Protein AF-0000000080701285 (afdb_homodimer)

Radius of gyration: 22.58 Å; Cα contacts (8 Å, |Δi|>4): 423; chains: 2; bounding box: 68×59×44 Å

Secondary structure (DSSP, 8-state):
--HHHHHHHHHHHHHHHHHHHHHH-STT--HHHHHHHHT--HHHHHHH-S-HHHHHHHHHHHHHHHHHHHHHHHHHSSS-HHHHHHHHHHHHHHSHHHHHHHHHHHHHHHHTTSTTHHHHHHHHHHHHHHHHHHHHHHHHTT-S-TTS-HHHHHHHHHGGG-HHHHIIIIITT--S-HHHHHHHHHHHHHHHTT-/--HHHHHHHHHHHHHHHHHHHHHH-STT--HHHHHHHHT--HHHHHHH-S-HHHHHHHHHHHHHHHHHHHHHHHHHSSS-HHHHHHHHHHHHHHSHHHHHHHHHHHHHHHHTTSTTHHHHHHHHHHHHHHHHHHHHHHHHTT-S-TTS-HHHHHHHHHHTT-HHHHIIIIITT--S-HHHHHHHHHHHHHHHTT-

Organism: Aerococcus viridans (strain ATCC 11563 / DSM 20340 / CCUG 4311 / JCM 20461 / NBRC 12219 / NCTC 8251 / M1) (NCBI:txid655812)

Solvent-accessible surface area (backbone atoms only — not comparable to full-atom values): 20915 Å² total; per-residue (Å²): 128,56,71,63,57,53,50,51,49,50,49,51,51,50,54,50,41,51,52,51,26,53,72,64,19,47,91,72,52,52,70,61,57,43,24,62,73,69,68,48,56,64,68,58,48,41,70,75,36,86,40,64,66,60,48,47,44,68,62,45,51,58,33,48,49,50,47,42,52,52,48,55,51,51,70,67,46,97,65,56,48,71,58,43,49,52,51,48,54,51,51,48,63,68,25,65,41,32,53,48,33,62,45,30,57,49,45,57,51,52,45,57,70,45,96,48,18,67,62,46,52,50,52,52,50,52,44,40,50,50,35,34,53,52,51,46,48,22,45,74,70,66,43,41,52,84,84,57,55,64,67,58,55,20,49,54,57,56,55,68,57,46,35,64,57,51,36,60,34,34,71,71,60,60,75,36,54,67,70,56,50,53,50,52,56,48,46,31,51,38,30,25,39,57,80,128,54,71,63,58,53,49,50,50,50,49,52,50,50,54,50,41,51,54,50,24,54,71,63,20,49,90,72,53,49,70,60,57,43,24,61,72,70,67,46,56,63,67,60,50,41,72,75,37,85,39,66,66,60,48,49,45,66,61,46,51,60,34,47,49,50,49,43,52,51,48,53,52,50,70,67,47,97,66,55,48,70,58,44,50,51,51,48,53,49,51,48,65,68,26,65,41,33,54,47,32,63,45,30,55,49,46,57,52,51,45,57,70,45,96,48,17,68,61,45,52,50,51,54,51,53,44,40,50,50,35,34,52,50,52,49,46,23,45,75,71,66,41,41,51,87,87,59,55,66,68,59,55,20,49,53,58,57,55,67,57,48,36,63,58,52,37,59,34,33,75,73,60,60,76,36,54,65,70,57,50,53,49,52,56,48,47,31,52,39,29,25,38,56,81

pLDDT: mean 92.34, std 8.3, range [52.59, 98.81]

Structure (mmCIF, N/CA/C/O backbone):
data_AF-0000000080701285-model_v1
#
loop_
_entity.id
_entity.type
_entity.pdbx_description
1 polymer 'Transcriptional regulator, TetR family'
#
loop_
_atom_site.group_PDB
_atom_site.id
_atom_site.type_symbol
_atom_site.label_atom_id
_atom_site.label_alt_id
_atom_site.label_comp_id
_atom_site.label_asym_id
_atom_site.label_entity_id
_atom_site.label_seq_id
_atom_site.pdbx_PDB_ins_code
_atom_site.Cartn_x
_atom_site.Cartn_y
_atom_site.Cartn_z
_atom_site.occupancy
_atom_site.B_iso_or_equiv
_atom_site.auth_seq_id
_atom_site.auth_comp_id
_atom_site.auth_asym_id
_atom_site.auth_atom_id
_atom_site.pdbx_PDB_model_num
ATOM 1 N N . MET A 1 1 ? -33.719 21.906 14.133 1 52.75 1 MET A N 1
ATOM 2 C CA . MET A 1 1 ? -33.531 21.578 12.727 1 52.75 1 MET A CA 1
ATOM 3 C C . MET A 1 1 ? -34.094 20.203 12.383 1 52.75 1 MET A C 1
ATOM 5 O O . MET A 1 1 ? -33.906 19.25 13.141 1 52.75 1 MET A O 1
ATOM 9 N N . ASN A 1 2 ? -34.875 19.984 11.5 1 70.12 2 ASN A N 1
ATOM 10 C CA . ASN A 1 2 ? -35.531 18.703 11.164 1 70.12 2 ASN A CA 1
ATOM 11 C C . ASN A 1 2 ? -34.469 17.641 10.82 1 70.12 2 ASN A C 1
ATOM 13 O O . ASN A 1 2 ? -33.438 17.953 10.266 1 70.12 2 ASN A O 1
ATOM 17 N N . SER A 1 3 ? -34.594 16.484 11.633 1 75.75 3 SER A N 1
ATOM 18 C CA . SER A 1 3 ? -33.719 15.328 11.477 1 75.75 3 SER A CA 1
ATOM 19 C C . SER A 1 3 ? -33.375 15.078 10.008 1 75.75 3 SER A C 1
ATOM 21 O O . SER A 1 3 ? -32.25 14.766 9.664 1 75.75 3 SER A O 1
ATOM 23 N N . GLU A 1 4 ? -34.344 15.328 9.25 1 83.31 4 GLU A N 1
ATOM 24 C CA . GLU A 1 4 ? -34.156 15.094 7.824 1 83.31 4 GLU A CA 1
ATOM 25 C C . GLU A 1 4 ? -33.25 16.141 7.203 1 83.31 4 GLU A C 1
ATOM 27 O O . GLU A 1 4 ? -32.406 15.82 6.379 1 83.31 4 GLU A O 1
ATOM 32 N N . LYS A 1 5 ? -33.469 17.359 7.551 1 83.69 5 LYS A N 1
ATOM 33 C CA . LYS A 1 5 ? -32.656 18.453 7.023 1 83.69 5 LYS A CA 1
ATOM 34 C C . LYS A 1 5 ? -31.188 18.297 7.445 1 83.69 5 LYS A C 1
ATOM 36 O O . LYS A 1 5 ? -30.281 18.578 6.66 1 83.69 5 LYS A O 1
ATOM 41 N N . PHE A 1 6 ? -31.109 17.906 8.656 1 87.75 6 PHE A N 1
ATOM 42 C CA . PHE A 1 6 ? -29.766 17.688 9.172 1 87.75 6 PHE A CA 1
ATOM 43 C C . PHE A 1 6 ? -29.047 16.594 8.383 1 87.75 6 PHE A C 1
ATOM 45 O O . PHE A 1 6 ? -27.891 16.75 7.996 1 87.75 6 PHE A O 1
ATOM 52 N N . GLN A 1 7 ? -29.766 15.547 8.086 1 88.75 7 GLN A N 1
ATOM 53 C CA . GLN A 1 7 ? -29.203 14.43 7.332 1 88.75 7 GLN A CA 1
ATOM 54 C C . GLN A 1 7 ? -28.875 14.844 5.898 1 88.75 7 GLN A C 1
ATOM 56 O O . GLN A 1 7 ? -27.859 14.422 5.34 1 88.75 7 GLN A O 1
ATOM 61 N N . ASP A 1 8 ? -29.703 15.617 5.344 1 91.31 8 ASP A N 1
ATOM 62 C CA . ASP A 1 8 ? -29.469 16.109 3.988 1 91.31 8 ASP A CA 1
ATOM 63 C C . ASP A 1 8 ? -28.219 16.953 3.914 1 91.31 8 ASP A C 1
ATOM 65 O O . ASP A 1 8 ? -27.438 16.844 2.969 1 91.31 8 ASP A O 1
ATOM 69 N N . ARG A 1 9 ? -28.078 17.797 4.875 1 92 9 ARG A N 1
ATOM 70 C CA . ARG A 1 9 ? -26.891 18.641 4.926 1 92 9 ARG A CA 1
ATOM 71 C C . ARG A 1 9 ? -25.641 17.797 5.121 1 92 9 ARG A C 1
ATOM 73 O O . ARG A 1 9 ? -24.609 18.062 4.5 1 92 9 ARG A O 1
ATOM 80 N N . ASN A 1 10 ? -25.781 16.875 5.957 1 93.69 10 ASN A N 1
ATOM 81 C CA . ASN A 1 10 ? -24.656 15.953 6.168 1 93.69 10 ASN A CA 1
ATOM 82 C C . ASN A 1 10 ? -24.234 15.281 4.863 1 93.69 10 ASN A C 1
ATOM 84 O O . ASN A 1 10 ? -23.031 15.195 4.57 1 93.69 10 ASN A O 1
ATOM 88 N N . ASN A 1 11 ? -25.172 14.859 4.176 1 94.69 11 ASN A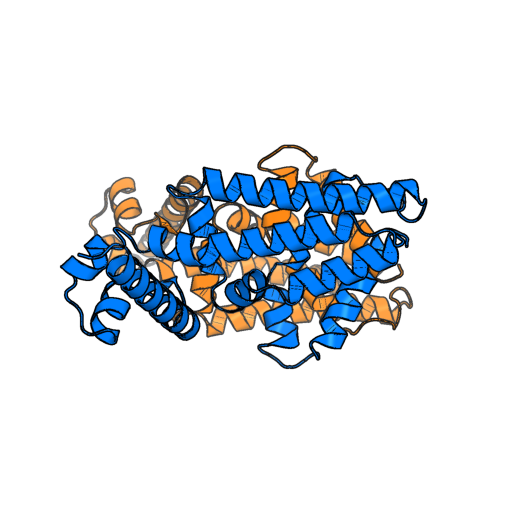 N 1
ATOM 89 C CA . ASN A 1 11 ? -24.891 14.195 2.908 1 94.69 11 ASN A CA 1
ATOM 90 C C . ASN A 1 11 ? -24.219 15.141 1.915 1 94.69 11 ASN A C 1
ATOM 92 O O . ASN A 1 11 ? -23.297 14.758 1.206 1 94.69 11 ASN A O 1
ATOM 96 N N . ASN A 1 12 ? -24.703 16.328 1.875 1 96 12 ASN A N 1
ATOM 97 C CA . ASN A 1 12 ? -24.094 17.328 0.989 1 96 12 ASN A CA 1
ATOM 98 C C . ASN A 1 12 ? -22.656 17.609 1.364 1 96 12 ASN A C 1
ATOM 100 O O . ASN A 1 12 ? -21.797 17.766 0.489 1 96 12 ASN A O 1
ATOM 104 N N . ILE A 1 13 ? -22.469 17.688 2.611 1 97.12 13 ILE A N 1
ATOM 105 C CA . ILE A 1 13 ? -21.125 17.922 3.121 1 97.12 13 ILE A CA 1
ATOM 106 C C . ILE A 1 13 ? -20.219 16.766 2.711 1 97.12 13 ILE A C 1
ATOM 108 O O . ILE A 1 13 ? -19.109 16.984 2.191 1 97.12 13 ILE A O 1
ATOM 112 N N . LEU A 1 14 ? -20.688 15.586 2.891 1 95.88 14 LEU A N 1
ATOM 113 C CA . LEU A 1 14 ? -19.891 14.398 2.578 1 95.88 14 LEU A CA 1
ATOM 114 C C . LEU A 1 14 ? -19.578 14.328 1.086 1 95.88 14 LEU A C 1
ATOM 116 O O . LEU A 1 14 ? -18.438 14.07 0.695 1 95.88 14 LEU A O 1
ATOM 120 N N . LEU A 1 15 ? -20.578 14.562 0.285 1 95.81 15 LEU A N 1
ATOM 121 C CA . LEU A 1 15 ? -20.406 14.508 -1.163 1 95.81 15 LEU A CA 1
ATOM 122 C C . LEU A 1 15 ? -19.422 15.57 -1.633 1 95.81 15 LEU A C 1
ATOM 124 O O . LEU A 1 15 ? -18.578 15.305 -2.488 1 95.81 15 LEU A O 1
ATOM 128 N N . THR A 1 16 ? -19.562 16.703 -1.109 1 97.38 16 THR A N 1
ATOM 129 C CA . THR A 1 16 ? -18.656 17.797 -1.446 1 97.38 16 THR A CA 1
ATOM 130 C C . THR A 1 16 ? -17.219 17.469 -1.014 1 97.38 16 THR A C 1
ATOM 132 O O . THR A 1 16 ? -16.281 17.672 -1.776 1 97.38 16 THR A O 1
ATOM 135 N N . ALA A 1 17 ? -17.109 16.984 0.2 1 95.69 17 ALA A N 1
ATOM 136 C CA . ALA A 1 17 ? -15.805 16.594 0.716 1 95.69 17 ALA A CA 1
ATOM 137 C C . ALA A 1 17 ? -15.148 15.547 -0.177 1 95.69 17 ALA A C 1
ATOM 139 O O . ALA A 1 17 ? -13.961 15.648 -0.495 1 95.69 17 ALA A O 1
ATOM 140 N N . GLU A 1 18 ? -15.898 14.57 -0.52 1 93.62 18 GLU A N 1
ATOM 141 C CA . GLU A 1 18 ? -15.359 13.516 -1.37 1 93.62 18 GLU A CA 1
ATOM 142 C C . GLU A 1 18 ? -14.828 14.078 -2.686 1 93.62 18 GLU A C 1
ATOM 144 O O . GLU A 1 18 ? -13.75 13.695 -3.141 1 93.62 18 GLU A O 1
ATOM 149 N N . LYS A 1 19 ? -15.57 14.945 -3.262 1 94.5 19 LYS A N 1
ATOM 150 C CA . LYS A 1 19 ? -15.148 15.57 -4.508 1 94.5 19 LYS A CA 1
ATOM 151 C C . LYS A 1 19 ? -13.836 16.328 -4.324 1 94.5 19 LYS A C 1
ATOM 153 O O . LYS A 1 19 ? -12.922 16.203 -5.137 1 94.5 19 LYS A O 1
ATOM 158 N N . ILE A 1 20 ? -13.781 17.047 -3.307 1 94.38 20 ILE A N 1
ATOM 159 C CA . ILE A 1 20 ? -12.602 17.875 -3.043 1 94.38 20 ILE A CA 1
ATOM 160 C C . ILE A 1 20 ? -11.398 16.969 -2.768 1 94.38 20 ILE A C 1
ATOM 162 O O . ILE A 1 20 ? -10.312 17.203 -3.295 1 94.38 20 ILE A O 1
ATOM 166 N N . ILE A 1 21 ? -11.602 15.961 -1.96 1 89.88 21 ILE A N 1
ATOM 167 C CA . ILE A 1 21 ? -10.531 15.031 -1.609 1 89.88 21 ILE A CA 1
ATOM 168 C C . ILE A 1 21 ? -10.047 14.305 -2.861 1 89.88 21 ILE A C 1
ATOM 170 O O . ILE A 1 21 ? -8.852 14.094 -3.043 1 89.88 21 ILE A O 1
ATOM 174 N N . ASN A 1 22 ? -10.961 13.977 -3.676 1 86.56 22 ASN A N 1
ATOM 175 C CA . ASN A 1 22 ? -10.602 13.305 -4.922 1 86.56 22 ASN A CA 1
ATOM 176 C C . ASN A 1 22 ? -9.781 14.219 -5.832 1 86.56 22 ASN A C 1
ATOM 178 O O . ASN A 1 22 ? -8.922 13.75 -6.574 1 86.56 22 ASN A O 1
ATOM 182 N N . GLU A 1 23 ? -9.977 15.453 -5.742 1 86.19 23 GLU A N 1
ATOM 183 C CA . GLU A 1 23 ? -9.32 16.422 -6.629 1 86.19 23 GLU A CA 1
ATOM 184 C C . GLU A 1 23 ? -7.938 16.797 -6.102 1 86.19 23 GLU A C 1
ATOM 186 O O . GLU A 1 23 ? -6.973 16.859 -6.867 1 86.19 23 GLU A O 1
ATOM 191 N N . LYS A 1 24 ? -7.812 16.969 -4.816 1 83.19 24 LYS A N 1
ATOM 192 C CA . LYS A 1 24 ? -6.555 17.547 -4.348 1 83.19 24 LYS A CA 1
ATOM 193 C C . LYS A 1 24 ? -5.863 16.625 -3.354 1 83.19 24 LYS A C 1
ATOM 195 O O . LYS A 1 24 ? -4.719 16.859 -2.963 1 83.19 24 LYS A O 1
ATOM 200 N N . GLY A 1 25 ? -6.566 15.586 -3.014 1 78.94 25 GLY A N 1
ATOM 201 C CA . GLY A 1 25 ? -6.004 14.68 -2.027 1 78.94 25 GLY A CA 1
ATOM 202 C C . GLY A 1 25 ? -6.363 15.055 -0.601 1 78.94 25 GLY A C 1
ATOM 203 O O . GLY A 1 25 ? -6.633 16.219 -0.309 1 78.94 25 GLY A O 1
ATOM 204 N N . TYR A 1 26 ? -6.219 14.117 0.272 1 80.25 26 TYR A N 1
ATOM 205 C CA . TYR A 1 26 ? -6.625 14.32 1.659 1 80.25 26 TYR A CA 1
ATOM 206 C C . TYR A 1 26 ? -5.641 15.227 2.391 1 80.25 26 TYR A C 1
ATOM 208 O O . TYR A 1 26 ? -6.039 16.047 3.217 1 80.25 26 TYR A O 1
ATOM 216 N N . PHE A 1 27 ? -4.371 15.016 2.115 1 74.88 27 PHE A N 1
ATOM 217 C CA . PHE A 1 27 ? -3.35 15.766 2.834 1 74.88 27 PHE A CA 1
ATOM 218 C C . PHE A 1 27 ? -3.531 17.266 2.623 1 74.88 27 PHE A C 1
ATOM 220 O O . PHE A 1 27 ? -3.273 18.062 3.529 1 74.88 27 PHE A O 1
ATOM 227 N N . LYS A 1 28 ? -4.055 17.656 1.55 1 80 28 LYS A N 1
ATOM 228 C CA . LYS A 1 28 ? -4.242 19.062 1.23 1 80 28 LYS A CA 1
ATOM 229 C C . LYS A 1 28 ? -5.668 19.516 1.539 1 80 28 LYS A C 1
ATOM 231 O O . LYS A 1 28 ? -5.992 20.703 1.405 1 80 28 LYS A O 1
ATOM 236 N N . PHE A 1 29 ? -6.492 18.594 1.911 1 87.94 29 PHE A N 1
ATOM 237 C CA . PHE A 1 29 ? -7.895 18.844 2.205 1 87.94 29 PHE A CA 1
ATOM 238 C C . PHE A 1 29 ? -8.047 19.578 3.527 1 87.94 29 PHE A C 1
ATOM 240 O O . PHE A 1 29 ? -7.355 19.281 4.5 1 87.94 29 PHE A O 1
ATOM 247 N N . ARG A 1 30 ? -8.953 20.656 3.533 1 92.56 30 ARG A N 1
ATOM 248 C CA . ARG A 1 30 ? -9.32 21.375 4.746 1 92.56 30 ARG A CA 1
ATOM 249 C C . ARG A 1 30 ? -10.836 21.453 4.902 1 92.56 30 ARG A C 1
ATOM 251 O O . ARG A 1 30 ? -11.562 21.531 3.908 1 92.56 30 ARG A O 1
ATOM 258 N 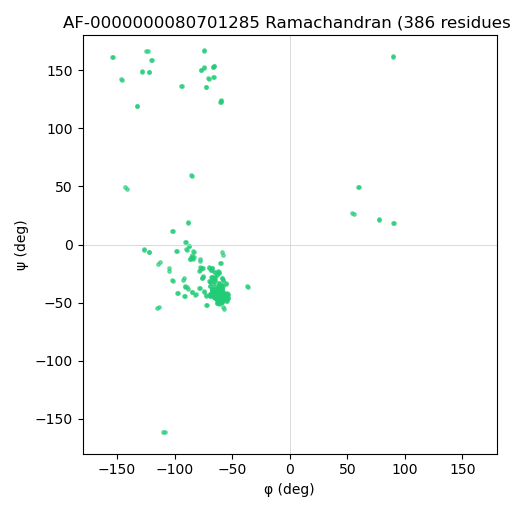N . MET A 1 31 ? -11.203 21.469 6.184 1 95.94 31 MET A N 1
ATOM 259 C CA . MET A 1 31 ? -12.625 21.641 6.469 1 95.94 31 MET A CA 1
ATOM 260 C C . MET A 1 31 ? -13.156 22.906 5.816 1 95.94 31 MET A C 1
ATOM 262 O O . MET A 1 31 ? -14.258 22.922 5.277 1 95.94 31 MET A O 1
ATOM 266 N N . GLU A 1 32 ? -12.336 23.859 5.75 1 96.94 32 GLU A N 1
ATOM 267 C CA . GLU A 1 32 ? -12.734 25.156 5.199 1 96.94 32 GLU A CA 1
ATOM 268 C C . GLU A 1 32 ? -13.023 25.062 3.705 1 96.94 32 GLU A C 1
ATOM 270 O O . GLU A 1 32 ? -13.812 25.828 3.166 1 96.94 32 GLU A O 1
ATOM 275 N N . ASP A 1 33 ? -12.398 24.141 3.045 1 97.25 33 ASP A N 1
ATOM 276 C CA . ASP A 1 33 ? -12.688 23.922 1.63 1 97.25 33 ASP A CA 1
ATOM 277 C C . ASP A 1 33 ? -14.164 23.578 1.416 1 97.25 33 ASP A C 1
ATOM 279 O O . ASP A 1 33 ? -14.766 24.016 0.435 1 97.25 33 ASP A O 1
ATOM 283 N N . VAL A 1 34 ? -14.672 22.844 2.305 1 97.62 34 VAL A N 1
ATOM 284 C CA . VAL A 1 34 ? -16.062 22.391 2.209 1 97.62 34 VAL A CA 1
ATOM 285 C C . VAL A 1 34 ? -17 23.547 2.488 1 97.62 34 VAL A C 1
ATOM 287 O O . VAL A 1 34 ? -17.938 23.797 1.719 1 97.62 34 VAL A O 1
ATOM 290 N N . SER A 1 35 ? -16.75 24.203 3.627 1 97.62 35 SER A N 1
ATOM 291 C CA . SER A 1 35 ? -17.609 25.312 3.979 1 97.62 35 SER A CA 1
ATOM 292 C C . SER A 1 35 ? -17.625 26.375 2.885 1 97.62 35 SER A C 1
ATOM 294 O O . SER A 1 35 ? -18.672 26.922 2.543 1 97.62 35 SER A O 1
ATOM 296 N N . ASP A 1 36 ? -16.469 26.672 2.314 1 97.88 36 ASP A N 1
ATOM 297 C CA . ASP A 1 36 ? -16.359 27.656 1.24 1 97.88 36 ASP A CA 1
ATOM 298 C C . ASP A 1 36 ? -17.156 27.219 0.012 1 97.88 36 ASP A C 1
ATOM 300 O O . ASP A 1 36 ? -17.859 28.016 -0.596 1 97.88 36 ASP A O 1
ATOM 304 N N . THR A 1 37 ? -17.047 26.016 -0.353 1 97.31 37 THR A N 1
ATOM 305 C CA . THR A 1 37 ? -17.688 25.484 -1.55 1 97.31 37 THR A CA 1
ATOM 306 C C . THR A 1 37 ? -19.219 25.484 -1.39 1 97.31 37 THR A C 1
ATOM 308 O O . THR A 1 37 ? -19.938 25.844 -2.316 1 97.31 37 THR A O 1
ATOM 311 N N . LEU A 1 38 ? -19.656 25.094 -0.215 1 97.06 38 LEU A N 1
ATOM 312 C CA . LEU A 1 38 ? -21.078 25 0.046 1 97.06 38 LEU A CA 1
ATOM 313 C C . LEU A 1 38 ? -21.656 26.344 0.478 1 97.06 38 LEU A C 1
ATOM 315 O O . LEU A 1 38 ? -22.859 26.5 0.613 1 97.06 38 LEU A O 1
ATOM 319 N N . GLN A 1 39 ? -20.734 27.266 0.752 1 97.19 39 GLN A N 1
ATOM 320 C CA . GLN A 1 39 ? -21.125 28.594 1.215 1 97.19 39 GLN A CA 1
ATOM 321 C C . GLN A 1 39 ? -21.922 28.516 2.51 1 97.19 39 GLN A C 1
ATOM 323 O O . GLN A 1 39 ? -23 29.094 2.617 1 97.19 39 GLN A O 1
ATOM 328 N N . ILE A 1 40 ? -21.422 27.812 3.412 1 96.19 40 ILE A N 1
ATOM 329 C CA . ILE A 1 40 ? -22.016 27.734 4.746 1 96.19 40 ILE A CA 1
ATOM 330 C C . ILE A 1 40 ? -21 28.219 5.781 1 96.19 40 ILE A C 1
ATOM 332 O O . ILE A 1 40 ? -19.797 28.234 5.523 1 96.19 40 ILE A O 1
ATOM 336 N N . ALA A 1 41 ? -21.531 28.625 6.949 1 95.94 41 ALA A N 1
ATOM 337 C CA . ALA A 1 41 ? -20.656 29.078 8.031 1 95.94 41 ALA A CA 1
ATOM 338 C C . ALA A 1 41 ? -19.812 27.938 8.57 1 95.94 41 ALA A C 1
ATOM 340 O O . ALA A 1 41 ? -20.266 26.797 8.633 1 95.94 41 ALA A O 1
ATOM 341 N N . LYS A 1 42 ? -18.562 28.266 8.945 1 95.38 42 LYS A N 1
ATOM 342 C CA . LYS A 1 42 ? -17.656 27.281 9.531 1 95.38 42 LYS A CA 1
ATOM 343 C C . LYS A 1 42 ? -18.297 26.594 10.734 1 95.38 42 LYS A C 1
ATOM 345 O O . LYS A 1 42 ? -18.188 25.375 10.883 1 95.38 42 LYS A O 1
ATOM 350 N N . GLY A 1 43 ? -18.922 27.375 11.539 1 95.75 43 GLY A N 1
ATOM 351 C CA . GLY A 1 43 ? -19.594 26.828 12.703 1 95.75 43 GLY A CA 1
ATOM 352 C C . GLY A 1 43 ? -20.641 25.781 12.359 1 95.75 43 GLY A C 1
ATOM 353 O O . GLY A 1 43 ? -20.75 24.75 13.039 1 95.75 43 GLY A O 1
ATOM 354 N N . THR A 1 44 ? -21.375 26.078 11.352 1 95.31 44 THR A N 1
ATOM 355 C CA . THR A 1 44 ? -22.375 25.125 10.875 1 95.31 44 THR A CA 1
ATOM 356 C C . THR A 1 44 ? -21.719 23.828 10.445 1 95.31 44 THR A C 1
ATOM 358 O O . THR A 1 44 ? -22.188 22.734 10.797 1 95.31 44 THR A O 1
ATOM 361 N N . LEU A 1 45 ? -20.641 23.906 9.648 1 96.94 45 LEU A N 1
ATOM 362 C CA . LEU A 1 45 ? -19.906 22.719 9.219 1 96.94 45 LEU A CA 1
ATOM 363 C C . LEU A 1 45 ? -19.438 21.891 10.414 1 96.94 45 LEU A C 1
ATOM 365 O O . LEU A 1 45 ? -19.641 20.688 10.461 1 96.94 45 LEU A O 1
ATOM 369 N N . TYR A 1 46 ? -18.953 22.562 11.406 1 96.31 46 TYR A N 1
ATOM 370 C CA . TYR A 1 46 ? -18.359 21.891 12.555 1 96.31 46 TYR A CA 1
ATOM 371 C C . TYR A 1 46 ? -19.438 21.312 13.469 1 96.31 46 TYR A C 1
ATOM 373 O O . TYR A 1 46 ? -19.156 20.453 14.312 1 96.31 46 TYR A O 1
ATOM 381 N N . ASN A 1 47 ? -20.672 21.844 13.336 1 95.81 47 ASN A N 1
ATOM 382 C CA . ASN A 1 47 ? -21.797 21.203 14.008 1 95.81 47 ASN A CA 1
ATOM 383 C C . ASN A 1 47 ? -22.078 19.812 13.453 1 95.81 47 ASN A C 1
ATOM 385 O O . ASN A 1 47 ? -22.547 18.938 14.172 1 95.81 47 ASN A O 1
ATOM 389 N N . HIS A 1 48 ? -21.719 19.703 12.234 1 95.69 48 HIS A N 1
ATOM 390 C CA . HIS A 1 48 ? -21.953 18.422 11.578 1 95.69 48 HIS A CA 1
ATOM 391 C C . HIS A 1 48 ? -20.734 17.5 11.719 1 95.69 48 HIS A C 1
ATOM 393 O O . HIS A 1 48 ? -20.875 16.312 11.984 1 95.69 48 HIS A O 1
ATOM 399 N N . TYR A 1 49 ? -19.578 18.062 11.508 1 95.5 49 TYR A N 1
ATOM 400 C CA . TYR A 1 49 ? -18.328 17.312 11.633 1 95.5 49 TYR A CA 1
ATOM 401 C C . TYR A 1 49 ? -17.312 18.094 12.445 1 95.5 49 TYR A C 1
ATOM 403 O O . TYR A 1 49 ? -16.766 19.109 11.977 1 95.5 49 TYR A O 1
ATOM 411 N N . LYS A 1 50 ? -16.953 17.438 13.531 1 94.12 50 LYS A N 1
ATOM 412 C CA . LYS A 1 50 ? -16.062 18.125 14.469 1 94.12 50 LYS A CA 1
ATOM 413 C C . LYS A 1 50 ? -14.617 18.125 13.969 1 94.12 50 LYS A C 1
ATOM 415 O O . LYS A 1 50 ? -13.797 18.906 14.438 1 94.12 50 LYS A O 1
ATOM 420 N N . SER A 1 51 ? -14.344 17.172 13.047 1 90.44 51 SER A N 1
ATOM 421 C CA . SER A 1 51 ? -12.992 17.078 12.508 1 90.44 51 SER A CA 1
ATOM 422 C C . SER A 1 51 ? -12.992 16.469 11.109 1 90.44 51 SER A C 1
ATOM 424 O O . SER A 1 51 ? -13.961 15.82 10.711 1 90.44 51 SER A O 1
ATOM 426 N N . LYS A 1 52 ? -11.883 16.703 10.391 1 89.06 52 LYS A N 1
ATOM 427 C CA . LYS A 1 52 ? -11.781 16.109 9.062 1 89.06 52 LYS A CA 1
ATOM 428 C C . LYS A 1 52 ? -11.656 14.586 9.156 1 89.06 52 LYS A C 1
ATOM 430 O O . LYS A 1 52 ? -12.117 13.867 8.266 1 89.06 52 LYS A O 1
ATOM 435 N N . GLU A 1 53 ? -11.086 14.102 10.273 1 88.06 53 GLU A N 1
ATOM 436 C CA . GLU A 1 53 ? -10.953 12.656 10.469 1 88.06 53 GLU A CA 1
ATOM 437 C C . GLU A 1 53 ? -12.32 11.992 10.586 1 88.06 53 GLU A C 1
ATOM 439 O O . GLU A 1 53 ? -12.539 10.914 10.023 1 88.06 53 GLU A O 1
ATOM 444 N N . LEU A 1 54 ? -13.164 12.594 11.305 1 91.88 54 LEU A N 1
ATOM 445 C CA . LEU A 1 54 ? -14.508 12.047 11.461 1 91.88 54 LEU A CA 1
ATOM 446 C C . LEU A 1 54 ? -15.266 12.102 10.141 1 91.88 54 LEU A C 1
ATOM 448 O O . LEU A 1 54 ? -16 11.164 9.805 1 91.88 54 LEU A O 1
ATOM 452 N N . LEU A 1 55 ? -15.117 13.227 9.445 1 93.38 55 LEU A N 1
ATOM 453 C CA . LEU A 1 55 ? -15.719 13.359 8.125 1 93.38 55 LEU A CA 1
ATOM 454 C C . LEU A 1 55 ? -15.211 12.266 7.184 1 93.38 55 LEU A C 1
ATOM 456 O O . LEU A 1 55 ? -16 11.602 6.52 1 93.38 55 LEU A O 1
ATOM 460 N N . LEU A 1 56 ? -13.922 12.039 7.16 1 91.38 56 LEU A N 1
ATOM 461 C CA . LEU A 1 56 ? -13.305 11.016 6.316 1 91.38 56 LEU A CA 1
ATOM 462 C C . LEU A 1 56 ? -13.828 9.625 6.688 1 91.38 56 LEU A C 1
ATOM 464 O O . LEU A 1 56 ? -14.094 8.805 5.809 1 91.38 56 LEU A O 1
ATOM 468 N N . PHE A 1 57 ? -13.867 9.391 7.949 1 92.38 57 PHE A N 1
ATOM 469 C CA . PHE A 1 57 ? -14.375 8.109 8.422 1 92.38 57 PHE A CA 1
ATOM 470 C C . PHE A 1 57 ? -15.758 7.832 7.852 1 92.38 57 PHE A C 1
ATOM 472 O O . PHE A 1 57 ? -16.016 6.738 7.344 1 92.38 57 PHE A O 1
ATOM 479 N N . ASP A 1 58 ? -16.594 8.828 7.902 1 94 58 ASP A N 1
ATOM 480 C CA . ASP A 1 58 ? -17.969 8.664 7.434 1 94 58 ASP A CA 1
ATOM 481 C C . ASP A 1 58 ? -18.016 8.469 5.918 1 94 58 ASP A C 1
ATOM 483 O O . ASP A 1 58 ? -18.984 7.934 5.383 1 94 58 ASP A O 1
ATOM 487 N N . LEU A 1 59 ? -17 8.898 5.25 1 92.81 59 LEU A N 1
ATOM 488 C CA . LEU A 1 59 ? -16.891 8.688 3.811 1 92.81 59 LEU A CA 1
ATOM 489 C C . LEU A 1 59 ? -16.438 7.266 3.5 1 92.81 59 LEU A C 1
ATOM 491 O O . LEU A 1 59 ? -16.953 6.629 2.584 1 92.81 59 LEU A O 1
ATOM 495 N N . VAL A 1 60 ? -15.57 6.719 4.266 1 92.94 60 VAL A N 1
ATOM 496 C CA . VAL A 1 60 ? -14.82 5.523 3.898 1 92.94 60 VAL A CA 1
ATOM 497 C C . VAL A 1 60 ? -15.484 4.289 4.508 1 92.94 60 VAL A C 1
ATOM 499 O O . VAL A 1 60 ? -15.578 3.244 3.857 1 92.94 60 VAL A O 1
ATOM 502 N N . TYR A 1 61 ? -15.914 4.402 5.746 1 94.5 61 TYR A N 1
ATOM 503 C CA . TYR A 1 61 ? -16.391 3.254 6.508 1 94.5 61 TYR A CA 1
ATOM 504 C C . TYR A 1 61 ? -17.547 2.564 5.789 1 94.5 61 TYR A C 1
ATOM 506 O O . TYR A 1 61 ? -17.547 1.34 5.641 1 94.5 61 TYR A O 1
ATOM 514 N N . PRO A 1 62 ? -18.516 3.342 5.289 1 96.12 62 PRO A N 1
ATOM 515 C CA . PRO A 1 62 ? -19.594 2.668 4.57 1 96.12 62 PRO A CA 1
ATOM 516 C C . PRO A 1 62 ? -19.109 1.923 3.328 1 96.12 62 PRO A C 1
ATOM 518 O O . PRO A 1 62 ? -19.672 0.888 2.963 1 96.12 62 PRO A O 1
ATOM 521 N N . LYS A 1 63 ? -18.156 2.432 2.639 1 95.94 63 LYS A N 1
ATOM 522 C CA . LYS A 1 63 ? -17.594 1.774 1.459 1 95.94 63 LYS A CA 1
ATOM 523 C C . LYS A 1 63 ? -16.969 0.434 1.822 1 95.94 63 LYS A C 1
ATOM 525 O O . LYS A 1 63 ? -17.141 -0.556 1.11 1 95.94 63 LYS A O 1
ATOM 530 N N . LEU A 1 64 ? -16.25 0.415 2.91 1 95.94 64 LEU A N 1
ATOM 531 C CA . LEU A 1 64 ? -15.648 -0.82 3.396 1 95.94 64 LEU A CA 1
ATOM 532 C C . LEU A 1 64 ? -16.719 -1.822 3.814 1 95.94 64 LEU A C 1
ATOM 534 O O . LEU A 1 64 ? -16.594 -3.018 3.537 1 95.94 64 LEU A O 1
ATOM 538 N N . ASN A 1 65 ? -17.688 -1.297 4.484 1 97.62 65 ASN A N 1
ATOM 539 C CA . ASN A 1 65 ? -18.766 -2.17 4.914 1 97.62 65 ASN A CA 1
ATOM 540 C C . ASN A 1 65 ? -19.5 -2.793 3.725 1 97.62 65 ASN A C 1
ATOM 542 O O . ASN A 1 65 ? -19.875 -3.963 3.77 1 97.62 65 ASN A O 1
ATOM 546 N N . ASN A 1 66 ? -19.703 -1.996 2.762 1 98.44 66 ASN A N 1
ATOM 547 C CA . ASN A 1 66 ? -20.328 -2.521 1.552 1 98.44 66 ASN A CA 1
ATOM 548 C C . ASN A 1 66 ? -19.484 -3.619 0.916 1 98.44 66 ASN A C 1
ATOM 550 O O . ASN A 1 66 ? -20.016 -4.629 0.453 1 98.44 66 ASN A O 1
ATOM 554 N N . LEU A 1 67 ? -18.203 -3.438 0.849 1 98.69 67 LEU A N 1
ATOM 555 C CA . LEU A 1 67 ? -17.312 -4.461 0.326 1 98.69 67 LEU A CA 1
ATOM 556 C C . LEU A 1 67 ? -17.406 -5.738 1.149 1 98.69 67 LEU A C 1
ATOM 558 O O . LEU A 1 67 ? -17.484 -6.836 0.592 1 98.69 67 LEU A O 1
ATOM 562 N N . LEU A 1 68 ? -17.375 -5.547 2.453 1 98.75 68 LEU A N 1
ATOM 563 C CA . LEU A 1 68 ? -17.5 -6.695 3.346 1 98.75 68 LEU A CA 1
ATOM 564 C C . LEU A 1 68 ? -18.781 -7.484 3.041 1 98.75 68 LEU A C 1
ATOM 566 O O . LEU A 1 68 ? -18.734 -8.711 2.912 1 98.75 68 LEU A O 1
ATOM 570 N N . ASP A 1 69 ? -19.875 -6.742 2.898 1 98.81 69 ASP A N 1
ATOM 571 C CA . ASP A 1 69 ? -21.141 -7.383 2.605 1 98.81 69 ASP A CA 1
ATOM 572 C C . ASP A 1 69 ? -21.078 -8.164 1.297 1 98.81 69 ASP A C 1
ATOM 574 O O . ASP A 1 69 ? -21.625 -9.273 1.201 1 98.81 69 ASP A O 1
ATOM 578 N N . GLU A 1 70 ? -20.469 -7.582 0.3 1 98.75 70 GLU A N 1
ATOM 579 C CA . GLU A 1 70 ? -20.328 -8.258 -0.987 1 98.75 70 GLU A CA 1
ATOM 580 C C . GLU A 1 70 ? -19.5 -9.539 -0.853 1 98.75 70 GLU A C 1
ATOM 582 O O . GLU A 1 70 ? -19.844 -10.562 -1.444 1 98.75 70 GLU A O 1
ATOM 587 N N . LEU A 1 71 ? -18.453 -9.5 -0.088 1 98.81 71 LEU A N 1
ATOM 588 C CA . LEU A 1 71 ? -17.594 -10.664 0.101 1 98.81 71 LEU A CA 1
ATOM 589 C C . LEU A 1 71 ? -18.328 -11.766 0.846 1 98.81 71 LEU A C 1
ATOM 591 O O . LEU A 1 71 ? -18.188 -12.945 0.522 1 98.81 71 LEU A O 1
ATOM 595 N N . ILE A 1 72 ? -19.094 -11.367 1.854 1 98.81 72 ILE A N 1
ATOM 596 C CA . ILE A 1 72 ? -19.906 -12.32 2.586 1 98.81 72 ILE A CA 1
ATOM 597 C C . ILE A 1 72 ? -20.859 -13.023 1.623 1 98.81 72 ILE A C 1
ATOM 599 O O . ILE A 1 72 ? -21.016 -14.25 1.667 1 98.81 72 ILE A O 1
ATOM 603 N N . ASN A 1 73 ? -21.469 -12.258 0.774 1 98.75 73 ASN A N 1
ATOM 604 C CA . ASN A 1 73 ? -22.391 -12.812 -0.212 1 98.75 73 ASN A CA 1
ATOM 605 C C . ASN A 1 73 ? -21.688 -13.773 -1.162 1 98.75 73 ASN A C 1
ATOM 607 O O . ASN A 1 73 ? -22.219 -14.844 -1.473 1 98.75 73 ASN A O 1
ATOM 611 N N . ILE A 1 74 ? -20.547 -13.445 -1.677 1 98.75 74 ILE A N 1
ATOM 612 C CA . ILE A 1 74 ? -19.797 -14.289 -2.594 1 98.75 74 ILE A CA 1
ATOM 613 C C . ILE A 1 74 ? -19.484 -15.625 -1.93 1 98.75 74 ILE A C 1
ATOM 615 O O . ILE A 1 74 ? -19.672 -16.688 -2.541 1 98.75 74 ILE A O 1
ATOM 619 N N . ASN A 1 75 ? -19.016 -15.555 -0.671 1 98.44 75 ASN A N 1
ATOM 620 C CA . ASN A 1 75 ? -18.672 -16.766 0.053 1 98.44 75 ASN A CA 1
ATOM 621 C C . ASN A 1 75 ? -19.875 -17.672 0.258 1 98.44 75 ASN A C 1
ATOM 623 O O . ASN A 1 75 ? -19.734 -18.875 0.445 1 98.44 75 ASN A O 1
ATOM 627 N N . SER A 1 76 ? -21.062 -17.125 0.224 1 98.06 76 SER A N 1
ATOM 628 C CA . SER A 1 76 ? -22.281 -17.891 0.471 1 98.06 76 SER A CA 1
ATOM 629 C C . SER A 1 76 ? -22.781 -18.547 -0.807 1 98.06 76 SER A C 1
ATOM 631 O O . SER A 1 76 ? -23.641 -19.422 -0.758 1 98.06 76 SER A O 1
ATOM 633 N N . LEU A 1 77 ? -22.281 -18.188 -1.98 1 97.56 77 LEU A N 1
ATOM 634 C CA . LEU A 1 77 ? -22.719 -18.734 -3.258 1 97.56 77 LEU A CA 1
ATOM 635 C C . LEU A 1 77 ? -22.281 -20.188 -3.408 1 97.56 77 LEU A C 1
ATOM 637 O O . LEU A 1 77 ? -21.188 -20.547 -2.986 1 97.56 77 LEU A O 1
ATOM 641 N N . PRO A 1 78 ? -23.172 -20.969 -4.016 1 97 78 PRO A N 1
ATOM 642 C CA . PRO A 1 78 ? -22.828 -22.359 -4.246 1 97 78 PRO A CA 1
ATOM 643 C C . PRO A 1 78 ? -22.031 -22.578 -5.531 1 97 78 PRO A C 1
ATOM 645 O O . PRO A 1 78 ? -22.484 -23.266 -6.445 1 97 78 PRO A O 1
ATOM 648 N N . ILE A 1 79 ? -20.891 -21.984 -5.699 1 97.56 79 ILE A N 1
ATOM 649 C CA . ILE A 1 79 ? -19.984 -22.109 -6.84 1 97.56 79 ILE A CA 1
ATOM 650 C C . ILE A 1 79 ? -18.609 -22.562 -6.359 1 97.56 79 ILE A C 1
ATOM 652 O O . ILE A 1 79 ? -18.344 -22.594 -5.156 1 97.56 79 ILE A O 1
ATOM 656 N N . CYS A 1 80 ? -17.781 -22.984 -7.277 1 97.38 80 CYS A N 1
ATOM 657 C CA . CYS A 1 80 ? -16.484 -23.531 -6.91 1 97.38 80 CYS A CA 1
ATOM 658 C C . CYS A 1 80 ? -15.516 -22.438 -6.48 1 97.38 80 CYS A C 1
ATOM 660 O O . CYS A 1 80 ? -15.773 -21.25 -6.707 1 97.38 80 CYS A O 1
ATOM 662 N N . PHE A 1 81 ? -14.406 -22.734 -5.875 1 98.12 81 PHE A N 1
ATOM 663 C CA . PHE A 1 81 ? -13.398 -21.828 -5.336 1 98.12 81 PHE A CA 1
ATOM 664 C C . PHE A 1 81 ? -12.914 -20.859 -6.41 1 98.12 81 PHE A C 1
ATOM 666 O O . PHE A 1 81 ? -12.844 -19.656 -6.184 1 98.12 81 PHE A O 1
ATOM 673 N N . GLU A 1 82 ? -12.57 -21.438 -7.582 1 97.94 82 GLU A N 1
ATOM 674 C CA . GLU A 1 82 ? -11.992 -20.609 -8.641 1 97.94 82 GLU A CA 1
ATOM 675 C C . GLU A 1 82 ? -12.938 -19.5 -9.062 1 97.9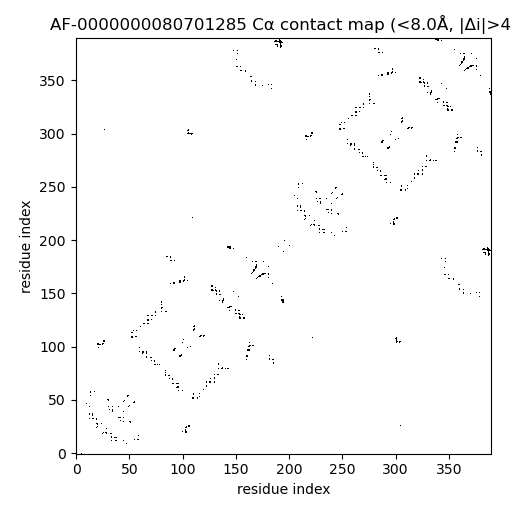4 82 GLU A C 1
ATOM 677 O O . GLU A 1 82 ? -12.508 -18.359 -9.297 1 97.94 82 GLU A O 1
ATOM 682 N N . GLN A 1 83 ? -14.203 -19.859 -9.141 1 98 83 GLN A N 1
ATOM 683 C CA . GLN A 1 83 ? -15.203 -18.859 -9.5 1 98 83 GLN A CA 1
ATOM 684 C C . GLN A 1 83 ? -15.367 -17.812 -8.398 1 98 83 GLN A C 1
ATOM 686 O O . GLN A 1 83 ? -15.461 -16.625 -8.672 1 98 83 GLN A O 1
ATOM 691 N N . LYS A 1 84 ? -15.406 -18.25 -7.152 1 98.5 84 LYS A N 1
ATOM 692 C CA . LYS A 1 84 ? -15.477 -17.312 -6.027 1 98.5 84 LYS A CA 1
ATOM 693 C C . LYS A 1 84 ? -14.273 -16.375 -6.02 1 98.5 84 LYS A C 1
ATOM 695 O O . LYS A 1 84 ? -14.422 -15.18 -5.789 1 98.5 84 LYS A O 1
ATOM 700 N N . PHE A 1 85 ? -13.117 -17 -6.258 1 98.69 85 PHE A N 1
ATOM 701 C CA . PHE A 1 85 ? -11.875 -16.234 -6.238 1 98.69 85 PHE A CA 1
ATOM 702 C C . PHE A 1 85 ? -11.906 -15.133 -7.285 1 98.69 85 PHE A C 1
ATOM 704 O O . PHE A 1 85 ? -11.625 -13.969 -6.98 1 98.69 85 PHE A O 1
ATOM 711 N N . GLN A 1 86 ? -12.289 -15.469 -8.469 1 98.06 86 GLN A N 1
ATOM 712 C CA . GLN A 1 86 ? -12.359 -14.5 -9.555 1 98.06 86 GLN A CA 1
ATOM 713 C C . GLN A 1 86 ? -13.359 -13.391 -9.234 1 98.06 86 GLN A C 1
ATOM 715 O O . GLN A 1 86 ? -13.07 -12.211 -9.445 1 98.06 86 GLN A O 1
ATOM 720 N N . THR A 1 87 ? -14.523 -13.805 -8.758 1 98.5 87 THR A N 1
ATOM 721 C CA . THR A 1 87 ? -15.547 -12.828 -8.398 1 98.5 87 THR A CA 1
ATOM 722 C C . THR A 1 87 ? -15.07 -11.922 -7.273 1 98.5 87 THR A C 1
ATOM 724 O O . THR A 1 87 ? -15.352 -10.719 -7.273 1 98.5 87 THR A O 1
ATOM 727 N N . THR A 1 88 ? -14.359 -12.477 -6.305 1 98.81 88 THR A N 1
ATOM 728 C CA . THR A 1 88 ? -13.805 -11.711 -5.195 1 98.81 88 THR A CA 1
ATOM 729 C C . THR A 1 88 ? -12.828 -10.656 -5.707 1 98.81 88 THR A C 1
ATOM 731 O O . THR A 1 88 ? -12.938 -9.477 -5.348 1 98.81 88 THR A O 1
ATOM 734 N N . ILE A 1 89 ? -11.883 -11.023 -6.594 1 98.69 89 ILE A N 1
ATOM 735 C CA . ILE A 1 89 ? -10.898 -10.102 -7.141 1 98.69 89 ILE A CA 1
ATOM 736 C C . ILE A 1 89 ? -11.602 -8.977 -7.887 1 98.69 89 ILE A C 1
ATOM 738 O O . ILE A 1 89 ? -11.297 -7.797 -7.68 1 98.69 89 ILE A O 1
ATOM 742 N N . GLU A 1 90 ? -12.547 -9.336 -8.688 1 98.44 90 GLU A N 1
ATOM 743 C CA . GLU A 1 90 ? -13.297 -8.344 -9.453 1 98.44 90 GLU A CA 1
ATOM 744 C C . GLU A 1 90 ? -14.047 -7.387 -8.531 1 98.44 90 GLU A C 1
ATOM 746 O O . GLU A 1 90 ? -13.977 -6.168 -8.703 1 98.44 90 GLU A O 1
ATOM 751 N N . THR A 1 91 ? -14.758 -7.977 -7.574 1 98.75 91 THR A N 1
ATOM 752 C CA . THR A 1 91 ? -15.539 -7.184 -6.633 1 98.75 91 THR A CA 1
ATOM 753 C C . THR A 1 91 ? -14.641 -6.215 -5.867 1 98.75 91 THR A C 1
ATOM 755 O O . THR A 1 91 ? -15 -5.059 -5.656 1 98.75 91 THR A O 1
ATOM 758 N N . MET A 1 92 ? -13.492 -6.645 -5.445 1 98.56 92 MET A N 1
ATOM 759 C CA . MET A 1 92 ? -12.539 -5.812 -4.715 1 98.56 92 MET A CA 1
ATOM 760 C C . MET A 1 92 ? -12.055 -4.656 -5.578 1 98.56 92 MET A C 1
ATOM 762 O O . MET A 1 92 ? -12.086 -3.5 -5.152 1 98.56 92 MET A O 1
ATOM 766 N N . ILE A 1 93 ? -11.656 -4.906 -6.801 1 97.75 93 ILE A N 1
ATOM 767 C CA . ILE A 1 93 ? -11.062 -3.906 -7.68 1 97.75 93 ILE A CA 1
ATOM 768 C C . ILE A 1 93 ? -12.125 -2.895 -8.102 1 97.75 93 ILE A C 1
ATOM 770 O O . ILE A 1 93 ? -11.844 -1.702 -8.234 1 97.75 93 ILE A O 1
ATOM 774 N N . TYR A 1 94 ? -13.406 -3.344 -8.219 1 97.38 94 TYR A N 1
ATOM 775 C CA . TYR A 1 94 ? -14.484 -2.457 -8.656 1 97.38 94 TYR A CA 1
ATOM 776 C C . TYR A 1 94 ? -15.125 -1.754 -7.465 1 97.38 94 TYR A C 1
ATOM 778 O O . TYR A 1 94 ? -15.992 -0.893 -7.641 1 97.38 94 TYR A O 1
ATOM 786 N N . SER A 1 95 ? -14.742 -2.068 -6.27 1 97.44 95 SER A N 1
ATOM 787 C CA . SER A 1 95 ? -15.406 -1.538 -5.086 1 97.44 95 SER A CA 1
ATOM 788 C C . SER A 1 95 ? -15.219 -0.029 -4.977 1 97.44 95 SER A C 1
ATOM 790 O O . SER A 1 95 ? -14.211 0.513 -5.434 1 97.44 95 SER A O 1
ATOM 792 N N . GLN A 1 96 ? -16.156 0.556 -4.324 1 94.81 96 GLN A N 1
ATOM 793 C CA . GLN A 1 96 ? -16.047 1.986 -4.059 1 94.81 96 GLN A CA 1
ATOM 794 C C . GLN A 1 96 ? -14.875 2.289 -3.129 1 94.81 96 GLN A C 1
ATOM 796 O O . GLN A 1 96 ? -14.258 3.35 -3.232 1 94.81 96 GLN A O 1
ATOM 801 N N . TYR A 1 97 ? -14.617 1.366 -2.289 1 94.56 97 TYR A N 1
ATOM 802 C CA . TYR A 1 97 ? -13.484 1.54 -1.388 1 94.56 97 TYR A CA 1
ATOM 803 C C . TYR A 1 97 ? -12.172 1.612 -2.164 1 94.56 97 TYR A C 1
ATOM 805 O O . TYR A 1 97 ? -11.375 2.531 -1.964 1 94.56 97 TYR A O 1
ATOM 813 N N . HIS A 1 98 ? -12.016 0.672 -3.004 1 94.94 98 HIS A N 1
ATOM 814 C CA . HIS A 1 98 ? -10.805 0.68 -3.822 1 94.94 98 HIS A CA 1
ATOM 815 C C . HIS A 1 98 ? -10.734 1.936 -4.684 1 94.94 98 HIS A C 1
ATOM 817 O O . HIS A 1 98 ? -9.656 2.518 -4.852 1 94.94 98 HIS A O 1
ATOM 823 N N . GLN A 1 99 ? -11.82 2.334 -5.238 1 91.06 99 GLN A N 1
ATOM 824 C CA . GLN A 1 99 ? -11.859 3.555 -6.035 1 91.06 99 GLN A CA 1
ATOM 825 C C . GLN A 1 99 ? -11.43 4.766 -5.207 1 91.06 99 GLN A C 1
ATOM 827 O O . GLN A 1 99 ? -10.719 5.641 -5.699 1 91.06 99 GLN A O 1
ATOM 832 N N . PHE A 1 100 ? -11.906 4.738 -4.051 1 89.44 100 PHE A N 1
ATOM 833 C CA . PHE A 1 100 ? -11.516 5.828 -3.164 1 89.44 100 PHE A CA 1
ATOM 834 C C . PHE A 1 100 ? -10.016 5.812 -2.91 1 89.44 100 PHE A C 1
ATOM 836 O O . PHE A 1 100 ? -9.367 6.859 -2.926 1 89.44 100 PHE A O 1
ATOM 843 N N . LEU A 1 101 ? -9.453 4.633 -2.68 1 88.5 101 LEU A N 1
ATOM 844 C CA . LEU A 1 101 ? -8.031 4.488 -2.398 1 88.5 101 LEU A CA 1
ATOM 845 C C . LEU A 1 101 ? -7.191 4.973 -3.574 1 88.5 101 LEU A C 1
ATOM 847 O O . LEU A 1 101 ? -6.098 5.508 -3.385 1 88.5 101 LEU A O 1
ATOM 851 N N . LEU A 1 102 ? -7.645 4.812 -4.738 1 85.94 102 LEU A N 1
ATOM 852 C CA . LEU A 1 102 ? -6.922 5.223 -5.938 1 85.94 102 LEU A CA 1
ATOM 853 C C . LEU A 1 102 ? -6.723 6.734 -5.961 1 85.94 102 LEU A C 1
ATOM 855 O O . LEU A 1 102 ? -5.723 7.227 -6.492 1 85.94 102 LEU A O 1
ATOM 859 N N . PHE A 1 103 ? -7.59 7.379 -5.305 1 77 103 PHE A N 1
ATOM 860 C CA . PHE A 1 103 ? -7.531 8.836 -5.383 1 77 103 PHE A CA 1
ATOM 861 C C . PHE A 1 103 ? -6.953 9.422 -4.102 1 77 103 PHE A C 1
ATOM 863 O O . PHE A 1 103 ? -6.465 10.547 -4.094 1 77 103 PHE A O 1
ATOM 870 N N . SER A 1 104 ? -6.98 8.688 -3.016 1 72.81 104 SER A N 1
ATOM 871 C CA . SER A 1 104 ? -6.633 9.258 -1.719 1 72.81 104 SER A CA 1
ATOM 872 C C . SER A 1 104 ? -5.879 8.258 -0.854 1 72.81 104 SER A C 1
ATOM 874 O O . SER A 1 104 ? -6.188 8.094 0.328 1 72.81 104 SER A O 1
ATOM 876 N N . TYR A 1 105 ? -4.859 7.621 -1.329 1 63.03 105 TYR A N 1
ATOM 877 C CA . TYR A 1 105 ? -4.18 6.5 -0.694 1 63.03 105 TYR A CA 1
ATOM 878 C C . TYR A 1 105 ? -3.658 6.887 0.685 1 63.03 105 TYR A C 1
ATOM 880 O O . TYR A 1 105 ? -3.887 6.172 1.664 1 63.03 105 TYR A O 1
ATOM 888 N N . SER A 1 106 ? -2.879 7.938 0.837 1 59.41 106 SER A N 1
ATOM 889 C CA . SER A 1 106 ? -2.225 8.359 2.07 1 59.41 106 SER A CA 1
ATOM 890 C C . SER A 1 106 ? -3.244 8.617 3.178 1 59.41 106 SER A C 1
ATOM 892 O O . SER A 1 106 ? -2.938 8.445 4.359 1 59.41 106 SER A O 1
ATOM 894 N N . ASP A 1 107 ? -4.488 8.562 2.871 1 60.56 107 ASP A N 1
ATOM 895 C CA . ASP A 1 107 ? -5.52 9.109 3.746 1 60.56 107 ASP A CA 1
ATOM 896 C C . ASP A 1 107 ? -6.062 8.031 4.688 1 60.56 107 ASP A C 1
ATOM 898 O O . ASP A 1 107 ? -6.297 8.305 5.871 1 60.56 107 ASP A O 1
ATOM 902 N N . VAL A 1 108 ? -6 6.945 4.156 1 65.5 108 VAL A N 1
ATOM 903 C CA . VAL A 1 108 ? -6.688 5.875 4.871 1 65.5 108 VAL A CA 1
ATOM 904 C C . VAL A 1 108 ? -5.824 5.398 6.039 1 65.5 108 VAL A C 1
ATOM 906 O O . VAL A 1 108 ? -6.348 4.965 7.066 1 65.5 108 VAL A O 1
ATOM 909 N N . ALA A 1 109 ? -4.582 5.652 5.898 1 70.81 109 ALA A N 1
ATOM 910 C CA . ALA A 1 109 ? -3.695 5.223 6.977 1 70.81 109 ALA A CA 1
ATOM 911 C C . ALA A 1 109 ? -3.992 5.984 8.266 1 70.81 109 ALA A C 1
ATOM 913 O O . ALA A 1 109 ? -3.879 5.43 9.359 1 70.81 109 ALA A O 1
ATOM 914 N N . THR A 1 110 ? -4.477 7.18 8.125 1 72.56 110 THR A N 1
ATOM 915 C CA . THR A 1 110 ? -4.773 8.008 9.289 1 72.56 110 THR A CA 1
ATOM 916 C C . THR A 1 110 ? -5.957 7.441 10.07 1 72.56 110 THR A C 1
ATOM 918 O O . THR A 1 110 ? -6.008 7.551 11.297 1 72.56 110 THR A O 1
ATOM 921 N N . LEU A 1 111 ? -6.836 6.844 9.367 1 77.19 111 LEU A N 1
ATOM 922 C CA . LEU A 1 111 ? -8.031 6.305 10 1 77.19 111 LEU A CA 1
ATOM 923 C C . LEU A 1 111 ? -7.691 5.094 10.859 1 77.19 111 LEU A C 1
ATOM 925 O O . LEU A 1 111 ? -8.43 4.762 11.789 1 77.19 111 LEU A O 1
ATOM 929 N N . PHE A 1 112 ? -6.617 4.574 10.57 1 75.5 112 PHE A N 1
ATOM 930 C CA . PHE A 1 112 ? -6.188 3.406 11.328 1 75.5 112 PHE A CA 1
ATOM 931 C C . PHE A 1 112 ? -5.359 3.824 12.539 1 75.5 112 PHE A C 1
ATOM 933 O O . PHE A 1 112 ? -4.926 2.977 13.32 1 75.5 112 PHE A O 1
ATOM 940 N N . GLN A 1 113 ? -5.172 5.078 12.766 1 71.25 113 GLN A N 1
ATOM 941 C CA . GLN A 1 113 ? -4.32 5.566 13.844 1 71.25 113 GLN A CA 1
ATOM 942 C C . GLN A 1 113 ? -5.074 6.547 14.734 1 71.25 113 GLN A C 1
ATOM 944 O O . GLN A 1 113 ? -4.555 6.984 15.766 1 71.25 113 GLN A O 1
ATOM 949 N N . ASP A 1 114 ? -6.293 6.891 14.422 1 75.12 114 ASP A N 1
ATOM 950 C CA . ASP A 1 114 ? -7.031 7.922 15.148 1 75.12 114 ASP A CA 1
ATOM 951 C C . ASP A 1 114 ? -8.164 7.309 15.969 1 75.12 114 ASP A C 1
ATOM 953 O O . ASP A 1 114 ? -8.062 6.164 16.422 1 75.12 114 ASP A O 1
ATOM 957 N N . GLU A 1 115 ? -9.078 8.195 16.312 1 78.81 115 GLU A N 1
ATOM 958 C CA . GLU A 1 115 ? -10.172 7.809 17.203 1 78.81 115 GLU A CA 1
ATOM 959 C C . GLU A 1 115 ? -11.008 6.684 16.609 1 78.81 115 GLU A C 1
ATOM 961 O O . GLU A 1 115 ? -11.695 5.965 17.328 1 78.81 115 GLU A O 1
ATOM 966 N N . ASN A 1 116 ? -10.82 6.52 15.352 1 85.75 116 ASN A N 1
ATOM 967 C CA . ASN A 1 116 ? -11.625 5.496 14.688 1 85.75 116 ASN A CA 1
ATOM 968 C C . ASN A 1 116 ? -10.82 4.223 14.453 1 85.75 116 ASN A C 1
ATOM 970 O O . ASN A 1 116 ? -11.273 3.316 13.75 1 85.75 116 ASN A O 1
ATOM 974 N N . GLN A 1 117 ? -9.719 4.125 15.031 1 85.94 117 GLN A N 1
ATOM 975 C CA . GLN A 1 117 ? -8.773 3.035 14.812 1 85.94 117 GLN A CA 1
ATOM 976 C C . GLN A 1 117 ? -9.422 1.685 15.109 1 85.94 117 GLN A C 1
ATOM 978 O O . GLN A 1 117 ? -9.312 0.75 14.312 1 85.94 117 GLN A O 1
ATOM 983 N N . ILE A 1 118 ? -10.188 1.585 16.203 1 91.56 118 ILE A N 1
ATOM 984 C CA . ILE A 1 118 ? -10.758 0.316 16.641 1 91.56 118 ILE A CA 1
ATOM 985 C C . ILE A 1 118 ? -11.766 -0.182 15.617 1 91.56 118 ILE A C 1
ATOM 987 O O . ILE A 1 118 ? -11.75 -1.354 15.234 1 91.56 118 ILE A O 1
ATOM 991 N N . LEU A 1 119 ? -12.602 0.721 15.102 1 93.12 119 LEU A N 1
ATOM 992 C CA . LEU A 1 119 ? -13.617 0.347 14.125 1 93.12 119 LEU A CA 1
ATOM 993 C C . LEU A 1 119 ? -12.969 -0.068 12.805 1 93.12 119 LEU A C 1
ATOM 995 O O . LEU A 1 119 ? -13.383 -1.054 12.188 1 93.12 119 LEU A O 1
ATOM 999 N N . MET A 1 120 ? -11.961 0.623 12.445 1 92.19 120 MET A N 1
ATOM 1000 C CA . MET A 1 120 ? -11.273 0.331 11.188 1 92.19 120 MET A CA 1
ATOM 1001 C C . MET A 1 120 ? -10.539 -1.003 11.273 1 92.19 120 MET A C 1
ATOM 1003 O O . MET A 1 120 ? -10.586 -1.801 10.336 1 92.19 120 MET A O 1
ATOM 1007 N N . VAL A 1 121 ? -9.891 -1.242 12.367 1 91 121 VAL A N 1
ATOM 1008 C CA . VAL A 1 121 ? -9.188 -2.504 12.57 1 91 121 VAL A CA 1
ATOM 1009 C C . VAL A 1 121 ? -10.188 -3.656 12.586 1 91 121 VAL A C 1
ATOM 1011 O O . VAL A 1 121 ? -9.945 -4.711 12 1 91 121 VAL A O 1
ATOM 1014 N N . ASN A 1 122 ? -11.297 -3.439 13.203 1 95.19 122 ASN A N 1
ATOM 1015 C CA . ASN A 1 122 ? -12.328 -4.473 13.273 1 95.19 122 ASN A CA 1
ATOM 1016 C C . ASN A 1 122 ? -12.859 -4.828 11.891 1 95.19 122 ASN A C 1
ATOM 1018 O O . ASN A 1 122 ? -13.008 -6.008 11.562 1 95.19 122 ASN A O 1
ATOM 1022 N N . ILE A 1 123 ? -13.125 -3.834 11.141 1 96.06 123 ILE A N 1
ATOM 1023 C CA . ILE A 1 123 ? -13.672 -4.105 9.812 1 96.06 123 ILE A CA 1
ATOM 1024 C C . ILE A 1 123 ? -12.602 -4.766 8.945 1 96.06 123 ILE A C 1
ATOM 1026 O O . ILE A 1 123 ? -12.906 -5.641 8.133 1 96.06 123 ILE A O 1
ATOM 1030 N N . GLN A 1 124 ? -11.383 -4.312 8.977 1 94 124 GLN A N 1
ATOM 1031 C CA . GLN A 1 124 ? -10.289 -4.969 8.266 1 94 124 GLN A CA 1
ATOM 1032 C C . GLN A 1 124 ? -10.195 -6.445 8.648 1 94 124 GLN A C 1
ATOM 1034 O O . GLN A 1 124 ? -10.039 -7.305 7.781 1 94 124 GLN A O 1
ATOM 1039 N N . ASN A 1 125 ? -10.344 -6.754 9.938 1 95.5 125 ASN A N 1
ATOM 1040 C CA . ASN A 1 125 ? -10.312 -8.133 10.406 1 95.5 125 ASN A CA 1
ATOM 1041 C C . ASN A 1 125 ? -11.469 -8.945 9.844 1 95.5 125 ASN A C 1
ATOM 1043 O O . ASN A 1 125 ? -11.312 -10.125 9.523 1 95.5 125 ASN A O 1
ATOM 1047 N N . GLN A 1 126 ? -12.555 -8.328 9.766 1 98.12 126 GLN A N 1
ATOM 1048 C CA . GLN A 1 126 ? -13.703 -9.016 9.18 1 98.12 126 GLN A CA 1
ATOM 1049 C C . GLN A 1 126 ? -13.469 -9.312 7.703 1 98.12 126 GLN A C 1
ATOM 1051 O O . GLN A 1 126 ? -13.859 -10.367 7.211 1 98.12 126 GLN A O 1
ATOM 1056 N N . LEU A 1 127 ? -12.883 -8.375 7.008 1 98.25 127 LEU A N 1
ATOM 1057 C CA . LEU A 1 127 ? -12.516 -8.625 5.617 1 98.25 127 LEU A CA 1
ATOM 1058 C C . LEU A 1 127 ? -11.578 -9.82 5.512 1 98.25 127 LEU A C 1
ATOM 1060 O O . LEU A 1 127 ? -11.805 -10.727 4.711 1 98.25 127 LEU A O 1
ATOM 1064 N N . ILE A 1 128 ? -10.586 -9.828 6.336 1 97.31 128 ILE A N 1
ATOM 1065 C CA . ILE A 1 128 ? -9.586 -10.891 6.324 1 97.31 128 ILE A CA 1
ATOM 1066 C C . ILE A 1 128 ? -10.25 -12.227 6.652 1 97.31 128 ILE A C 1
ATOM 1068 O O . ILE A 1 128 ? -9.898 -13.258 6.082 1 97.31 128 ILE A O 1
ATOM 1072 N N . ASN A 1 129 ? -11.156 -12.172 7.547 1 98.25 129 ASN A N 1
ATOM 1073 C CA . ASN A 1 129 ? -11.898 -13.391 7.875 1 98.25 129 ASN A CA 1
ATOM 1074 C C . ASN A 1 129 ? -12.648 -13.93 6.664 1 98.25 129 ASN A C 1
ATOM 1076 O O . ASN A 1 129 ? -12.695 -15.148 6.453 1 98.25 129 ASN A O 1
ATOM 1080 N N . GLU A 1 130 ? -13.234 -13.062 5.898 1 98.75 130 GLU A N 1
ATOM 1081 C CA . GLU A 1 130 ? -13.906 -13.516 4.688 1 98.75 130 GLU A CA 1
ATOM 1082 C C . GLU A 1 130 ? -12.906 -14.062 3.672 1 98.75 130 GLU A C 1
ATOM 1084 O O . GLU A 1 130 ? -13.195 -15.039 2.975 1 98.75 130 GLU A O 1
ATOM 1089 N N . PHE A 1 131 ? -11.781 -13.438 3.586 1 98.75 131 PHE A N 1
ATOM 1090 C CA . PHE A 1 131 ? -10.711 -13.969 2.744 1 98.75 131 PHE A CA 1
ATOM 1091 C C . PHE A 1 131 ? -10.297 -15.367 3.205 1 98.75 131 PHE A C 1
ATOM 1093 O O . PHE A 1 131 ? -10.062 -16.25 2.383 1 98.75 131 PHE A O 1
ATOM 1100 N N . ASN A 1 132 ? -10.18 -15.469 4.484 1 98.31 132 ASN A N 1
ATOM 1101 C CA . ASN A 1 132 ? -9.82 -16.766 5.051 1 98.31 132 ASN A CA 1
ATOM 1102 C C . ASN A 1 132 ? -10.836 -17.844 4.668 1 98.31 132 ASN A C 1
ATOM 1104 O O . ASN A 1 132 ? -10.461 -18.969 4.328 1 98.31 132 ASN A O 1
ATOM 1108 N N . LYS A 1 133 ? -12.094 -17.531 4.77 1 98.56 133 LYS A N 1
ATOM 1109 C CA . LYS A 1 133 ? -13.141 -18.469 4.375 1 98.56 133 LYS A CA 1
ATOM 1110 C C . LYS A 1 133 ? -12.969 -18.891 2.914 1 98.56 133 LYS A C 1
ATOM 1112 O O . LYS A 1 133 ? -13.117 -20.062 2.58 1 98.56 133 LYS A O 1
ATOM 1117 N N . LEU A 1 134 ? -12.727 -17.922 2.088 1 98.69 134 LEU A N 1
ATOM 1118 C CA . LEU A 1 134 ? -12.492 -18.219 0.677 1 98.69 134 LEU A CA 1
ATOM 1119 C C . LEU A 1 134 ? -11.305 -19.156 0.504 1 98.69 134 LEU A C 1
ATOM 1121 O O . LEU A 1 134 ? -11.414 -20.172 -0.19 1 98.69 134 LEU A O 1
ATOM 1125 N N . ILE A 1 135 ? -10.18 -18.875 1.182 1 98.31 135 ILE A N 1
ATOM 1126 C CA . ILE A 1 135 ? -8.969 -19.688 1.086 1 98.31 135 ILE A CA 1
ATOM 1127 C C . ILE A 1 135 ? -9.242 -21.094 1.617 1 98.31 135 ILE A C 1
ATOM 1129 O O . ILE A 1 135 ? -8.805 -22.078 1.024 1 98.31 135 ILE A O 1
ATOM 1133 N N . GLN A 1 136 ? -9.945 -21.125 2.662 1 97.19 136 GLN A N 1
ATOM 1134 C CA . GLN A 1 136 ? -10.297 -22.422 3.242 1 97.19 136 GLN A CA 1
ATOM 1135 C C . GLN A 1 136 ? -11.086 -23.281 2.248 1 97.19 136 GLN A C 1
ATOM 1137 O O . GLN A 1 136 ? -10.859 -24.484 2.146 1 97.19 136 GLN A O 1
ATOM 1142 N N . SER A 1 137 ? -12.008 -22.703 1.587 1 97.31 137 SER A N 1
ATOM 1143 C CA . SER A 1 137 ? -12.766 -23.453 0.581 1 97.31 137 SER A CA 1
ATOM 1144 C C . SER A 1 137 ? -11.844 -24 -0.502 1 97.31 137 SER A C 1
ATOM 1146 O O . SER A 1 137 ? -12.078 -25.094 -1.021 1 97.31 137 SER A O 1
ATOM 1148 N N . GLY A 1 138 ? -10.797 -23.25 -0.889 1 97.5 138 GLY A N 1
ATOM 1149 C CA . GLY A 1 138 ? -9.812 -23.734 -1.844 1 97.5 138 GLY A CA 1
ATOM 1150 C C . GLY A 1 138 ? -9.047 -24.938 -1.351 1 97.5 138 GLY A C 1
ATOM 1151 O O . GLY A 1 138 ? -8.781 -25.875 -2.117 1 97.5 138 GLY A O 1
ATOM 1152 N N . PHE A 1 139 ? -8.711 -24.922 -0.083 1 96.88 139 PHE A N 1
ATOM 1153 C CA . PHE A 1 139 ? -8.062 -26.078 0.521 1 96.88 139 PHE A CA 1
ATOM 1154 C C . PHE A 1 139 ? -9 -27.281 0.536 1 96.88 139 PHE A C 1
ATOM 1156 O O . PHE A 1 139 ? -8.594 -28.391 0.187 1 96.88 139 PHE A O 1
ATOM 1163 N N . GLU A 1 140 ? -10.188 -27.062 0.927 1 95.75 140 GLU A N 1
ATOM 1164 C CA . GLU A 1 140 ? -11.18 -28.125 1.035 1 95.75 140 GLU A CA 1
ATOM 1165 C C . GLU A 1 140 ? -11.438 -28.781 -0.321 1 95.75 140 GLU A C 1
ATOM 1167 O O . GLU A 1 140 ? -11.656 -29.984 -0.402 1 95.75 140 GLU A O 1
ATOM 1172 N N . GLU A 1 141 ? -11.406 -28.047 -1.351 1 96.81 141 GLU A N 1
AT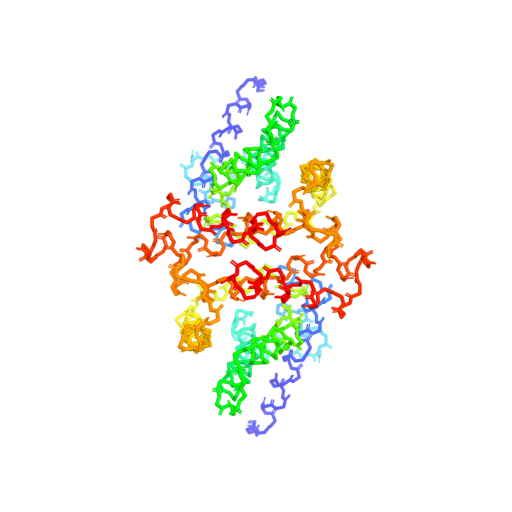OM 1173 C CA . GLU A 1 141 ? -11.648 -28.547 -2.701 1 96.81 141 GLU A CA 1
ATOM 1174 C C . GLU A 1 141 ? -10.375 -29.141 -3.299 1 96.81 141 GLU A C 1
ATOM 1176 O O . GLU A 1 141 ? -10.391 -29.641 -4.422 1 96.81 141 GLU A O 1
ATOM 1181 N N . GLY A 1 142 ? -9.242 -29.031 -2.602 1 95.81 142 GLY A N 1
ATOM 1182 C CA . GLY A 1 142 ? -7.977 -29.594 -3.045 1 95.81 142 GLY A CA 1
ATOM 1183 C C . GLY A 1 142 ? -7.309 -28.766 -4.137 1 95.81 142 GLY A C 1
ATOM 1184 O O . GLY A 1 142 ? -6.496 -29.297 -4.898 1 95.81 142 GLY A O 1
ATOM 1185 N N . LYS A 1 143 ? -7.68 -27.484 -4.223 1 96 143 LYS A N 1
ATOM 1186 C CA . LYS A 1 143 ? -7.184 -26.625 -5.293 1 96 143 LYS A CA 1
ATOM 1187 C C . LYS A 1 143 ? -5.902 -25.906 -4.875 1 96 143 LYS A C 1
ATOM 1189 O O . LYS A 1 143 ? -5.051 -25.609 -5.715 1 96 143 LYS A O 1
ATOM 1194 N N . ILE A 1 144 ? -5.82 -25.547 -3.623 1 96.31 144 ILE A N 1
ATOM 1195 C CA . ILE A 1 144 ? -4.684 -24.781 -3.131 1 96.31 144 ILE A CA 1
ATOM 1196 C C . ILE A 1 144 ? -3.633 -25.734 -2.553 1 96.31 144 ILE A C 1
ATOM 1198 O O . ILE A 1 144 ? -3.969 -26.672 -1.829 1 96.31 144 ILE A O 1
ATOM 1202 N N . SER A 1 145 ? -2.412 -25.422 -2.912 1 90.44 145 SER A N 1
ATOM 1203 C CA . SER A 1 145 ? -1.293 -26.188 -2.385 1 90.44 145 SER A CA 1
ATOM 1204 C C . SER A 1 145 ? -1.137 -25.984 -0.882 1 90.44 145 SER A C 1
ATOM 1206 O O . SER A 1 145 ? -1.455 -24.906 -0.361 1 90.44 145 SER A O 1
ATOM 1208 N N . ASP A 1 146 ? -0.565 -26.984 -0.16 1 90.19 146 ASP A N 1
ATOM 1209 C CA . ASP A 1 146 ? -0.376 -26.906 1.286 1 90.19 146 ASP A CA 1
ATOM 1210 C C . ASP A 1 146 ? 0.956 -26.25 1.634 1 90.19 146 ASP A C 1
ATOM 1212 O O . ASP A 1 146 ? 1.409 -26.312 2.777 1 90.19 146 ASP A O 1
ATOM 1216 N N . GLU A 1 147 ? 1.478 -25.562 0.718 1 92.12 147 GLU A N 1
ATOM 1217 C CA . GLU A 1 147 ? 2.795 -24.969 0.911 1 92.12 147 GLU A CA 1
ATOM 1218 C C . GLU A 1 147 ? 2.689 -23.625 1.632 1 92.12 147 GLU A C 1
ATOM 1220 O O . GLU A 1 147 ? 3.691 -23.094 2.117 1 92.12 147 GLU A O 1
ATOM 1225 N N . PHE A 1 148 ? 1.529 -23.109 1.747 1 94.38 148 PHE A N 1
ATOM 1226 C CA . PHE A 1 148 ? 1.323 -21.766 2.303 1 94.38 148 PHE A CA 1
ATOM 1227 C C . PHE A 1 148 ? 0.402 -21.828 3.516 1 94.38 148 PHE A C 1
ATOM 1229 O O . PHE A 1 148 ? -0.463 -22.703 3.605 1 94.38 148 PHE A O 1
ATOM 1236 N N . SER A 1 149 ? 0.681 -20.938 4.359 1 93.12 149 SER A N 1
ATOM 1237 C CA . SER A 1 149 ? -0.248 -20.812 5.477 1 93.12 149 SER A CA 1
ATOM 1238 C C . SER A 1 149 ? -1.519 -20.078 5.059 1 93.12 149 SER A C 1
ATOM 1240 O O . SER A 1 149 ? -1.484 -19.219 4.172 1 93.12 149 SER A O 1
ATOM 1242 N N . GLU A 1 150 ? -2.609 -20.422 5.723 1 94.44 150 GLU A N 1
ATOM 1243 C CA . GLU A 1 150 ? -3.883 -19.766 5.469 1 94.44 150 GLU A CA 1
ATOM 1244 C C . GLU A 1 150 ? -3.789 -18.266 5.746 1 94.44 150 GLU A C 1
ATOM 1246 O O . GLU A 1 150 ? -4.336 -17.453 4.996 1 94.44 150 GLU A O 1
ATOM 1251 N N . ASP A 1 151 ? -3.074 -17.953 6.805 1 94.69 151 ASP A N 1
ATOM 1252 C CA . ASP A 1 151 ? -2.898 -16.547 7.16 1 94.69 151 ASP A CA 1
ATOM 1253 C C . ASP A 1 151 ? -2.184 -15.781 6.047 1 94.69 151 ASP A C 1
ATOM 1255 O O . ASP A 1 151 ? -2.619 -14.703 5.648 1 94.69 151 ASP A O 1
ATOM 1259 N N . PHE A 1 152 ? -1.16 -16.344 5.59 1 97.06 152 PHE A N 1
ATOM 1260 C CA . PHE A 1 152 ? -0.408 -15.695 4.523 1 97.06 152 PHE A CA 1
ATOM 1261 C C . PHE A 1 152 ? -1.292 -15.453 3.303 1 97.06 152 PHE A C 1
ATOM 1263 O O . PHE A 1 152 ? -1.369 -14.336 2.797 1 97.06 152 PHE A O 1
ATOM 1270 N N . LEU A 1 153 ? -1.978 -16.484 2.9 1 97.56 153 LEU A N 1
ATOM 1271 C CA . LEU A 1 153 ? -2.766 -16.406 1.677 1 97.56 153 LEU A CA 1
ATOM 1272 C C . LEU A 1 153 ? -3.914 -15.414 1.84 1 97.56 153 LEU A C 1
ATOM 1274 O O . LEU A 1 153 ? -4.203 -14.633 0.929 1 97.56 153 LEU A O 1
ATOM 1278 N N . SER A 1 154 ? -4.602 -15.43 2.941 1 97.5 154 SER A N 1
ATOM 1279 C CA . SER A 1 154 ? -5.707 -14.508 3.178 1 97.5 154 SER A CA 1
ATOM 1280 C C . SER A 1 154 ? -5.234 -13.055 3.143 1 97.5 154 SER A C 1
ATOM 1282 O O . SER A 1 154 ? -5.91 -12.188 2.59 1 97.5 154 SER A O 1
ATOM 1284 N N . HIS A 1 155 ? -4.062 -12.805 3.668 1 96.56 155 HIS A N 1
ATOM 1285 C CA . HIS A 1 155 ? -3.541 -11.438 3.703 1 96.56 155 HIS A CA 1
ATOM 1286 C C . HIS A 1 155 ? -3.055 -11 2.326 1 96.56 155 HIS A C 1
ATOM 1288 O O . HIS A 1 155 ? -3.045 -9.805 2.02 1 96.56 155 HIS A O 1
ATOM 1294 N N . GLN A 1 156 ? -2.633 -11.945 1.494 1 96.5 156 GLN A N 1
ATOM 1295 C CA . GLN A 1 156 ? -2.281 -11.609 0.119 1 96.5 156 GLN A CA 1
ATOM 1296 C C . GLN A 1 156 ? -3.469 -10.992 -0.618 1 96.5 156 GLN A C 1
ATOM 1298 O O . GLN A 1 156 ? -3.293 -10.125 -1.477 1 96.5 156 GLN A O 1
ATOM 1303 N N . LEU A 1 157 ? -4.656 -11.492 -0.279 1 97.75 157 LEU A N 1
ATOM 1304 C CA . LEU A 1 157 ? -5.855 -10.945 -0.91 1 97.75 157 LEU A CA 1
ATOM 1305 C C . LEU A 1 157 ? -6.07 -9.492 -0.501 1 97.75 157 LEU A C 1
ATOM 1307 O O . LEU A 1 157 ? -6.539 -8.68 -1.302 1 97.75 157 LEU A O 1
ATOM 1311 N N . LEU A 1 158 ? -5.727 -9.164 0.69 1 96 158 LEU A N 1
ATOM 1312 C CA . LEU A 1 158 ? -5.805 -7.781 1.14 1 96 158 LEU A CA 1
ATOM 1313 C C . LEU A 1 158 ? -4.941 -6.875 0.267 1 96 158 LEU A C 1
ATOM 1315 O O . LEU A 1 158 ? -5.32 -5.738 -0.023 1 96 158 LEU A O 1
ATOM 1319 N N . SER A 1 159 ? -3.82 -7.359 -0.2 1 94 159 SER A N 1
ATOM 1320 C CA . SER A 1 159 ? -2.877 -6.578 -0.992 1 94 159 SER A CA 1
ATOM 1321 C C . SER A 1 159 ? -3.467 -6.211 -2.352 1 94 159 SER A C 1
ATOM 1323 O O . SER A 1 159 ? -2.992 -5.285 -3.012 1 94 159 SER A O 1
ATOM 1325 N N . VAL A 1 160 ? -4.473 -6.953 -2.773 1 96.12 160 VAL A N 1
ATOM 1326 C CA . VAL A 1 160 ? -5.145 -6.664 -4.035 1 96.12 160 VAL A CA 1
ATOM 1327 C C . VAL A 1 160 ? -5.781 -5.277 -3.977 1 96.12 160 VAL A C 1
ATOM 1329 O O . VAL A 1 160 ? -5.949 -4.617 -5.008 1 96.12 160 VAL A O 1
ATOM 1332 N N . LEU A 1 161 ? -6.051 -4.832 -2.777 1 94.19 161 LEU A N 1
ATOM 1333 C CA . LEU A 1 161 ? -6.699 -3.535 -2.59 1 94.19 161 LEU A CA 1
ATOM 1334 C C . LEU A 1 161 ? -5.668 -2.41 -2.584 1 94.19 161 LEU A C 1
ATOM 1336 O O . LEU A 1 161 ? -6.031 -1.232 -2.557 1 94.19 161 LEU A O 1
ATOM 1340 N N . ASN A 1 162 ? -4.457 -2.748 -2.564 1 89.19 162 ASN A N 1
ATOM 1341 C CA . ASN A 1 162 ? -3.432 -1.714 -2.66 1 89.19 162 ASN A CA 1
ATOM 1342 C C . ASN A 1 162 ? -3.545 -0.931 -3.965 1 89.19 162 ASN A C 1
ATOM 1344 O O . ASN A 1 162 ? -3.408 -1.5 -5.047 1 89.19 162 ASN A O 1
ATOM 1348 N N . PRO A 1 163 ? -3.697 0.301 -3.848 1 89.88 163 PRO A N 1
ATOM 1349 C CA . PRO A 1 163 ? -4.004 1.06 -5.062 1 89.88 163 PRO A CA 1
ATOM 1350 C C . PRO A 1 163 ? -2.773 1.299 -5.934 1 89.88 163 PRO A C 1
ATOM 1352 O O . PRO A 1 163 ? -2.9 1.722 -7.086 1 89.88 163 PRO A O 1
ATOM 1355 N N . LEU A 1 164 ? -1.618 1.095 -5.441 1 88.5 164 LEU A N 1
ATOM 1356 C CA . LEU A 1 164 ? -0.391 1.517 -6.109 1 88.5 164 LEU A CA 1
ATOM 1357 C C . LEU A 1 164 ? -0.263 0.859 -7.48 1 88.5 164 LEU A C 1
ATOM 1359 O O . LEU A 1 164 ? -0.08 1.545 -8.484 1 88.5 164 LEU A O 1
ATOM 1363 N N . LEU A 1 165 ? -0.448 -0.457 -7.504 1 92.75 165 LEU A N 1
ATOM 1364 C CA . LEU A 1 165 ? -0.268 -1.172 -8.766 1 92.75 165 LEU A CA 1
ATOM 1365 C C . LEU A 1 165 ? -1.316 -0.745 -9.781 1 92.75 165 LEU A C 1
ATOM 1367 O O . LEU A 1 165 ? -0.994 -0.521 -10.953 1 92.75 165 LEU A O 1
ATOM 1371 N N . HIS A 1 166 ? -2.527 -0.658 -9.328 1 93.94 166 HIS A N 1
ATOM 1372 C CA . HIS A 1 166 ? -3.598 -0.21 -10.211 1 93.94 166 HIS A CA 1
ATOM 1373 C C . HIS A 1 166 ? -3.307 1.179 -10.773 1 93.94 166 HIS A C 1
ATOM 1375 O O . HIS A 1 166 ? -3.467 1.416 -11.969 1 93.94 166 HIS A O 1
ATOM 1381 N N . SER A 1 167 ? -2.859 2.037 -9.945 1 91.38 167 SER A N 1
ATOM 1382 C CA . SER A 1 167 ? -2.559 3.402 -10.367 1 91.38 167 SER A CA 1
ATOM 1383 C C . SER A 1 167 ? -1.429 3.428 -11.391 1 91.38 167 SER A C 1
ATOM 1385 O O . SER A 1 167 ? -1.543 4.078 -12.43 1 91.38 167 SER A O 1
ATOM 1387 N N . LEU A 1 168 ? -0.411 2.713 -11.18 1 91.75 168 LEU A N 1
ATOM 1388 C CA . LEU A 1 168 ? 0.789 2.775 -12.008 1 91.75 168 LEU A CA 1
ATOM 1389 C C . LEU A 1 168 ? 0.568 2.064 -13.336 1 91.75 168 LEU A C 1
ATOM 1391 O O . LEU A 1 168 ? 1.132 2.461 -14.359 1 91.75 168 LEU A O 1
ATOM 1395 N N . LEU A 1 169 ? -0.305 1.074 -13.305 1 95.69 169 LEU A N 1
ATOM 1396 C CA . LEU A 1 169 ? -0.421 0.235 -14.492 1 95.69 169 LEU A CA 1
ATOM 1397 C C . LEU A 1 169 ? -1.651 0.615 -15.305 1 95.69 169 LEU A C 1
ATOM 1399 O O . LEU A 1 169 ? -1.649 0.493 -16.531 1 95.69 169 LEU A O 1
ATOM 1403 N N . VAL A 1 170 ? -2.666 1.058 -14.633 1 94.94 170 VAL A N 1
ATOM 1404 C CA . VAL A 1 170 ? -3.945 1.247 -15.312 1 94.94 170 VAL A CA 1
ATOM 1405 C C . VAL A 1 170 ? -4.285 2.734 -15.367 1 94.94 170 VAL A C 1
ATOM 1407 O O . VAL A 1 170 ? -4.379 3.316 -16.453 1 94.94 170 VAL A O 1
ATOM 1410 N N . SER A 1 171 ? -4.293 3.416 -14.281 1 87.88 171 SER A N 1
ATOM 1411 C CA . SER A 1 171 ? -4.855 4.758 -14.188 1 87.88 171 SER A CA 1
ATOM 1412 C C . SER A 1 171 ? -3.863 5.809 -14.68 1 87.88 171 SER A C 1
ATOM 1414 O O . SER A 1 171 ? -4.227 6.699 -15.453 1 87.88 171 SER A O 1
ATOM 1416 N N . ASP A 1 172 ? -2.574 5.676 -14.273 1 82.38 172 ASP A N 1
ATOM 1417 C CA . ASP A 1 172 ? -1.61 6.746 -14.523 1 82.38 172 ASP A CA 1
ATOM 1418 C C . ASP A 1 172 ? -0.945 6.574 -15.883 1 82.38 172 ASP A C 1
ATOM 1420 O O . ASP A 1 172 ? -0.616 7.559 -16.547 1 82.38 172 ASP A O 1
ATOM 1424 N N . SER A 1 173 ? -0.647 5.395 -16.297 1 81.38 173 SER A N 1
ATOM 1425 C CA . SER A 1 173 ? 0.217 5.172 -17.453 1 81.38 173 SER A CA 1
ATOM 1426 C C . SER A 1 173 ? -0.558 4.551 -18.609 1 81.38 173 SER A C 1
ATOM 1428 O O . SER A 1 173 ? -0.083 4.543 -19.75 1 81.38 173 SER A O 1
ATOM 1430 N N . ASN A 1 174 ? -1.767 4.008 -18.375 1 85.19 174 ASN A N 1
ATOM 1431 C CA . ASN A 1 174 ? -2.52 3.25 -19.375 1 85.19 174 ASN A CA 1
ATOM 1432 C C . ASN A 1 174 ? -1.691 2.107 -19.953 1 85.19 174 ASN A C 1
ATOM 1434 O O . ASN A 1 174 ? -1.785 1.809 -21.141 1 85.19 174 ASN A O 1
ATOM 1438 N N . LYS A 1 175 ? -0.776 1.592 -19.25 1 90.69 175 LYS A N 1
ATOM 1439 C CA . LYS A 1 175 ? 0.055 0.467 -19.672 1 90.69 175 LYS A CA 1
ATOM 1440 C C . LYS A 1 175 ? -0.776 -0.803 -19.828 1 90.69 175 LYS A C 1
ATOM 1442 O O . LYS A 1 175 ? -0.36 -1.745 -20.5 1 90.69 175 LYS A O 1
ATOM 1447 N N . MET A 1 176 ? -1.85 -0.773 -19.125 1 93.75 176 MET A N 1
ATOM 1448 C CA . MET A 1 176 ? -2.703 -1.958 -19.125 1 93.75 176 MET A CA 1
ATOM 1449 C C . MET A 1 176 ? -4.172 -1.568 -19.016 1 93.75 176 MET A C 1
ATOM 1451 O O . MET A 1 176 ? -4.523 -0.641 -18.281 1 93.75 176 MET A O 1
ATOM 1455 N N . GLN A 1 177 ? -4.973 -2.291 -19.734 1 95.62 177 GLN A N 1
ATOM 1456 C CA . GLN A 1 177 ? -6.414 -2.125 -19.547 1 95.62 177 GLN A CA 1
ATOM 1457 C C . GLN A 1 177 ? -6.879 -2.758 -18.25 1 95.62 177 GLN A C 1
ATOM 1459 O O . GLN A 1 177 ? -6.277 -3.719 -17.766 1 95.62 177 GLN A O 1
ATOM 1464 N N . LEU A 1 178 ? -7.977 -2.178 -17.719 1 96.19 178 LEU A N 1
ATOM 1465 C CA . LEU A 1 178 ? -8.477 -2.623 -16.422 1 96.19 178 LEU A CA 1
ATOM 1466 C C . LEU A 1 178 ? -8.773 -4.117 -16.438 1 96.19 178 LEU A C 1
ATOM 1468 O O . LEU A 1 178 ? -8.406 -4.84 -15.516 1 96.19 178 LEU A O 1
ATOM 1472 N N . ASP A 1 179 ? -9.438 -4.629 -17.5 1 96.19 179 ASP A N 1
ATOM 1473 C CA . ASP A 1 179 ? -9.797 -6.043 -17.594 1 96.19 179 ASP A CA 1
ATOM 1474 C C . ASP A 1 179 ? -8.547 -6.922 -17.578 1 96.19 179 ASP A C 1
ATOM 1476 O O . ASP A 1 179 ? -8.539 -7.992 -16.969 1 96.19 179 ASP A O 1
ATOM 1480 N N . GLU A 1 180 ? -7.57 -6.512 -18.297 1 96.25 180 GLU A N 1
ATOM 1481 C CA . GLU A 1 180 ? -6.312 -7.246 -18.328 1 96.25 180 GLU A CA 1
ATOM 1482 C C . GLU A 1 180 ? -5.629 -7.242 -16.969 1 96.25 180 GLU A C 1
ATOM 1484 O O . GLU A 1 180 ? -5.059 -8.25 -16.547 1 96.25 180 GLU A O 1
ATOM 1489 N N . PHE A 1 181 ? -5.652 -6.125 -16.281 1 97.19 181 PHE A N 1
ATOM 1490 C CA . PHE A 1 181 ? -5.102 -6.004 -14.93 1 97.19 181 PHE A CA 1
ATOM 1491 C C . PHE A 1 181 ? -5.777 -6.984 -13.984 1 97.19 181 PHE A C 1
ATOM 1493 O O . PHE A 1 181 ? -5.102 -7.703 -13.242 1 97.19 181 PHE A O 1
ATOM 1500 N N . ILE A 1 182 ? -7.078 -7.004 -14.047 1 97.5 182 ILE A N 1
ATOM 1501 C CA . ILE A 1 182 ? -7.852 -7.906 -13.195 1 97.5 182 ILE A CA 1
ATOM 1502 C C . ILE A 1 182 ? -7.5 -9.359 -13.531 1 97.5 182 ILE A C 1
ATOM 1504 O O . ILE A 1 182 ? -7.273 -10.164 -12.625 1 97.5 182 ILE A O 1
ATOM 1508 N N . HIS A 1 183 ? -7.422 -9.633 -14.789 1 97.19 183 HIS A N 1
ATOM 1509 C CA . HIS A 1 183 ? -7.121 -10.984 -15.242 1 97.19 183 HIS A CA 1
ATOM 1510 C C . HIS A 1 183 ? -5.75 -11.438 -14.75 1 97.19 183 HIS A C 1
ATOM 1512 O O . HIS A 1 183 ? -5.621 -12.5 -14.141 1 97.19 183 HIS A O 1
ATOM 1518 N N . GLN A 1 184 ? -4.723 -10.648 -14.969 1 96.81 184 GLN A N 1
ATOM 1519 C CA . GLN A 1 184 ? -3.367 -11.047 -14.602 1 96.81 184 GLN A CA 1
ATOM 1520 C C . GLN A 1 184 ? -3.201 -11.094 -13.078 1 96.81 184 GLN A C 1
ATOM 1522 O O . GLN A 1 184 ? -2.459 -11.93 -12.555 1 96.81 184 GLN A O 1
ATOM 1527 N N . THR A 1 185 ? -3.871 -10.164 -12.359 1 97.69 185 THR A N 1
ATOM 1528 C CA . THR A 1 185 ? -3.859 -10.195 -10.898 1 97.69 185 THR A CA 1
ATOM 1529 C C . THR A 1 185 ? -4.453 -11.5 -10.383 1 97.69 185 THR A C 1
ATOM 1531 O O . THR A 1 185 ? -3.863 -12.156 -9.523 1 97.69 185 THR A O 1
ATOM 1534 N N . SER A 1 186 ? -5.594 -11.867 -10.953 1 97.69 186 SER A N 1
ATOM 1535 C CA . SER A 1 186 ? -6.227 -13.125 -10.562 1 97.69 186 SER A CA 1
ATOM 1536 C C . SER A 1 186 ? -5.348 -14.32 -10.906 1 97.69 186 SER A C 1
ATOM 1538 O O . SER A 1 186 ? -5.164 -15.219 -10.078 1 97.69 186 SER A O 1
ATOM 1540 N N . LEU A 1 187 ? -4.805 -14.312 -12.078 1 96.88 187 LEU A N 1
ATOM 1541 C CA . LEU A 1 1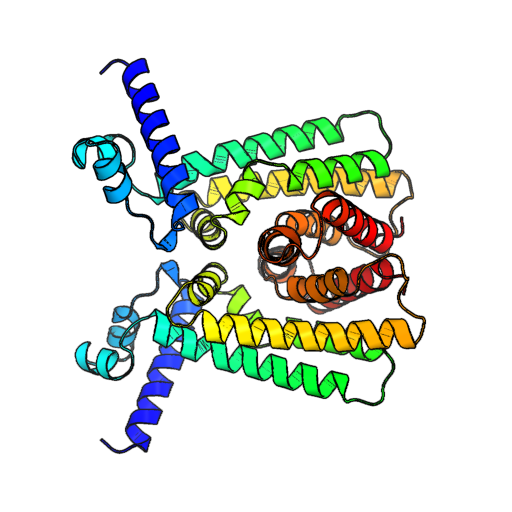87 ? -4.051 -15.453 -12.594 1 96.88 187 LEU A CA 1
ATOM 1542 C C . LEU A 1 187 ? -2.779 -15.68 -11.789 1 96.88 187 LEU A C 1
ATOM 1544 O O . LEU A 1 187 ? -2.469 -16.812 -11.414 1 96.88 187 LEU A O 1
ATOM 1548 N N . ILE A 1 188 ? -2.039 -14.641 -11.492 1 96.69 188 ILE A N 1
ATOM 1549 C CA . ILE A 1 188 ? -0.759 -14.812 -10.812 1 96.69 188 ILE A CA 1
ATOM 1550 C C . ILE A 1 188 ? -0.992 -15.352 -9.398 1 96.69 188 ILE A C 1
ATOM 1552 O O . ILE A 1 188 ? -0.209 -16.156 -8.906 1 96.69 188 ILE A O 1
ATOM 1556 N N . LEU A 1 189 ? -2.045 -14.875 -8.727 1 97.44 189 LEU A N 1
ATOM 1557 C CA . LEU A 1 189 ? -2.348 -15.352 -7.379 1 97.44 189 LEU A CA 1
ATOM 1558 C C . LEU A 1 189 ? -2.826 -16.797 -7.41 1 97.44 189 LEU A C 1
ATOM 1560 O O . LEU A 1 189 ? -2.379 -17.625 -6.605 1 97.44 189 LEU A O 1
ATOM 1564 N N . LEU A 1 190 ? -3.701 -17.094 -8.344 1 97.38 190 LEU A N 1
ATOM 1565 C CA . LEU A 1 190 ? -4.203 -18.469 -8.461 1 97.38 190 LEU A CA 1
ATOM 1566 C C . LEU A 1 190 ? -3.066 -19.438 -8.758 1 97.38 190 LEU A C 1
ATOM 1568 O O . LEU A 1 190 ? -2.928 -20.453 -8.086 1 97.38 190 LEU A O 1
ATOM 1572 N N . LYS A 1 191 ? -2.268 -19.109 -9.703 1 95.88 191 LYS A N 1
ATOM 1573 C CA . LYS A 1 191 ? -1.128 -19.953 -10.039 1 95.88 191 LYS A CA 1
ATOM 1574 C C . LYS A 1 191 ? -0.151 -20.047 -8.867 1 95.88 191 LYS A C 1
ATOM 1576 O O . LYS A 1 191 ? 0.411 -21.125 -8.609 1 95.88 191 LYS A O 1
ATOM 1581 N N . GLY A 1 192 ? 0.066 -18.906 -8.227 1 96.44 192 GLY A N 1
ATOM 1582 C CA . GLY A 1 192 ? 0.93 -18.906 -7.055 1 96.44 192 GLY A CA 1
ATOM 1583 C C . GLY A 1 192 ? 0.458 -19.844 -5.965 1 96.44 192 GLY A C 1
ATOM 1584 O O . GLY A 1 192 ? 1.271 -20.406 -5.227 1 96.44 192 GLY A O 1
ATOM 1585 N N . MET A 1 193 ? -0.822 -20.016 -5.895 1 96.25 193 MET A N 1
ATOM 1586 C CA . MET A 1 193 ? -1.405 -20.875 -4.871 1 96.25 193 MET A CA 1
ATOM 1587 C C . MET A 1 193 ? -1.469 -22.312 -5.348 1 96.25 193 MET A C 1
ATOM 1589 O O . MET A 1 193 ? -1.884 -23.203 -4.598 1 96.25 193 MET A O 1
ATOM 1593 N N . GLY A 1 194 ? -1.049 -22.562 -6.535 1 92.38 194 GLY A N 1
ATOM 1594 C CA . GLY A 1 194 ? -1.019 -23.922 -7.062 1 92.38 194 GLY A CA 1
ATOM 1595 C C . GLY A 1 194 ? -2.303 -24.312 -7.766 1 92.38 194 GLY A C 1
ATOM 1596 O O . GLY A 1 194 ? -2.617 -25.5 -7.875 1 92.38 194 GLY A O 1
ATOM 1597 N N . VAL A 1 195 ? -3.035 -23.359 -8.109 1 91.12 195 VAL A N 1
ATOM 1598 C CA . VAL A 1 195 ? -4.301 -23.609 -8.789 1 91.12 195 VAL A CA 1
ATOM 1599 C C . VAL A 1 195 ? -4.098 -23.594 -10.297 1 91.12 195 VAL A C 1
ATOM 1601 O O . VAL A 1 195 ? -3.385 -22.719 -10.82 1 91.12 195 VAL A O 1
ATOM 1604 N N . MET B 1 1 ? 29.578 29.594 9.891 1 52.59 1 MET B N 1
ATOM 1605 C CA . MET B 1 1 ? 29.484 28.297 10.539 1 52.59 1 MET B CA 1
ATOM 1606 C C . MET B 1 1 ? 30.234 27.234 9.758 1 52.59 1 MET B C 1
ATOM 1608 O O . MET B 1 1 ? 30.141 27.156 8.531 1 52.59 1 MET B O 1
ATOM 1612 N N . ASN B 1 2 ? 31.109 26.516 10.203 1 69.69 2 ASN B N 1
ATOM 1613 C CA . ASN B 1 2 ? 31.938 25.547 9.5 1 69.69 2 ASN B CA 1
ATOM 1614 C C . ASN B 1 2 ? 31.094 24.453 8.844 1 69.69 2 ASN B C 1
ATOM 1616 O O . ASN B 1 2 ? 30.062 24.062 9.383 1 69.69 2 ASN B O 1
ATOM 1620 N N . SER B 1 3 ? 31.312 24.375 7.441 1 75.56 3 SER B N 1
ATOM 1621 C CA . SER B 1 3 ? 30.625 23.406 6.598 1 75.56 3 SER B CA 1
ATOM 1622 C C . SER B 1 3 ? 30.453 22.078 7.324 1 75.56 3 SER B C 1
ATOM 1624 O O . SER B 1 3 ? 29.391 21.453 7.238 1 75.56 3 SER B O 1
ATOM 1626 N N . GLU B 1 4 ? 31.422 21.797 8.07 1 83.25 4 GLU B N 1
ATOM 1627 C CA . GLU B 1 4 ? 31.375 20.531 8.789 1 83.25 4 GLU B CA 1
ATOM 1628 C C . GLU B 1 4 ? 30.359 20.578 9.938 1 83.25 4 GLU B C 1
ATOM 1630 O O . GLU B 1 4 ? 29.625 19.625 10.164 1 83.25 4 GLU B O 1
ATOM 1635 N N . LYS B 1 5 ? 30.375 21.656 10.648 1 83.56 5 LYS B N 1
ATOM 1636 C CA . LYS B 1 5 ? 29.453 21.812 11.773 1 83.56 5 LYS B CA 1
ATOM 1637 C C . LYS B 1 5 ? 28 21.828 11.297 1 83.56 5 LYS B C 1
ATOM 1639 O O . LYS B 1 5 ? 27.125 21.266 11.961 1 83.56 5 LYS B O 1
ATOM 1644 N N . PHE B 1 6 ? 27.891 22.484 10.211 1 87.56 6 PHE B N 1
ATOM 1645 C CA . PHE B 1 6 ? 26.562 22.547 9.617 1 87.56 6 PHE B CA 1
ATOM 1646 C C . PHE B 1 6 ? 26.078 21.156 9.25 1 87.56 6 PHE B C 1
ATOM 1648 O O . PHE B 1 6 ? 24.938 20.781 9.547 1 87.56 6 PHE B O 1
ATOM 1655 N N . GLN B 1 7 ? 26.953 20.375 8.688 1 88.56 7 GLN B N 1
ATOM 1656 C CA . GLN B 1 7 ? 26.609 19.016 8.281 1 88.56 7 GLN B CA 1
ATOM 1657 C C . GLN B 1 7 ? 26.328 18.141 9.492 1 88.56 7 GLN B C 1
ATOM 1659 O O . GLN B 1 7 ? 25.438 17.297 9.461 1 88.56 7 GLN B O 1
ATOM 1664 N N . ASP B 1 8 ? 27.078 18.312 10.492 1 91.25 8 ASP B N 1
ATOM 1665 C CA . ASP B 1 8 ? 26.891 17.547 11.719 1 91.25 8 ASP B CA 1
ATOM 1666 C C . ASP B 1 8 ? 25.516 17.844 12.336 1 91.25 8 ASP B C 1
ATOM 1668 O O . ASP B 1 8 ? 24.844 16.938 12.805 1 91.25 8 ASP B O 1
ATOM 1672 N N . ARG B 1 9 ? 25.203 19.094 12.352 1 91.81 9 ARG B N 1
ATOM 1673 C CA . ARG B 1 9 ? 23.891 19.484 12.891 1 91.81 9 ARG B CA 1
ATOM 1674 C C . ARG B 1 9 ? 22.766 18.906 12.039 1 91.81 9 ARG B C 1
ATOM 1676 O O . ARG B 1 9 ? 21.75 18.453 12.57 1 91.81 9 ARG B O 1
ATOM 1683 N N . ASN B 1 10 ? 22.969 18.984 10.797 1 93.69 10 ASN B N 1
ATOM 1684 C CA . ASN B 1 10 ? 22 18.406 9.891 1 93.69 10 ASN B CA 1
ATOM 1685 C C . ASN B 1 10 ? 21.766 16.922 10.188 1 93.69 10 ASN B C 1
ATOM 1687 O O . ASN B 1 10 ? 20.625 16.469 10.234 1 93.69 10 ASN B O 1
ATOM 1691 N N . ASN B 1 11 ? 22.797 16.266 10.367 1 94.62 11 ASN B N 1
ATOM 1692 C CA . ASN B 1 11 ? 22.703 14.844 10.656 1 94.62 11 ASN B CA 1
ATOM 1693 C C . ASN B 1 11 ? 21.984 14.578 11.977 1 94.62 11 ASN B C 1
ATOM 1695 O O . ASN B 1 11 ? 21.188 13.656 12.078 1 94.62 11 ASN B O 1
ATOM 1699 N N . ASN B 1 12 ? 22.281 15.367 12.938 1 96 12 ASN B N 1
ATOM 1700 C CA . ASN B 1 12 ? 21.625 15.234 14.234 1 96 12 ASN B CA 1
ATOM 1701 C C . ASN B 1 12 ? 20.125 15.477 14.117 1 96 12 ASN B C 1
ATOM 1703 O O . ASN B 1 12 ? 19.328 14.773 14.734 1 96 12 ASN B O 1
ATOM 1707 N N . ILE B 1 13 ? 19.844 16.453 13.359 1 97.06 13 ILE B N 1
ATOM 1708 C CA . ILE B 1 13 ? 18.438 16.781 13.117 1 97.06 13 ILE B CA 1
ATOM 1709 C C . ILE B 1 13 ? 17.734 15.609 12.445 1 97.06 13 ILE B C 1
ATOM 1711 O O . ILE B 1 13 ? 16.672 15.188 12.875 1 97.06 13 ILE B O 1
ATOM 1715 N N . LEU B 1 14 ? 18.359 15.086 11.461 1 95.88 14 LEU B N 1
ATOM 1716 C CA . LEU B 1 14 ? 17.781 13.977 10.703 1 95.88 14 LEU B CA 1
ATOM 1717 C C . LEU B 1 14 ? 17.594 12.75 11.586 1 95.88 14 LEU B C 1
ATOM 1719 O O . LEU B 1 14 ? 16.547 12.117 11.562 1 95.88 14 LEU B O 1
ATOM 1723 N N . LEU B 1 15 ? 18.609 12.438 12.344 1 95.69 15 LEU B N 1
ATOM 1724 C CA . LEU B 1 15 ? 18.547 11.266 13.219 1 95.69 15 LEU B CA 1
ATOM 1725 C C . LEU B 1 15 ? 17.469 11.43 14.266 1 95.69 15 LEU B C 1
ATOM 1727 O O . LEU B 1 15 ? 16.734 10.484 14.555 1 95.69 15 LEU B O 1
ATOM 1731 N N . THR B 1 16 ? 17.375 12.562 14.812 1 97.38 16 THR B N 1
ATOM 1732 C CA . THR B 1 16 ? 16.344 12.852 15.805 1 97.38 16 THR B CA 1
ATOM 1733 C C . THR B 1 16 ? 14.961 12.766 15.188 1 97.38 16 THR B C 1
ATOM 1735 O O . THR B 1 16 ? 14.055 12.164 15.766 1 97.38 16 THR B O 1
ATOM 1738 N N . ALA B 1 17 ? 14.836 13.367 14.023 1 95.56 17 ALA B N 1
ATOM 1739 C CA . ALA B 1 17 ? 13.562 13.32 13.312 1 95.56 17 ALA B CA 1
ATOM 1740 C C . ALA B 1 17 ? 13.133 11.883 13.039 1 95.56 17 ALA B C 1
ATOM 1742 O O . ALA B 1 17 ? 11.969 11.523 13.242 1 95.56 17 ALA B O 1
ATOM 1743 N N . GLU B 1 18 ? 14.047 11.125 12.562 1 93.62 18 GLU B N 1
ATOM 1744 C CA . GLU B 1 18 ? 13.734 9.734 12.258 1 93.62 18 GLU B CA 1
ATOM 1745 C C . GLU B 1 18 ? 13.227 9 13.5 1 93.62 18 GLU B C 1
ATOM 1747 O O . GLU B 1 18 ? 12.25 8.258 13.422 1 93.62 18 GLU B O 1
ATOM 1752 N N . LYS B 1 19 ? 13.867 9.211 14.578 1 94.44 19 LYS B N 1
ATOM 1753 C CA . LYS B 1 19 ? 13.453 8.594 15.836 1 94.44 19 LYS B CA 1
ATOM 1754 C C . LYS B 1 19 ? 12.031 9.008 16.203 1 94.44 19 LYS B C 1
ATOM 1756 O O . LYS B 1 19 ? 11.203 8.164 16.562 1 94.44 19 LYS B O 1
ATOM 1761 N N . ILE B 1 20 ? 11.797 10.234 16.094 1 94.31 20 ILE B N 1
ATOM 1762 C CA . ILE B 1 20 ? 10.492 10.773 16.469 1 94.31 20 ILE B CA 1
ATOM 1763 C C . ILE B 1 20 ? 9.422 10.234 15.523 1 94.31 20 ILE B C 1
ATOM 1765 O O . ILE B 1 20 ? 8.352 9.805 15.969 1 94.31 20 ILE B O 1
ATOM 1769 N N . ILE B 1 21 ? 9.703 10.242 14.25 1 89.75 21 ILE B N 1
ATOM 1770 C CA . ILE B 1 21 ? 8.766 9.766 13.25 1 89.75 21 ILE B CA 1
ATOM 1771 C C . ILE B 1 21 ? 8.484 8.281 13.461 1 89.75 21 ILE B C 1
ATOM 1773 O O . ILE B 1 21 ? 7.344 7.828 13.336 1 89.75 21 ILE B O 1
ATOM 1777 N N . ASN B 1 22 ? 9.492 7.598 13.789 1 86.44 22 ASN B N 1
ATOM 1778 C CA . ASN B 1 22 ? 9.328 6.172 14.047 1 86.44 22 ASN B CA 1
ATOM 1779 C C . ASN B 1 22 ? 8.453 5.926 15.273 1 86.44 22 ASN B C 1
ATOM 1781 O O . ASN B 1 22 ? 7.727 4.93 15.328 1 86.44 22 ASN B O 1
ATOM 1785 N N . GLU B 1 23 ? 8.461 6.793 16.172 1 86.12 23 GLU B N 1
ATOM 1786 C CA . GLU B 1 23 ? 7.734 6.621 17.438 1 86.12 23 GLU B CA 1
ATOM 1787 C C . GLU B 1 23 ? 6.277 7.051 17.281 1 86.12 23 GLU B C 1
ATOM 1789 O O . GLU B 1 23 ? 5.371 6.355 17.75 1 86.12 23 GLU B O 1
ATOM 1794 N N . LYS B 1 24 ? 6.031 8.117 16.594 1 83.06 24 LYS B N 1
ATOM 1795 C CA . LYS B 1 24 ? 4.668 8.641 16.641 1 83.06 24 LYS B CA 1
ATOM 1796 C C . LYS B 1 24 ? 4.055 8.719 15.25 1 83.06 24 LYS B C 1
ATOM 1798 O O . LYS B 1 24 ? 2.863 9 15.109 1 83.06 24 LYS B O 1
ATOM 1803 N N . GLY B 1 25 ? 4.867 8.438 14.297 1 78.88 25 GLY B N 1
ATOM 1804 C CA . GLY B 1 25 ? 4.379 8.539 12.93 1 78.88 25 GLY B CA 1
ATOM 1805 C C . GLY B 1 25 ? 4.578 9.922 12.328 1 78.88 25 GLY B C 1
ATOM 1806 O O . GLY B 1 25 ? 4.652 10.914 13.047 1 78.88 25 GLY B O 1
ATOM 1807 N N . TYR B 1 26 ? 4.508 9.977 11.039 1 80 26 TYR B N 1
ATOM 1808 C CA . TYR B 1 26 ? 4.777 11.227 10.336 1 80 26 TYR B CA 1
ATOM 1809 C C . TYR B 1 26 ? 3.619 12.203 10.5 1 80 26 TYR B C 1
ATOM 1811 O O . TYR B 1 26 ? 3.834 13.414 10.617 1 80 26 TYR B O 1
ATOM 1819 N N . PHE B 1 27 ? 2.418 11.672 10.43 1 74.88 27 PHE B N 1
ATOM 1820 C CA . PHE B 1 27 ? 1.248 12.539 10.477 1 74.88 27 PHE B CA 1
ATOM 1821 C C . PHE B 1 27 ? 1.223 13.344 11.773 1 74.88 27 PHE B C 1
ATOM 1823 O O . PHE B 1 27 ? 0.78 14.492 11.781 1 74.88 27 PHE B O 1
ATOM 1830 N N . LYS B 1 28 ? 1.76 12.852 12.789 1 80 28 LYS B N 1
ATOM 1831 C CA . LYS B 1 28 ? 1.759 13.516 14.086 1 80 28 LYS B CA 1
ATOM 1832 C C . LYS B 1 28 ? 3.074 14.25 14.328 1 80 28 LYS B C 1
ATOM 1834 O O . LYS B 1 28 ? 3.232 14.938 15.336 1 80 28 LYS B O 1
ATOM 1839 N N . PHE B 1 29 ? 3.986 14.078 13.43 1 87.81 29 PHE B N 1
ATOM 1840 C CA . PHE B 1 29 ? 5.312 14.672 13.523 1 87.81 29 PHE B CA 1
ATOM 1841 C C . PHE B 1 29 ? 5.254 16.172 13.258 1 87.81 29 PHE B C 1
ATOM 1843 O O . PHE B 1 29 ? 4.539 16.625 12.359 1 87.81 29 PHE B O 1
ATOM 1850 N N . ARG B 1 30 ? 6 17 14.141 1 92.31 30 ARG B N 1
ATOM 1851 C CA . ARG B 1 30 ? 6.172 18.422 13.938 1 92.31 30 ARG B CA 1
ATOM 1852 C C . ARG B 1 30 ? 7.645 18.812 14 1 92.31 30 ARG B C 1
ATOM 1854 O O . ARG B 1 30 ? 8.422 18.219 14.742 1 92.31 30 ARG B O 1
ATOM 1861 N N . MET B 1 31 ? 7.898 19.859 13.203 1 95.88 31 MET B N 1
ATOM 1862 C CA . MET B 1 31 ? 9.25 20.391 13.25 1 95.88 31 MET B CA 1
ATOM 1863 C C . MET B 1 31 ? 9.641 20.766 14.68 1 95.88 31 MET B C 1
ATOM 1865 O O . MET B 1 31 ? 10.766 20.531 15.102 1 95.88 31 MET B O 1
ATOM 1869 N N . GLU B 1 32 ? 8.711 21.203 15.383 1 96.88 32 GLU B N 1
ATOM 1870 C CA . GLU B 1 32 ? 8.953 21.656 16.75 1 96.88 32 GLU B CA 1
ATOM 1871 C C . GLU B 1 32 ? 9.359 20.484 17.656 1 96.88 32 GLU B C 1
ATOM 1873 O O . GLU B 1 32 ? 10.062 20.688 18.656 1 96.88 32 GLU B O 1
ATOM 1878 N N . ASP B 1 33 ? 8.922 19.312 17.344 1 97.19 33 ASP B N 1
ATOM 1879 C CA . ASP B 1 33 ? 9.344 18.141 18.109 1 97.19 33 ASP B CA 1
ATOM 1880 C C . ASP B 1 33 ? 10.859 17.984 18.078 1 97.19 33 ASP B C 1
ATOM 1882 O O . ASP B 1 33 ? 11.469 17.594 19.078 1 97.19 33 ASP B O 1
ATOM 1886 N N . VAL B 1 34 ? 11.414 18.266 16.969 1 97.69 34 VAL B N 1
ATOM 1887 C CA . VAL B 1 34 ? 12.852 18.125 16.781 1 97.69 34 VAL B CA 1
ATOM 1888 C C . VAL B 1 34 ? 13.594 19.219 17.562 1 97.69 34 VAL B C 1
ATOM 1890 O O . VAL B 1 34 ? 14.523 18.922 18.312 1 97.69 34 VAL B O 1
ATOM 1893 N N . SER B 1 35 ? 13.156 20.453 17.312 1 97.56 35 SER B N 1
ATOM 1894 C CA . SER B 1 35 ? 13.82 21.547 18 1 97.56 35 SER B CA 1
ATOM 1895 C C . SER B 1 35 ? 13.75 21.375 19.516 1 97.56 35 SER B C 1
ATOM 1897 O O . SER B 1 35 ? 14.734 21.609 20.219 1 97.56 35 SER B O 1
ATOM 1899 N N . ASP B 1 36 ? 12.609 20.938 20.031 1 97.88 36 ASP B N 1
ATOM 1900 C CA . ASP B 1 36 ? 12.43 20.719 21.453 1 97.88 36 ASP B CA 1
ATOM 1901 C C . ASP B 1 36 ? 13.367 19.625 21.969 1 97.88 36 ASP B C 1
ATOM 1903 O O . ASP B 1 36 ? 13.984 19.766 23.016 1 97.88 36 ASP B O 1
ATOM 1907 N N . THR B 1 37 ? 13.461 18.578 21.266 1 97.31 37 THR B N 1
ATOM 1908 C CA . THR B 1 37 ? 14.266 17.438 21.672 1 97.31 37 THR B CA 1
ATOM 1909 C C . THR B 1 37 ? 15.75 17.797 21.672 1 97.31 37 THR B C 1
ATOM 1911 O O . THR B 1 37 ? 16.484 17.422 22.594 1 97.31 37 THR B O 1
ATOM 1914 N N . LEU B 1 38 ? 16.156 18.5 20.656 1 97.06 38 LEU B N 1
ATOM 1915 C CA . LEU B 1 38 ? 17.562 18.859 20.516 1 97.06 38 LEU B CA 1
ATOM 1916 C C . LEU B 1 38 ? 17.891 20.109 21.312 1 97.06 38 LEU B C 1
ATOM 1918 O O . LEU B 1 38 ? 19.062 20.5 21.422 1 97.06 38 LEU B O 1
ATOM 1922 N N . GLN B 1 39 ? 16.828 20.781 21.766 1 97.19 39 GLN B N 1
ATOM 1923 C CA . GLN B 1 39 ? 16.984 22.016 22.516 1 97.19 39 GLN B CA 1
ATOM 1924 C C . GLN B 1 39 ? 17.703 23.078 21.672 1 97.19 39 GLN B C 1
ATOM 1926 O O . GLN B 1 39 ? 18.672 23.688 22.141 1 97.19 39 GLN B O 1
ATOM 1931 N N . ILE B 1 40 ? 17.25 23.25 20.531 1 96.19 40 ILE B N 1
ATOM 1932 C CA . ILE B 1 4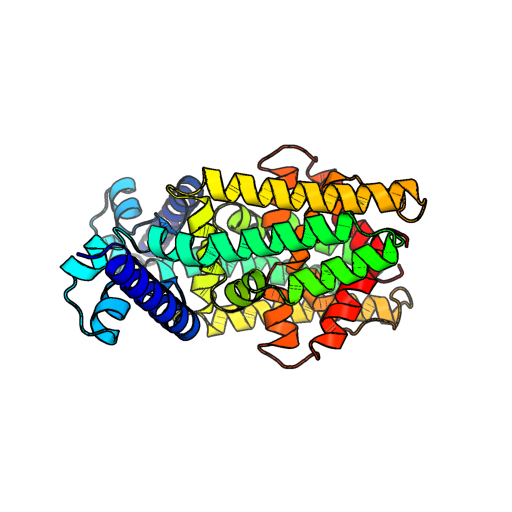0 ? 17.75 24.312 19.672 1 96.19 40 ILE B CA 1
ATOM 1933 C C . ILE B 1 40 ? 16.594 25.25 19.297 1 96.19 40 ILE B C 1
ATOM 1935 O O . ILE B 1 40 ? 15.43 24.891 19.391 1 96.19 40 ILE B O 1
ATOM 1939 N N . ALA B 1 41 ? 16.969 26.484 18.906 1 95.94 41 ALA B N 1
ATOM 1940 C CA . ALA B 1 41 ? 15.969 27.469 18.5 1 95.94 41 ALA B CA 1
ATOM 1941 C C . ALA B 1 41 ? 15.266 27.031 17.219 1 95.94 41 ALA B C 1
ATOM 1943 O O . ALA B 1 41 ? 15.883 26.438 16.328 1 95.94 41 ALA B O 1
ATOM 1944 N N . LYS B 1 42 ? 13.961 27.344 17.141 1 95.38 42 LYS B N 1
ATOM 1945 C CA . LYS B 1 42 ? 13.172 27.031 15.953 1 95.38 42 LYS B CA 1
ATOM 1946 C C . LYS B 1 42 ? 13.812 27.625 14.703 1 95.38 42 LYS B C 1
ATOM 1948 O O . LYS B 1 42 ? 13.883 26.953 13.664 1 95.38 42 LYS B O 1
ATOM 1953 N N . GLY B 1 43 ? 14.266 28.828 14.812 1 95.62 43 GLY B N 1
ATOM 1954 C CA . GLY B 1 43 ? 14.922 29.469 13.688 1 95.62 43 GLY B CA 1
ATOM 1955 C C . GLY B 1 43 ? 16.125 28.703 13.18 1 95.62 43 GLY B C 1
ATOM 1956 O O . GLY B 1 43 ? 16.344 28.609 11.969 1 95.62 43 GLY B O 1
ATOM 1957 N N . THR B 1 44 ? 16.891 28.234 14.117 1 95.31 44 THR B N 1
ATOM 1958 C CA . THR B 1 44 ? 18.062 27.422 13.766 1 95.31 44 THR B CA 1
ATOM 1959 C C . THR B 1 44 ? 17.641 26.172 13 1 95.31 44 THR B C 1
ATOM 1961 O O . THR B 1 44 ? 18.234 25.828 11.977 1 95.31 44 THR B O 1
ATOM 1964 N N . LEU B 1 45 ? 16.609 25.453 13.492 1 96.94 45 LEU B N 1
ATOM 1965 C CA . LEU B 1 45 ? 16.094 24.266 12.812 1 96.94 45 LEU B CA 1
ATOM 1966 C C . LEU B 1 45 ? 15.664 24.609 11.391 1 96.94 45 LEU B C 1
ATOM 1968 O O . LEU B 1 45 ? 16.047 23.906 10.438 1 96.94 45 LEU B O 1
ATOM 1972 N N . TYR B 1 46 ? 15 25.703 11.219 1 96.31 46 TYR B N 1
ATOM 1973 C CA . TYR B 1 46 ? 14.438 26.078 9.93 1 96.31 46 TYR B CA 1
ATOM 1974 C C . TYR B 1 46 ? 15.523 26.578 8.984 1 96.31 46 TYR B C 1
ATOM 1976 O O . TYR B 1 46 ? 15.312 26.641 7.766 1 96.31 46 TYR B O 1
ATOM 1984 N N . ASN B 1 47 ? 16.656 26.984 9.547 1 95.75 47 ASN B N 1
ATOM 1985 C CA . ASN B 1 47 ? 17.828 27.266 8.719 1 95.75 47 ASN B CA 1
ATOM 1986 C C . ASN B 1 47 ? 18.344 26.016 8.023 1 95.75 47 ASN B C 1
ATOM 1988 O O . ASN B 1 47 ? 18.891 26.094 6.918 1 95.75 47 ASN B O 1
ATOM 1992 N N . HIS B 1 48 ? 18.109 24.969 8.688 1 95.69 48 HIS B N 1
ATOM 1993 C CA . HIS B 1 48 ? 18.578 23.703 8.141 1 95.69 48 HIS B CA 1
ATOM 1994 C C . HIS B 1 48 ? 17.5 23.047 7.27 1 95.69 48 HIS B C 1
ATOM 1996 O O . HIS B 1 48 ? 17.797 22.531 6.191 1 95.69 48 HIS B O 1
ATOM 2002 N N . TYR B 1 49 ? 16.281 23.047 7.766 1 95.38 49 TYR B N 1
ATOM 2003 C CA . TYR B 1 49 ? 15.156 22.484 7.027 1 95.38 49 TYR B CA 1
ATOM 2004 C C . TYR B 1 49 ? 13.969 23.438 7.031 1 95.38 49 TYR B C 1
ATOM 2006 O O . TYR B 1 49 ? 13.32 23.641 8.062 1 95.38 49 TYR B O 1
ATOM 2014 N N . LYS B 1 50 ? 13.633 23.812 5.801 1 93.94 50 LYS B N 1
ATOM 2015 C CA . LYS B 1 50 ? 12.602 24.828 5.664 1 93.94 50 LYS B CA 1
ATOM 2016 C C . LYS B 1 50 ? 11.211 24.234 5.879 1 93.94 50 LYS B C 1
ATOM 2018 O O . LYS B 1 50 ? 10.242 24.953 6.113 1 93.94 50 LYS B O 1
ATOM 2023 N N . SER B 1 51 ? 11.148 22.891 5.738 1 90.06 51 SER B N 1
ATOM 2024 C CA . SER B 1 51 ? 9.867 22.219 5.918 1 90.06 51 SER B CA 1
ATOM 2025 C C . SER B 1 51 ? 10.062 20.766 6.355 1 90.06 51 SER B C 1
ATOM 2027 O O . SER B 1 51 ? 11.141 20.203 6.184 1 90.06 51 SER B O 1
ATOM 2029 N N . LYS B 1 52 ? 8.969 20.219 6.91 1 88.88 52 LYS B N 1
ATOM 2030 C CA . LYS B 1 52 ? 9.039 18.812 7.297 1 88.88 52 LYS B CA 1
ATOM 2031 C C . LYS B 1 52 ? 9.141 17.906 6.07 1 88.88 52 LYS B C 1
ATOM 2033 O O . LYS B 1 52 ? 9.766 16.844 6.121 1 88.88 52 LYS B O 1
ATOM 2038 N N . GLU B 1 53 ? 8.586 18.359 4.945 1 87.88 53 GLU B N 1
ATOM 2039 C CA . GLU B 1 53 ? 8.656 17.594 3.707 1 87.88 53 GLU B CA 1
ATOM 2040 C C . GLU B 1 53 ? 10.094 17.469 3.213 1 87.88 53 GLU B C 1
ATOM 2042 O O . GLU B 1 53 ? 10.508 16.391 2.77 1 87.88 53 GLU B O 1
ATOM 2047 N N . LEU B 1 54 ? 10.789 18.516 3.279 1 91.69 54 LEU B N 1
ATOM 2048 C CA . LEU B 1 54 ? 12.18 18.484 2.855 1 91.69 54 LEU B CA 1
ATOM 2049 C C . LEU B 1 54 ? 13.016 17.625 3.791 1 91.69 54 LEU B C 1
ATOM 2051 O O . LEU B 1 54 ? 13.906 16.891 3.34 1 91.69 54 LEU B O 1
ATOM 2055 N N . LEU B 1 55 ? 12.75 17.766 5.074 1 93.25 55 LEU B N 1
ATOM 2056 C CA . LEU B 1 55 ? 13.422 16.938 6.062 1 93.25 55 LEU B CA 1
ATOM 2057 C C . LEU B 1 55 ? 13.148 15.453 5.793 1 93.25 55 LEU B C 1
ATOM 2059 O O . LEU B 1 55 ? 14.07 14.641 5.762 1 93.25 55 LEU B O 1
ATOM 2063 N N . LEU B 1 56 ? 11.906 15.102 5.547 1 91.19 56 LEU B N 1
ATOM 2064 C CA . LEU B 1 56 ? 11.508 13.727 5.262 1 91.19 56 LEU B CA 1
ATOM 2065 C C . LEU B 1 56 ? 12.195 13.219 3.996 1 91.19 56 LEU B C 1
ATOM 2067 O O . LEU B 1 56 ? 12.641 12.07 3.947 1 91.19 56 LEU B O 1
ATOM 2071 N N . PHE B 1 57 ? 12.18 14.039 3.018 1 92.25 57 PHE B N 1
ATOM 2072 C CA . PHE B 1 57 ? 12.836 13.672 1.768 1 92.25 57 PHE B CA 1
ATOM 2073 C C . PHE B 1 57 ? 14.281 13.266 2.016 1 92.25 57 PHE B C 1
ATOM 2075 O O . PHE B 1 57 ? 14.734 12.234 1.519 1 92.25 57 PHE B O 1
ATOM 2082 N N . ASP B 1 58 ? 14.969 14.055 2.805 1 93.94 58 ASP B N 1
ATOM 2083 C CA . ASP B 1 58 ? 16.375 13.789 3.07 1 93.94 58 ASP B CA 1
ATOM 2084 C C . ASP B 1 58 ? 16.547 12.516 3.893 1 93.94 58 ASP B C 1
ATOM 2086 O O . ASP B 1 58 ? 17.625 11.914 3.889 1 93.94 58 ASP B O 1
ATOM 2090 N N . LEU B 1 59 ? 15.531 12.133 4.586 1 92.69 59 LEU B N 1
ATOM 2091 C CA . LEU B 1 59 ? 15.562 10.883 5.34 1 92.69 59 LEU B CA 1
ATOM 2092 C C . LEU B 1 59 ? 15.344 9.688 4.418 1 92.69 59 LEU B C 1
ATOM 2094 O O . LEU B 1 59 ? 16.016 8.664 4.551 1 92.69 59 LEU B O 1
ATOM 2098 N N . VAL B 1 60 ? 14.516 9.805 3.451 1 92.88 60 VAL B N 1
ATOM 2099 C CA . VAL B 1 60 ? 13.977 8.664 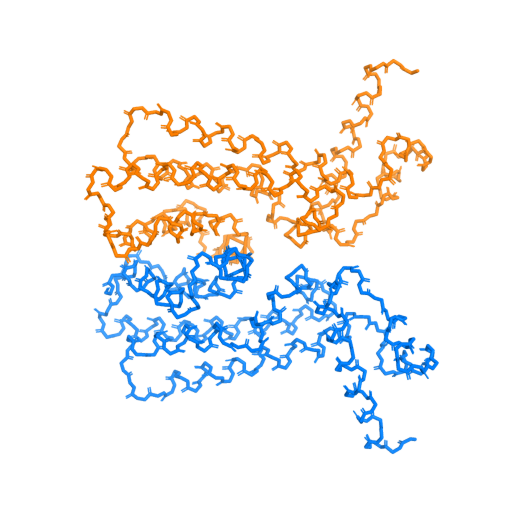2.717 1 92.88 60 VAL B CA 1
ATOM 2100 C C . VAL B 1 60 ? 14.773 8.453 1.431 1 92.88 60 VAL B C 1
ATOM 2102 O O . VAL B 1 60 ? 15.062 7.316 1.054 1 92.88 60 VAL B O 1
ATOM 2105 N N . TYR B 1 61 ? 15.102 9.539 0.754 1 94.44 61 TYR B N 1
ATOM 2106 C CA . TYR B 1 61 ? 15.688 9.469 -0.58 1 94.44 61 TYR B CA 1
ATOM 2107 C C . TYR B 1 61 ? 16.969 8.656 -0.57 1 94.44 61 TYR B C 1
ATOM 2109 O O . TYR B 1 61 ? 17.172 7.777 -1.41 1 94.44 61 TYR B O 1
ATOM 2117 N N . PRO B 1 62 ? 17.859 8.898 0.415 1 96.06 62 PRO B N 1
ATOM 2118 C CA . PRO B 1 62 ? 19.078 8.078 0.434 1 96.06 62 PRO B CA 1
ATOM 2119 C C . PRO B 1 62 ? 18.781 6.594 0.626 1 96.06 62 PRO B C 1
ATOM 2121 O O . PRO B 1 62 ? 19.516 5.746 0.107 1 96.06 62 PRO B O 1
ATOM 2124 N N . LYS B 1 63 ? 17.812 6.246 1.396 1 95.88 63 LYS B N 1
ATOM 2125 C CA . LYS B 1 63 ? 17.438 4.852 1.611 1 95.88 63 LYS B CA 1
ATOM 2126 C C . LYS B 1 63 ? 16.984 4.195 0.312 1 95.88 63 LYS B C 1
ATOM 2128 O O . LYS B 1 63 ? 17.359 3.057 0.021 1 95.88 63 LYS B O 1
ATOM 2133 N N . LEU B 1 64 ? 16.203 4.914 -0.444 1 95.94 64 LEU B N 1
ATOM 2134 C CA . LEU B 1 64 ? 15.75 4.422 -1.741 1 95.94 64 LEU B CA 1
ATOM 2135 C C . LEU B 1 64 ? 16.922 4.27 -2.703 1 95.94 64 LEU B C 1
ATOM 2137 O O . LEU B 1 64 ? 17 3.289 -3.449 1 95.94 64 LEU B O 1
ATOM 2141 N N . ASN B 1 65 ? 17.75 5.254 -2.67 1 97.62 65 ASN B N 1
ATOM 2142 C CA . ASN B 1 65 ? 18.922 5.195 -3.541 1 97.62 65 ASN B CA 1
ATOM 2143 C C . ASN B 1 65 ? 19.812 4 -3.205 1 97.62 65 ASN B C 1
ATOM 2145 O O . ASN B 1 65 ? 20.359 3.355 -4.102 1 97.62 65 ASN B O 1
ATOM 2149 N N . ASN B 1 66 ? 19.969 3.795 -1.966 1 98.44 66 ASN B N 1
ATOM 2150 C CA . ASN B 1 66 ? 20.75 2.633 -1.549 1 98.44 66 ASN B CA 1
ATOM 2151 C C . ASN B 1 66 ? 20.109 1.332 -2.037 1 98.44 66 ASN B C 1
ATOM 2153 O O . ASN B 1 66 ? 20.812 0.422 -2.479 1 98.44 66 ASN B O 1
ATOM 2157 N N . LEU B 1 67 ? 18.828 1.211 -1.935 1 98.69 67 LEU B N 1
ATOM 2158 C CA . LEU B 1 67 ? 18.125 0.037 -2.439 1 98.69 67 LEU B CA 1
ATOM 2159 C C . LEU B 1 67 ? 18.359 -0.125 -3.939 1 98.69 67 LEU B C 1
ATOM 2161 O O . LEU B 1 67 ? 18.641 -1.228 -4.414 1 98.69 67 LEU B O 1
ATOM 2165 N N . LEU B 1 68 ? 18.203 0.986 -4.633 1 98.75 68 LEU B N 1
ATOM 2166 C CA . LEU B 1 68 ? 18.438 0.964 -6.074 1 98.75 68 LEU B CA 1
ATOM 2167 C C . LEU B 1 68 ? 19.828 0.421 -6.395 1 98.75 68 LEU B C 1
ATOM 2169 O O . LEU B 1 68 ? 19.969 -0.452 -7.254 1 98.75 68 LEU B O 1
ATOM 2173 N N . ASP B 1 69 ? 20.812 0.934 -5.664 1 98.81 69 ASP B N 1
ATOM 2174 C CA . ASP B 1 69 ? 22.188 0.493 -5.879 1 98.81 69 ASP B CA 1
ATOM 2175 C C . ASP B 1 69 ? 22.328 -1.009 -5.641 1 98.81 69 ASP B C 1
ATOM 2177 O O . ASP B 1 69 ? 23.016 -1.699 -6.391 1 98.81 69 ASP B O 1
ATOM 2181 N N . GLU B 1 70 ? 21.688 -1.49 -4.605 1 98.75 70 GLU B N 1
ATOM 2182 C CA . GLU B 1 70 ? 21.734 -2.918 -4.305 1 98.75 70 GLU B CA 1
ATOM 2183 C C . GLU B 1 70 ? 21.094 -3.738 -5.422 1 98.75 70 GLU B C 1
ATOM 2185 O O . GLU B 1 70 ? 21.625 -4.789 -5.805 1 98.75 70 GLU B O 1
ATOM 2190 N N . LEU B 1 71 ? 20 -3.279 -5.945 1 98.81 71 LEU B N 1
ATOM 2191 C CA . LEU B 1 71 ? 19.312 -3.992 -7.016 1 98.81 71 LEU B CA 1
ATOM 2192 C C . LEU B 1 71 ? 20.156 -4.012 -8.289 1 98.81 71 LEU B C 1
ATOM 2194 O O . LEU B 1 71 ? 20.203 -5.02 -8.992 1 98.81 71 LEU B O 1
ATOM 2198 N N . ILE B 1 72 ? 20.781 -2.883 -8.578 1 98.81 72 ILE B N 1
ATOM 2199 C CA . ILE B 1 72 ? 21.672 -2.807 -9.727 1 98.81 72 ILE B CA 1
ATOM 2200 C C . ILE B 1 72 ? 22.781 -3.846 -9.578 1 98.81 72 ILE B C 1
ATOM 2202 O O . ILE B 1 72 ? 23.109 -4.562 -10.531 1 98.81 72 ILE B O 1
ATOM 2206 N N . ASN B 1 73 ? 23.328 -3.934 -8.406 1 98.75 73 ASN B N 1
ATOM 2207 C CA . ASN B 1 73 ? 24.391 -4.902 -8.133 1 98.75 73 ASN B CA 1
ATOM 2208 C C . ASN B 1 73 ? 23.891 -6.336 -8.312 1 98.75 73 ASN B C 1
ATOM 2210 O O . ASN B 1 73 ? 24.594 -7.168 -8.891 1 98.75 73 ASN B O 1
ATOM 2214 N N . ILE B 1 74 ? 22.766 -6.68 -7.805 1 98.81 74 ILE B N 1
ATOM 2215 C CA . ILE B 1 74 ? 22.203 -8.023 -7.914 1 98.81 74 ILE B CA 1
ATOM 2216 C C . ILE B 1 74 ? 22.047 -8.398 -9.391 1 98.81 74 ILE B C 1
ATOM 2218 O O . ILE B 1 74 ? 22.422 -9.508 -9.789 1 98.81 74 ILE B O 1
ATOM 2222 N N . ASN B 1 75 ? 21.484 -7.457 -10.172 1 98.5 75 ASN B N 1
ATOM 2223 C CA . ASN B 1 75 ? 21.266 -7.715 -11.586 1 98.5 75 ASN B CA 1
ATOM 2224 C C . ASN B 1 75 ? 22.578 -7.953 -12.328 1 98.5 75 ASN B C 1
ATOM 2226 O O . ASN B 1 75 ? 22.594 -8.586 -13.391 1 98.5 75 ASN B O 1
ATOM 2230 N N . SER B 1 76 ? 23.672 -7.465 -11.797 1 98.06 76 SER B N 1
ATOM 2231 C CA . SER B 1 76 ? 24.969 -7.586 -12.461 1 98.06 76 SER B CA 1
ATOM 2232 C C . SER B 1 76 ? 25.641 -8.906 -12.109 1 98.06 76 SER B C 1
ATOM 2234 O O . SER B 1 76 ? 26.625 -9.297 -12.75 1 98.06 76 SER B O 1
ATOM 2236 N N . LEU B 1 77 ? 25.172 -9.648 -11.125 1 97.62 77 LEU B N 1
ATOM 2237 C CA . LEU B 1 77 ? 25.781 -10.906 -10.688 1 97.62 77 LEU B CA 1
ATOM 2238 C C . LEU B 1 77 ? 25.562 -11.992 -11.734 1 97.62 77 LEU B C 1
ATOM 2240 O O . LEU B 1 77 ? 24.5 -12.062 -12.367 1 97.62 77 LEU B O 1
ATOM 2244 N N . PRO B 1 78 ? 26.594 -12.828 -11.867 1 97 78 PRO B N 1
ATOM 2245 C CA . PRO B 1 78 ? 26.469 -13.938 -12.82 1 97 78 PRO B CA 1
ATOM 2246 C C . PRO B 1 78 ? 25.797 -15.164 -12.211 1 97 78 PRO B C 1
ATOM 2248 O O . PRO B 1 78 ? 26.406 -16.234 -12.125 1 97 78 PRO B O 1
ATOM 2251 N N . ILE B 1 79 ? 24.594 -15.102 -11.734 1 97.56 79 ILE B N 1
ATOM 2252 C CA . ILE B 1 79 ? 23.797 -16.188 -11.164 1 97.56 79 ILE B CA 1
ATOM 2253 C C . ILE B 1 79 ? 22.469 -16.281 -11.906 1 97.56 79 ILE B C 1
ATOM 2255 O O . ILE B 1 79 ? 22.141 -15.43 -12.727 1 97.56 79 ILE B O 1
ATOM 2259 N N . CYS B 1 80 ? 21.781 -17.375 -11.695 1 97.38 80 CYS B N 1
ATOM 2260 C CA . CYS B 1 80 ? 20.562 -17.625 -12.453 1 97.38 80 CYS B CA 1
ATOM 2261 C C . CYS B 1 80 ? 19.422 -16.734 -11.953 1 97.38 80 CYS B C 1
ATOM 2263 O O . CYS B 1 80 ? 19.516 -16.141 -10.883 1 97.38 80 CYS B O 1
ATOM 2265 N N . PHE B 1 81 ? 18.328 -16.625 -12.641 1 98.12 81 PHE B N 1
ATOM 2266 C CA . PHE B 1 81 ? 17.172 -15.781 -12.359 1 98.12 81 PHE B CA 1
ATOM 2267 C C . PHE B 1 81 ? 16.625 -16.062 -10.969 1 98.12 81 PHE B C 1
ATOM 2269 O O . PHE B 1 81 ? 16.375 -15.141 -10.195 1 98.12 81 PHE B O 1
ATOM 2276 N N . GLU B 1 82 ? 16.438 -17.375 -10.68 1 97.94 82 GLU B N 1
ATOM 2277 C CA . GLU B 1 82 ? 15.82 -17.75 -9.414 1 97.94 82 GLU B CA 1
ATOM 2278 C C . GLU B 1 82 ? 16.625 -17.234 -8.227 1 97.94 82 GLU B C 1
ATOM 2280 O O . GLU B 1 82 ? 16.047 -16.766 -7.238 1 97.94 82 GLU B O 1
ATOM 2285 N N . GLN B 1 83 ? 17.922 -17.328 -8.367 1 98 83 GLN B N 1
ATOM 2286 C CA . GLN B 1 83 ? 18.797 -16.844 -7.301 1 98 83 GLN B CA 1
ATOM 2287 C C . GLN B 1 83 ? 18.734 -15.32 -7.199 1 98 83 GLN B C 1
ATOM 2289 O O . GLN B 1 83 ? 18.672 -14.766 -6.102 1 98 83 GLN B O 1
ATOM 2294 N N . LYS B 1 84 ? 18.75 -14.625 -8.32 1 98.56 84 LYS B N 1
ATOM 2295 C CA . LYS B 1 84 ? 18.609 -13.172 -8.32 1 98.56 84 LYS B CA 1
ATOM 2296 C C . LYS B 1 84 ? 17.281 -12.75 -7.691 1 98.56 84 LYS B C 1
ATOM 2298 O O . LYS B 1 84 ? 17.234 -11.797 -6.91 1 98.56 84 LYS B O 1
ATOM 2303 N N . PHE B 1 85 ? 16.25 -13.484 -8.094 1 98.69 85 PHE B N 1
ATOM 2304 C CA . PHE B 1 85 ? 14.906 -13.172 -7.609 1 98.69 85 PHE B CA 1
ATOM 2305 C C . PHE B 1 85 ? 14.852 -13.273 -6.09 1 98.69 85 PHE B C 1
ATOM 2307 O O . PHE B 1 85 ? 14.383 -12.352 -5.418 1 98.69 85 PHE B O 1
ATOM 2314 N N . GLN B 1 86 ? 15.352 -14.336 -5.566 1 98.06 86 GLN B N 1
ATOM 2315 C CA . GLN B 1 86 ? 15.352 -14.547 -4.125 1 98.06 86 GLN B CA 1
ATOM 2316 C C . GLN B 1 86 ? 16.156 -13.461 -3.41 1 98.06 86 GLN B C 1
ATOM 2318 O O . GLN B 1 86 ? 15.719 -12.93 -2.391 1 98.06 86 GLN B O 1
ATOM 2323 N N . THR B 1 87 ? 17.328 -13.188 -3.951 1 98.5 87 THR B N 1
ATOM 2324 C CA . THR B 1 87 ? 18.188 -12.156 -3.363 1 98.5 87 THR B CA 1
ATOM 2325 C C . THR B 1 87 ? 17.5 -10.797 -3.424 1 98.5 87 THR B C 1
ATOM 2327 O O . THR B 1 87 ? 17.609 -10 -2.49 1 98.5 87 THR B O 1
ATOM 2330 N N . THR B 1 88 ? 16.828 -10.5 -4.52 1 98.81 88 THR B N 1
ATOM 2331 C CA . THR B 1 88 ? 16.078 -9.258 -4.684 1 98.81 88 THR B CA 1
ATOM 2332 C C . THR B 1 88 ? 15 -9.117 -3.615 1 98.81 88 THR B C 1
ATOM 2334 O O . THR B 1 88 ? 14.914 -8.094 -2.941 1 98.81 88 THR B O 1
ATOM 2337 N N . ILE B 1 89 ? 14.18 -10.172 -3.389 1 98.75 89 ILE B N 1
ATOM 2338 C CA . ILE B 1 89 ? 13.109 -10.148 -2.396 1 98.75 89 ILE B CA 1
ATOM 2339 C C . ILE B 1 89 ? 13.703 -9.906 -1.009 1 98.75 89 ILE B C 1
ATOM 2341 O O . ILE B 1 89 ? 13.211 -9.055 -0.262 1 98.75 89 ILE B O 1
ATOM 2345 N N . GLU B 1 90 ? 14.742 -10.609 -0.715 1 98.44 90 GLU B N 1
ATOM 2346 C CA . GLU B 1 90 ? 15.398 -10.461 0.583 1 98.44 90 GLU B CA 1
ATOM 2347 C C . GLU B 1 90 ? 15.93 -9.047 0.773 1 98.44 90 GLU B C 1
ATOM 2349 O O . GLU B 1 90 ? 15.703 -8.422 1.812 1 98.44 90 GLU B O 1
ATOM 2354 N N . THR B 1 91 ? 16.656 -8.586 -0.244 1 98.75 91 THR B N 1
ATOM 2355 C CA . THR B 1 91 ? 17.234 -7.25 -0.19 1 98.75 91 THR B CA 1
ATOM 2356 C C . THR B 1 91 ? 16.156 -6.188 -0.002 1 98.75 91 THR B C 1
ATOM 2358 O O . THR B 1 91 ? 16.344 -5.246 0.774 1 98.75 91 THR B O 1
ATOM 2361 N N . MET B 1 92 ? 15.062 -6.305 -0.673 1 98.56 92 MET B N 1
ATOM 2362 C CA . MET B 1 92 ? 13.961 -5.359 -0.568 1 98.56 92 MET B CA 1
ATOM 2363 C C . MET B 1 92 ? 13.375 -5.363 0.84 1 98.56 92 MET B C 1
ATOM 2365 O O . MET B 1 92 ? 13.211 -4.305 1.451 1 98.56 92 MET B O 1
ATOM 2369 N N . ILE B 1 93 ? 13.094 -6.516 1.403 1 97.81 93 ILE B N 1
ATOM 2370 C CA . ILE B 1 93 ? 12.43 -6.641 2.693 1 97.81 93 ILE B CA 1
ATOM 2371 C C . ILE B 1 93 ? 13.367 -6.176 3.807 1 97.81 93 ILE B C 1
ATOM 2373 O O . ILE B 1 93 ? 12.922 -5.57 4.785 1 97.81 93 ILE B O 1
ATOM 2377 N N . TYR B 1 94 ? 14.703 -6.359 3.629 1 97.38 94 TYR B N 1
ATOM 2378 C CA . TYR B 1 94 ? 15.664 -5.98 4.656 1 97.38 94 TYR B CA 1
ATOM 2379 C C . TYR B 1 94 ? 16.125 -4.539 4.477 1 97.38 94 TYR B C 1
ATOM 2381 O O . TYR B 1 94 ? 16.859 -4.008 5.305 1 97.38 94 TYR B O 1
ATOM 2389 N N . SER B 1 95 ? 15.703 -3.883 3.443 1 97.44 95 SER B N 1
ATOM 2390 C CA . SER B 1 95 ? 16.203 -2.549 3.133 1 97.44 95 SER B CA 1
ATOM 2391 C C . SER B 1 95 ? 15.797 -1.543 4.203 1 97.44 95 SER B C 1
ATOM 2393 O O . SER B 1 95 ? 14.758 -1.697 4.844 1 97.44 95 SER B O 1
ATOM 2395 N N . GLN B 1 96 ? 16.594 -0.544 4.293 1 94.81 96 GLN B N 1
ATOM 2396 C CA . GLN B 1 96 ? 16.266 0.545 5.207 1 94.81 96 GLN B CA 1
ATOM 2397 C C . GLN B 1 96 ? 14.992 1.272 4.762 1 94.81 96 GLN B C 1
ATOM 2399 O O . GLN B 1 96 ? 14.234 1.768 5.594 1 94.81 96 GLN B O 1
ATOM 2404 N N . TYR B 1 97 ? 14.812 1.295 3.498 1 94.56 97 TYR B N 1
ATOM 2405 C CA . TYR B 1 97 ? 13.609 1.929 2.975 1 94.56 97 TYR B CA 1
ATOM 2406 C C . TYR B 1 97 ? 12.359 1.192 3.439 1 94.56 97 TYR B C 1
ATOM 2408 O O . TYR B 1 97 ? 11.422 1.808 3.959 1 94.56 97 TYR B O 1
ATOM 2416 N N . HIS B 1 98 ? 12.391 -0.065 3.254 1 95 98 HIS B N 1
ATOM 2417 C CA . HIS B 1 98 ? 11.25 -0.858 3.703 1 95 98 HIS B CA 1
ATOM 2418 C C . HIS B 1 98 ? 11.055 -0.736 5.211 1 95 98 HIS B C 1
ATOM 2420 O O . HIS B 1 98 ? 9.922 -0.649 5.688 1 95 98 HIS B O 1
ATOM 2426 N N . GLN B 1 99 ? 12.117 -0.751 5.938 1 91 99 GLN B N 1
ATOM 2427 C CA . GLN B 1 99 ? 12.023 -0.584 7.383 1 91 99 GLN B CA 1
ATOM 2428 C C . GLN B 1 99 ? 11.375 0.747 7.742 1 91 99 GLN B C 1
ATOM 2430 O O . GLN B 1 99 ? 10.57 0.818 8.68 1 91 99 GLN B O 1
ATOM 2435 N N . PHE B 1 100 ? 11.758 1.68 7.023 1 89.25 100 PHE B N 1
ATOM 2436 C CA . PHE B 1 100 ? 11.156 2.986 7.262 1 89.25 100 PHE B CA 1
ATOM 2437 C C . PHE B 1 100 ? 9.656 2.951 6.98 1 89.25 100 PHE B C 1
ATOM 2439 O O . PHE B 1 100 ? 8.867 3.512 7.738 1 89.25 100 PHE B O 1
ATOM 2446 N N . LEU B 1 101 ? 9.258 2.297 5.883 1 88.62 101 LEU B N 1
ATOM 2447 C CA . LEU B 1 101 ? 7.859 2.215 5.492 1 88.62 101 LEU B CA 1
ATOM 2448 C C . LEU B 1 101 ? 7.035 1.5 6.559 1 88.62 101 LEU B C 1
ATOM 2450 O O . LEU B 1 101 ? 5.863 1.822 6.77 1 88.62 101 LEU B O 1
ATOM 2454 N N . LEU B 1 102 ? 7.59 0.586 7.223 1 85.88 102 LEU B N 1
ATOM 2455 C CA . LEU B 1 102 ? 6.898 -0.172 8.258 1 85.88 102 LEU B CA 1
ATOM 2456 C C . LEU B 1 102 ? 6.48 0.737 9.406 1 85.88 102 LEU B C 1
ATOM 2458 O O . LEU B 1 102 ? 5.457 0.498 10.055 1 85.88 102 LEU B O 1
ATOM 2462 N N . PHE B 1 103 ? 7.191 1.774 9.523 1 76.56 103 PHE B N 1
ATOM 2463 C CA . PHE B 1 103 ? 6.926 2.633 10.672 1 76.56 103 PHE B CA 1
ATOM 2464 C C . PHE B 1 103 ? 6.168 3.885 10.242 1 76.56 103 PHE B C 1
ATOM 2466 O O . PHE B 1 103 ? 5.5 4.52 11.062 1 76.56 103 PHE B O 1
ATOM 2473 N N . SER B 1 104 ? 6.25 4.258 9 1 72.69 104 SER B N 1
ATOM 2474 C CA . SER B 1 104 ? 5.727 5.555 8.578 1 72.69 104 SER B CA 1
ATOM 2475 C C . SER B 1 104 ? 5.062 5.465 7.211 1 72.69 104 SER B C 1
ATOM 2477 O O . SER B 1 104 ? 5.289 6.316 6.348 1 72.69 104 SER B O 1
ATOM 2479 N N . TYR B 1 105 ? 4.207 4.527 6.941 1 62.59 105 TYR B N 1
ATOM 2480 C CA . TYR B 1 105 ? 3.656 4.199 5.633 1 62.59 105 TYR B CA 1
ATOM 2481 C C . TYR B 1 105 ? 2.973 5.41 5.012 1 62.59 105 TYR B C 1
ATOM 2483 O O . TYR B 1 105 ? 3.23 5.754 3.854 1 62.59 105 TYR B O 1
ATOM 2491 N N . SER B 1 106 ? 2.023 6.039 5.664 1 59.16 106 SER B N 1
ATOM 2492 C CA . SER B 1 106 ? 1.205 7.137 5.156 1 59.16 106 SER B CA 1
ATOM 2493 C C . SER B 1 106 ? 2.07 8.312 4.711 1 59.16 106 SER B C 1
ATOM 2495 O O . SER B 1 106 ? 1.701 9.047 3.797 1 59.16 106 SER B O 1
ATOM 2497 N N . ASP B 1 107 ? 3.32 8.266 4.992 1 60.56 107 ASP B N 1
ATOM 2498 C CA . ASP B 1 107 ? 4.164 9.453 4.918 1 60.56 107 ASP B CA 1
ATOM 2499 C C . ASP B 1 107 ? 4.82 9.578 3.547 1 60.56 107 ASP B C 1
ATOM 2501 O O . ASP B 1 107 ? 4.922 10.672 2.998 1 60.56 107 ASP B O 1
ATOM 2505 N N . VAL B 1 108 ? 4.977 8.477 3.066 1 64.94 108 VAL B N 1
ATOM 2506 C CA . VAL B 1 108 ? 5.785 8.453 1.854 1 64.94 108 VAL B CA 1
ATOM 2507 C C . VAL B 1 108 ? 4.945 8.906 0.663 1 64.94 108 VAL B C 1
ATOM 2509 O O . VAL B 1 108 ? 5.469 9.492 -0.29 1 64.94 108 VAL B O 1
ATOM 2512 N N . ALA B 1 109 ? 3.686 8.781 0.853 1 70.5 109 ALA B N 1
ATOM 2513 C CA . ALA B 1 109 ? 2.814 9.203 -0.241 1 70.5 109 ALA B CA 1
ATOM 2514 C C . ALA B 1 109 ? 2.918 10.711 -0.472 1 70.5 109 ALA B C 1
ATOM 2516 O O . ALA B 1 109 ? 2.822 11.18 -1.609 1 70.5 109 ALA B O 1
ATOM 2517 N N . THR B 1 110 ? 3.225 11.438 0.567 1 72.12 110 THR B N 1
ATOM 2518 C CA . THR B 1 110 ? 3.324 12.891 0.466 1 72.12 110 THR B CA 1
ATOM 2519 C C . THR B 1 110 ? 4.527 13.289 -0.38 1 72.12 110 THR B C 1
ATOM 2521 O O . THR B 1 110 ? 4.488 14.305 -1.085 1 72.12 110 THR B O 1
ATOM 2524 N N . LEU B 1 111 ? 5.531 12.492 -0.309 1 76.81 111 LEU B N 1
ATOM 2525 C CA . LEU B 1 111 ? 6.754 12.805 -1.038 1 76.81 111 LEU B CA 1
ATOM 2526 C C . LEU B 1 111 ? 6.547 12.656 -2.541 1 76.81 111 LEU B C 1
ATOM 2528 O O . LEU B 1 111 ? 7.27 13.266 -3.336 1 76.81 111 LEU B O 1
ATOM 2532 N N . PHE B 1 112 ? 5.566 11.961 -2.832 1 75.12 112 PHE B N 1
ATOM 2533 C CA . PHE B 1 112 ? 5.27 11.742 -4.242 1 75.12 112 PHE B CA 1
ATOM 2534 C C . PHE B 1 112 ? 4.312 12.812 -4.762 1 75.12 112 PHE B C 1
ATOM 2536 O O . PHE B 1 112 ? 3.957 12.812 -5.941 1 75.12 112 PHE B O 1
ATOM 2543 N N . GLN B 1 113 ? 3.938 13.75 -3.961 1 71 113 GLN B N 1
ATOM 2544 C CA . GLN B 1 113 ? 2.955 14.758 -4.344 1 71 113 GLN B CA 1
ATOM 2545 C C . GLN B 1 113 ? 3.494 16.172 -4.113 1 71 113 GLN B C 1
ATOM 2547 O O . GLN B 1 113 ? 2.85 17.156 -4.484 1 71 113 GLN B O 1
ATOM 2552 N N . ASP B 1 114 ? 4.652 16.328 -3.551 1 74.88 114 ASP B N 1
ATOM 2553 C CA . ASP B 1 114 ? 5.18 17.641 -3.18 1 74.88 114 ASP B CA 1
ATOM 2554 C C . ASP B 1 114 ? 6.328 18.047 -4.102 1 74.88 114 ASP B C 1
ATOM 2556 O O . ASP B 1 114 ? 6.363 17.656 -5.27 1 74.88 114 ASP B O 1
ATOM 2560 N N . GLU B 1 115 ? 7.082 19 -3.582 1 78.31 115 GLU B N 1
ATOM 2561 C CA . GLU B 1 115 ? 8.148 19.609 -4.379 1 78.31 115 GLU B CA 1
ATOM 2562 C C . GLU B 1 115 ? 9.18 18.562 -4.797 1 78.31 115 GLU B C 1
ATOM 2564 O O . GLU B 1 115 ? 9.922 18.781 -5.758 1 78.31 115 GLU B O 1
ATOM 2569 N N . ASN B 1 116 ? 9.102 17.469 -4.125 1 85.62 116 ASN B N 1
ATOM 2570 C CA . ASN B 1 116 ? 10.086 16.438 -4.426 1 85.62 116 ASN B CA 1
ATOM 2571 C C . ASN B 1 116 ? 9.5 15.336 -5.297 1 85.62 116 ASN B C 1
ATOM 2573 O O . ASN B 1 116 ? 10.133 14.297 -5.516 1 85.62 116 ASN B O 1
ATOM 2577 N N . GLN B 1 117 ? 8.391 15.555 -5.812 1 85.88 117 GLN B N 1
ATOM 2578 C CA . GLN B 1 117 ? 7.629 14.57 -6.57 1 85.88 117 GLN B CA 1
ATOM 2579 C C . GLN B 1 117 ? 8.438 14.047 -7.754 1 85.88 117 GLN B C 1
ATOM 2581 O O . GLN B 1 117 ? 8.523 12.828 -7.965 1 85.88 117 GLN B O 1
ATOM 2586 N N . ILE B 1 118 ? 9.133 14.938 -8.477 1 91.25 118 ILE B N 1
ATOM 2587 C CA . ILE B 1 118 ? 9.844 14.562 -9.688 1 91.25 118 ILE B CA 1
ATOM 2588 C C . ILE B 1 118 ? 10.984 13.609 -9.344 1 91.25 118 ILE B C 1
ATOM 2590 O O . ILE B 1 118 ? 11.164 12.578 -10 1 91.25 118 ILE B O 1
ATOM 2594 N N . LEU B 1 119 ? 11.711 13.906 -8.273 1 93 119 LEU B N 1
ATOM 2595 C CA . LEU B 1 119 ? 12.836 13.07 -7.863 1 93 119 LEU B CA 1
ATOM 2596 C C . LEU B 1 119 ? 12.359 11.703 -7.379 1 93 119 LEU B C 1
ATOM 2598 O O . LEU B 1 119 ? 12.953 10.68 -7.711 1 93 119 LEU B O 1
ATOM 2602 N N . MET B 1 120 ? 11.289 11.719 -6.691 1 92.06 120 MET B N 1
ATOM 2603 C CA . MET B 1 120 ? 10.742 10.469 -6.16 1 92.06 120 MET B CA 1
ATOM 2604 C C . MET B 1 120 ? 10.203 9.586 -7.281 1 92.06 120 MET B C 1
ATOM 2606 O O . MET B 1 120 ? 10.438 8.375 -7.289 1 92.06 120 MET B O 1
ATOM 2610 N N . VAL B 1 121 ? 9.516 10.172 -8.203 1 90.94 121 VAL B N 1
ATOM 2611 C CA . VAL B 1 121 ? 8.992 9.438 -9.352 1 90.94 121 VAL B CA 1
ATOM 2612 C C . VAL B 1 121 ? 10.148 8.875 -10.172 1 90.94 121 VAL B C 1
ATOM 2614 O O . VAL B 1 121 ? 10.094 7.727 -10.617 1 90.94 121 VAL B O 1
ATOM 2617 N N . ASN B 1 122 ? 11.164 9.648 -10.328 1 95.12 122 ASN B N 1
ATOM 2618 C CA . ASN B 1 122 ? 12.328 9.203 -11.094 1 95.12 122 ASN B CA 1
ATOM 2619 C C . ASN B 1 122 ? 13 8 -10.445 1 95.12 122 ASN B C 1
ATOM 2621 O O . ASN B 1 122 ? 13.344 7.031 -11.125 1 95.12 122 ASN B O 1
ATOM 2625 N N . ILE B 1 123 ? 13.172 8.086 -9.18 1 96.06 123 ILE B N 1
ATOM 2626 C CA . ILE B 1 123 ? 13.836 6.984 -8.5 1 96.06 123 ILE B CA 1
ATOM 2627 C C . ILE B 1 123 ? 12.938 5.75 -8.523 1 96.06 123 ILE B C 1
ATOM 2629 O O . ILE B 1 123 ? 13.422 4.621 -8.656 1 96.06 123 ILE B O 1
ATOM 2633 N N . GLN B 1 124 ? 11.664 5.883 -8.289 1 93.94 124 GLN B N 1
ATOM 2634 C CA . GLN B 1 124 ? 10.734 4.766 -8.414 1 93.94 124 GLN B CA 1
ATOM 2635 C C . GLN B 1 124 ? 10.828 4.117 -9.789 1 93.94 124 GLN B C 1
ATOM 2637 O O . GLN B 1 124 ? 10.859 2.891 -9.898 1 93.94 124 GLN B O 1
ATOM 2642 N N . ASN B 1 125 ? 10.93 4.93 -10.844 1 95.5 125 ASN B N 1
ATOM 2643 C CA . ASN B 1 125 ? 11.062 4.418 -12.203 1 95.5 125 ASN B CA 1
ATOM 2644 C C . ASN B 1 125 ? 12.367 3.643 -12.383 1 95.5 125 ASN B C 1
ATOM 2646 O O . ASN B 1 125 ? 12.398 2.635 -13.086 1 95.5 125 ASN B O 1
ATOM 2650 N N . GLN B 1 126 ? 13.352 4.133 -11.789 1 98.12 126 GLN B N 1
ATOM 2651 C CA . GLN B 1 126 ? 14.625 3.426 -11.859 1 98.12 126 GLN B CA 1
ATOM 2652 C C . GLN B 1 126 ? 14.547 2.074 -11.156 1 98.12 126 GLN B C 1
ATOM 2654 O O . GLN B 1 126 ? 15.117 1.088 -11.625 1 98.12 126 GLN B O 1
ATOM 2659 N N . LEU B 1 127 ? 13.875 2.041 -10.031 1 98.25 127 LEU B N 1
ATOM 2660 C CA . LEU B 1 127 ? 13.641 0.767 -9.359 1 98.25 127 LEU B CA 1
ATOM 2661 C C . LEU B 1 127 ? 12.891 -0.2 -10.273 1 98.25 127 LEU B C 1
ATOM 2663 O O . LEU B 1 127 ? 13.305 -1.352 -10.43 1 98.25 127 LEU B O 1
ATOM 2667 N N . ILE B 1 128 ? 11.859 0.284 -10.867 1 97.38 128 ILE B N 1
ATOM 2668 C CA . ILE B 1 128 ? 11.031 -0.537 -11.742 1 97.38 128 ILE B CA 1
ATOM 2669 C C . ILE B 1 128 ? 11.859 -1.028 -12.93 1 97.38 128 ILE B C 1
ATOM 2671 O O . ILE B 1 128 ? 11.695 -2.166 -13.375 1 97.38 128 ILE B O 1
ATOM 2675 N N . ASN B 1 129 ? 12.688 -0.179 -13.406 1 98.25 129 ASN B N 1
ATOM 2676 C CA . ASN B 1 129 ? 13.57 -0.587 -14.492 1 98.25 129 ASN B CA 1
ATOM 2677 C C . ASN B 1 129 ? 14.469 -1.748 -14.078 1 98.25 129 ASN B C 1
ATOM 2679 O O . ASN B 1 129 ? 14.711 -2.666 -14.859 1 98.25 129 ASN B O 1
ATOM 2683 N N . GLU B 1 130 ? 14.969 -1.706 -12.875 1 98.75 130 GLU B N 1
ATOM 2684 C CA . GLU B 1 130 ? 15.781 -2.82 -12.398 1 98.75 130 GLU B CA 1
ATOM 2685 C C . GLU B 1 130 ? 14.938 -4.086 -12.234 1 98.75 130 GLU B C 1
ATOM 2687 O O . GLU B 1 130 ? 15.414 -5.191 -12.508 1 98.75 130 GLU B O 1
ATOM 2692 N N . PHE B 1 131 ? 13.742 -3.918 -11.773 1 98.75 131 PHE B N 1
ATOM 2693 C CA . PHE B 1 131 ? 12.82 -5.051 -11.719 1 98.75 131 PHE B CA 1
ATOM 2694 C C . PHE B 1 131 ? 12.586 -5.633 -13.102 1 98.75 131 PHE B C 1
ATOM 2696 O O . PHE B 1 131 ? 12.531 -6.852 -13.266 1 98.75 131 PHE B O 1
ATOM 2703 N N . ASN B 1 132 ? 12.391 -4.746 -14.016 1 98.31 132 ASN B N 1
ATOM 2704 C CA . ASN B 1 132 ? 12.195 -5.184 -15.391 1 98.31 132 ASN B CA 1
ATOM 2705 C C . ASN B 1 132 ? 13.375 -6.004 -15.898 1 98.31 132 ASN B C 1
ATOM 2707 O O . ASN B 1 132 ? 13.188 -7.023 -16.562 1 98.31 132 ASN B O 1
ATOM 2711 N N . LYS B 1 133 ? 14.57 -5.539 -15.641 1 98.56 133 LYS B N 1
ATOM 2712 C CA . LYS B 1 133 ? 15.758 -6.285 -16.031 1 98.56 133 LYS B CA 1
ATOM 2713 C C . LYS B 1 133 ? 15.758 -7.688 -15.43 1 98.56 133 LYS B C 1
ATOM 2715 O O . LYS B 1 133 ? 16.094 -8.664 -16.109 1 98.56 133 LYS B O 1
ATOM 2720 N N . LEU B 1 134 ? 15.43 -7.75 -14.18 1 98.69 134 LEU B N 1
ATOM 2721 C CA . LEU B 1 134 ? 15.336 -9.047 -13.516 1 98.69 134 LEU B CA 1
ATOM 2722 C C . LEU B 1 134 ? 14.32 -9.938 -14.203 1 98.69 134 LEU B C 1
ATOM 2724 O O . LEU B 1 134 ? 14.617 -11.094 -14.523 1 98.69 134 LEU B O 1
ATOM 2728 N N . ILE B 1 135 ? 13.109 -9.414 -14.492 1 98.38 135 ILE B N 1
ATOM 2729 C CA . ILE B 1 135 ? 12.039 -10.172 -15.133 1 98.38 135 ILE B CA 1
ATOM 2730 C C . ILE B 1 135 ? 12.477 -10.609 -16.531 1 98.38 135 ILE B C 1
ATOM 2732 O O . ILE B 1 135 ? 12.227 -11.75 -16.938 1 98.38 135 ILE B O 1
ATOM 2736 N N . GLN B 1 136 ? 13.102 -9.734 -17.188 1 97.19 136 GLN B N 1
ATOM 2737 C CA . GLN B 1 136 ? 13.594 -10.047 -18.531 1 97.19 136 GLN B CA 1
ATOM 2738 C C . GLN B 1 136 ? 14.562 -11.227 -18.484 1 97.19 136 GLN B C 1
ATOM 2740 O O . GLN B 1 136 ? 14.523 -12.094 -19.359 1 97.19 136 GLN B O 1
ATOM 2745 N N . SER B 1 137 ? 15.445 -11.25 -17.562 1 97.31 137 SER B N 1
ATOM 2746 C CA . SER B 1 137 ? 16.359 -12.375 -17.438 1 97.31 137 SER B CA 1
ATOM 2747 C C . SER B 1 137 ? 15.609 -13.688 -17.234 1 97.31 137 SER B C 1
ATOM 2749 O O . SER B 1 137 ? 16.031 -14.734 -17.719 1 97.31 137 SER B O 1
ATOM 2751 N N . GLY B 1 138 ? 14.5 -13.656 -16.469 1 97.5 138 GLY B N 1
ATOM 2752 C CA . GLY B 1 138 ? 13.656 -14.828 -16.297 1 97.5 138 GLY B CA 1
ATOM 2753 C C . GLY B 1 138 ? 13.039 -15.328 -17.594 1 97.5 138 GLY B C 1
ATOM 2754 O O . GLY B 1 138 ? 12.969 -16.531 -17.828 1 97.5 138 GLY B O 1
ATOM 2755 N N . PHE B 1 139 ? 12.617 -14.391 -18.406 1 96.88 139 PHE B N 1
ATOM 2756 C CA . PHE B 1 139 ? 12.102 -14.75 -19.719 1 96.88 139 PHE B CA 1
ATOM 2757 C C . PHE B 1 139 ? 13.195 -15.359 -20.578 1 96.88 139 PHE B C 1
ATOM 2759 O O . PHE B 1 139 ? 12.984 -16.375 -21.234 1 96.88 139 PHE B O 1
ATOM 2766 N N . GLU B 1 140 ? 14.312 -14.758 -20.594 1 95.75 140 GLU B N 1
ATOM 2767 C CA . GLU B 1 140 ? 15.438 -15.203 -21.422 1 95.75 140 GLU B CA 1
ATOM 2768 C C . GLU B 1 140 ? 15.883 -16.609 -21.031 1 95.75 140 GLU B C 1
ATOM 2770 O O . GLU B 1 140 ? 16.281 -17.391 -21.891 1 95.75 140 GLU B O 1
ATOM 2775 N N . GLU B 1 141 ? 15.812 -16.938 -19.797 1 96.75 141 GLU B N 1
ATOM 2776 C CA . GLU B 1 141 ? 16.219 -18.25 -19.297 1 96.75 141 GLU B CA 1
ATOM 2777 C C . GLU B 1 141 ? 15.086 -19.266 -19.469 1 96.75 141 GLU B C 1
ATOM 2779 O O . GLU B 1 141 ? 15.258 -20.438 -19.141 1 96.75 141 GLU B O 1
ATOM 2784 N N . GLY B 1 142 ? 13.906 -18.812 -19.906 1 95.75 142 GLY B N 1
ATOM 2785 C CA . GLY B 1 142 ? 12.766 -19.703 -20.125 1 95.75 142 GLY B CA 1
ATOM 2786 C C . GLY B 1 142 ? 12.07 -20.109 -18.859 1 95.75 142 GLY B C 1
ATOM 2787 O O . GLY B 1 142 ? 11.383 -21.141 -18.812 1 95.75 142 GLY B O 1
ATOM 2788 N N . LYS B 1 143 ? 12.258 -19.312 -17.797 1 96 143 LYS B N 1
ATOM 2789 C CA . LYS B 1 143 ? 11.719 -19.672 -16.484 1 96 143 LYS B CA 1
ATOM 2790 C C . LYS B 1 143 ? 10.32 -19.094 -16.297 1 96 143 LYS B C 1
ATOM 2792 O O . LYS B 1 143 ? 9.5 -19.672 -15.586 1 96 143 LYS B O 1
ATOM 2797 N N . ILE B 1 144 ? 10.109 -17.922 -16.812 1 96.31 144 ILE B N 1
ATOM 2798 C CA . ILE B 1 144 ? 8.836 -17.234 -16.625 1 96.31 144 ILE B CA 1
ATOM 2799 C C . ILE B 1 144 ? 7.895 -17.531 -17.781 1 96.31 144 ILE B C 1
ATOM 2801 O O . ILE B 1 144 ? 8.312 -17.516 -18.938 1 96.31 144 ILE B O 1
ATOM 2805 N N . SER B 1 145 ? 6.672 -17.781 -17.391 1 90.56 145 SER B N 1
ATOM 2806 C CA . SER B 1 145 ? 5.645 -18.031 -18.391 1 90.56 145 SER B CA 1
ATOM 2807 C C . SER B 1 145 ? 5.355 -16.781 -19.219 1 90.56 145 SER B C 1
ATOM 2809 O O . SER B 1 145 ? 5.473 -15.664 -18.703 1 90.56 145 SER B O 1
ATOM 2811 N N . ASP B 1 146 ? 4.891 -16.938 -20.469 1 90.31 146 ASP B N 1
ATOM 2812 C CA . ASP B 1 146 ? 4.598 -15.812 -21.359 1 90.31 146 ASP B CA 1
ATOM 2813 C C . ASP B 1 146 ? 3.164 -15.328 -21.172 1 90.31 146 ASP B C 1
ATOM 2815 O O . ASP B 1 146 ? 2.65 -14.555 -21.984 1 90.31 146 ASP B O 1
ATOM 2819 N N . GLU B 1 147 ? 2.605 -15.68 -20.094 1 92.19 147 GLU B N 1
ATOM 2820 C CA . GLU B 1 147 ? 1.207 -15.344 -19.859 1 92.19 147 GLU B CA 1
ATOM 2821 C C . GLU B 1 147 ? 1.071 -13.938 -19.266 1 92.19 147 GLU B C 1
ATOM 2823 O O . GLU B 1 147 ? -0.028 -13.383 -19.234 1 92.19 147 GLU B O 1
ATOM 2828 N N . PHE B 1 148 ? 2.141 -13.359 -18.875 1 94.44 148 PHE B N 1
ATOM 2829 C CA . PHE B 1 148 ? 2.117 -12.07 -18.203 1 94.44 148 PHE B CA 1
ATOM 2830 C C . PHE B 1 148 ? 2.941 -11.039 -18.953 1 94.44 148 PHE B C 1
ATOM 2832 O O . PHE B 1 148 ? 3.912 -11.383 -19.625 1 94.44 148 PHE B O 1
ATOM 2839 N N . SER B 1 149 ? 2.48 -9.875 -18.828 1 93.38 149 SER B N 1
ATOM 2840 C CA . SER B 1 149 ? 3.295 -8.805 -19.375 1 93.38 149 SER B CA 1
ATOM 2841 C C . SER B 1 149 ? 4.473 -8.477 -18.469 1 93.38 149 SER B C 1
ATOM 2843 O O . SER B 1 149 ? 4.379 -8.625 -17.25 1 93.38 149 SER B O 1
ATOM 2845 N N . GLU B 1 150 ? 5.547 -8.016 -19.094 1 94.5 150 GLU B N 1
ATOM 2846 C CA . GLU B 1 150 ? 6.727 -7.605 -18.328 1 94.5 150 GLU B CA 1
ATOM 2847 C C . GLU B 1 150 ? 6.395 -6.473 -17.359 1 94.5 150 GLU B C 1
ATOM 2849 O O . GLU B 1 150 ? 6.871 -6.457 -16.234 1 94.5 150 GLU B O 1
ATOM 2854 N N . ASP B 1 151 ? 5.578 -5.57 -17.859 1 94.81 151 ASP B N 1
ATOM 2855 C CA . ASP B 1 151 ? 5.176 -4.441 -17.016 1 94.81 151 ASP B CA 1
ATOM 2856 C C . ASP B 1 151 ? 4.438 -4.918 -15.773 1 94.81 151 ASP B C 1
ATOM 2858 O O . ASP B 1 151 ? 4.734 -4.477 -14.664 1 94.81 151 ASP B O 1
ATOM 2862 N N . PHE B 1 152 ? 3.545 -5.773 -15.977 1 97.12 152 PHE B N 1
ATOM 2863 C CA . PHE B 1 152 ? 2.781 -6.293 -14.844 1 97.12 152 PHE B CA 1
ATOM 2864 C C . PHE B 1 152 ? 3.705 -6.938 -13.82 1 97.12 152 PHE B C 1
ATOM 2866 O O . PHE B 1 152 ? 3.652 -6.609 -12.633 1 97.12 152 PHE B O 1
ATOM 2873 N N . LEU B 1 153 ? 4.559 -7.785 -14.305 1 97.56 153 LEU B N 1
ATOM 2874 C CA . LEU B 1 153 ? 5.41 -8.547 -13.391 1 97.56 153 LEU B CA 1
ATOM 2875 C C . LEU B 1 153 ? 6.387 -7.629 -12.664 1 97.56 153 LEU B C 1
ATOM 2877 O O . LEU B 1 153 ? 6.625 -7.793 -11.469 1 97.56 153 LEU B O 1
ATOM 2881 N N . SER B 1 154 ? 6.992 -6.695 -13.344 1 97.5 154 SER B N 1
ATOM 2882 C CA . SER B 1 154 ? 7.93 -5.77 -12.711 1 97.5 154 SER B CA 1
ATOM 2883 C C . SER B 1 154 ? 7.25 -4.953 -11.617 1 97.5 154 SER B C 1
ATOM 2885 O O . SER B 1 154 ? 7.832 -4.727 -10.555 1 97.5 154 SER B O 1
ATOM 2887 N N . HIS B 1 155 ? 6.016 -4.57 -11.844 1 96.56 155 HIS B N 1
ATOM 2888 C CA . HIS B 1 155 ? 5.301 -3.77 -10.859 1 96.56 155 HIS B CA 1
ATOM 2889 C C . HIS B 1 155 ? 4.852 -4.617 -9.672 1 96.56 155 HIS B C 1
ATOM 2891 O O . HIS B 1 155 ? 4.684 -4.109 -8.562 1 96.56 155 HIS B O 1
ATOM 2897 N N . GLN B 1 156 ? 4.637 -5.906 -9.891 1 96.44 156 GLN B N 1
ATOM 2898 C CA . GLN B 1 156 ? 4.344 -6.801 -8.773 1 96.44 156 GLN B CA 1
ATOM 2899 C C . GLN B 1 156 ? 5.484 -6.809 -7.762 1 96.44 156 GLN B C 1
ATOM 2901 O O . GLN B 1 156 ? 5.254 -6.949 -6.559 1 96.44 156 GLN B O 1
ATOM 2906 N N . LEU B 1 157 ? 6.703 -6.691 -8.289 1 97.81 157 LEU B N 1
ATOM 2907 C CA . LEU B 1 157 ? 7.855 -6.652 -7.395 1 97.81 157 LEU B CA 1
ATOM 2908 C C . LEU B 1 157 ? 7.832 -5.391 -6.539 1 97.81 157 LEU B C 1
ATOM 2910 O O . LEU B 1 157 ? 8.234 -5.418 -5.371 1 97.81 157 LEU B O 1
ATOM 2914 N N . LEU B 1 158 ? 7.379 -4.316 -7.082 1 96 158 LEU B N 1
ATOM 2915 C CA . LEU B 1 158 ? 7.227 -3.086 -6.312 1 96 158 LEU B CA 1
ATOM 2916 C C . LEU B 1 158 ? 6.301 -3.301 -5.121 1 96 158 LEU B C 1
ATOM 2918 O O . LEU B 1 158 ? 6.535 -2.756 -4.039 1 96 158 LEU B O 1
ATOM 2922 N N . SER B 1 159 ? 5.285 -4.117 -5.27 1 94 159 SER B N 1
ATOM 2923 C CA . SER B 1 159 ? 4.293 -4.355 -4.227 1 94 159 SER B CA 1
ATOM 2924 C C . SER B 1 159 ? 4.902 -5.086 -3.037 1 94 159 SER B C 1
ATOM 2926 O O . SER B 1 159 ? 4.348 -5.07 -1.937 1 94 159 SER B O 1
ATOM 2928 N N . VAL B 1 160 ? 6.023 -5.742 -3.266 1 96.19 160 VAL B N 1
ATOM 2929 C CA . VAL B 1 160 ? 6.719 -6.438 -2.188 1 96.19 160 VAL B CA 1
ATOM 2930 C C . VAL B 1 160 ? 7.148 -5.434 -1.12 1 96.19 160 VAL B C 1
ATOM 2932 O O . VAL B 1 160 ? 7.277 -5.781 0.055 1 96.19 160 VAL B O 1
ATOM 2935 N N . LEU B 1 161 ? 7.297 -4.199 -1.533 1 94.38 161 LEU B N 1
ATOM 2936 C CA . LEU B 1 161 ? 7.738 -3.154 -0.617 1 94.38 161 LEU B CA 1
ATOM 2937 C C . LEU B 1 161 ? 6.566 -2.598 0.181 1 94.38 161 LEU B C 1
ATOM 2939 O O . LEU B 1 161 ? 6.758 -1.808 1.108 1 94.38 161 LEU B O 1
ATOM 2943 N N . ASN B 1 162 ? 5.41 -2.936 -0.185 1 89.56 162 ASN B N 1
ATOM 2944 C CA . ASN B 1 162 ? 4.262 -2.51 0.606 1 89.56 162 ASN B CA 1
ATOM 2945 C C . ASN B 1 162 ? 4.344 -3.027 2.039 1 89.56 162 ASN B C 1
ATOM 2947 O O . ASN B 1 162 ? 4.371 -4.238 2.266 1 89.56 162 ASN B O 1
ATOM 2951 N N . PRO B 1 163 ? 4.297 -2.146 2.934 1 90 163 PRO B N 1
ATOM 2952 C CA . PRO B 1 163 ? 4.566 -2.58 4.309 1 90 163 PRO B CA 1
ATOM 2953 C C . PRO B 1 163 ? 3.371 -3.281 4.949 1 90 163 PRO B C 1
ATOM 2955 O O . PRO B 1 163 ? 3.506 -3.885 6.02 1 90 163 PRO B O 1
ATOM 2958 N N . LEU B 1 164 ? 2.238 -3.217 4.391 1 88.69 164 LEU B N 1
ATOM 2959 C CA . LEU B 1 164 ? 1.003 -3.641 5.039 1 88.69 164 LEU B CA 1
ATOM 2960 C C . LEU B 1 164 ? 1.069 -5.117 5.422 1 88.69 164 LEU B C 1
ATOM 2962 O O . LEU B 1 164 ? 0.855 -5.469 6.586 1 88.69 164 LEU B O 1
ATOM 2966 N N . LEU B 1 165 ? 1.442 -5.945 4.461 1 93 165 LEU B N 1
ATOM 2967 C CA . LEU B 1 165 ? 1.453 -7.379 4.723 1 93 165 LEU B CA 1
ATOM 2968 C C . LEU B 1 165 ? 2.496 -7.73 5.777 1 93 165 LEU B C 1
ATOM 2970 O O . LEU B 1 165 ? 2.229 -8.531 6.68 1 93 165 LEU B O 1
ATOM 2974 N N . HIS B 1 166 ? 3.65 -7.156 5.633 1 94.12 166 HIS B N 1
ATOM 2975 C CA . HIS B 1 166 ? 4.699 -7.383 6.621 1 94.12 166 HIS B CA 1
ATOM 2976 C C . HIS B 1 166 ? 4.242 -6.969 8.016 1 94.12 166 HIS B C 1
ATOM 2978 O O . HIS B 1 166 ? 4.445 -7.703 8.984 1 94.12 166 HIS B O 1
ATOM 2984 N N . SER B 1 167 ? 3.617 -5.863 8.094 1 91.44 167 SER B N 1
ATOM 2985 C CA . SER B 1 167 ? 3.141 -5.363 9.383 1 91.44 167 SER B CA 1
ATOM 2986 C C . SER B 1 167 ? 2.096 -6.293 9.984 1 91.44 167 SER B C 1
ATOM 2988 O O . SER B 1 167 ? 2.184 -6.656 11.156 1 91.44 167 SER B O 1
ATOM 2990 N N . LEU B 1 168 ? 1.187 -6.738 9.227 1 91.88 168 LEU B N 1
ATOM 2991 C CA . LEU B 1 168 ? 0.051 -7.508 9.727 1 91.88 168 LEU B CA 1
ATOM 2992 C C . LEU B 1 168 ? 0.467 -8.938 10.062 1 91.88 168 LEU B C 1
ATOM 2994 O O . LEU B 1 168 ? -0.074 -9.539 10.992 1 91.88 168 LEU B O 1
ATOM 2998 N N . LEU B 1 169 ? 1.469 -9.406 9.352 1 95.81 169 LEU B N 1
ATOM 2999 C CA . LEU B 1 169 ? 1.787 -10.82 9.484 1 95.81 169 LEU B CA 1
ATOM 3000 C C . LEU B 1 169 ? 3.004 -11.023 10.375 1 95.81 169 LEU B C 1
ATOM 3002 O O . LEU B 1 169 ? 3.115 -12.047 11.062 1 95.81 169 LEU B O 1
ATOM 3006 N N . VAL B 1 170 ? 3.891 -10.07 10.375 1 95.06 170 VAL B N 1
ATOM 3007 C CA . VAL B 1 170 ? 5.172 -10.281 11.039 1 95.06 170 VAL B CA 1
ATOM 3008 C C . VAL B 1 170 ? 5.297 -9.328 12.227 1 95.06 170 VAL B C 1
ATOM 3010 O O . VAL B 1 170 ? 5.352 -9.766 13.375 1 95.06 170 VAL B O 1
ATOM 3013 N N . SER B 1 171 ? 5.141 -8.07 12.039 1 88.12 171 SER B N 1
ATOM 3014 C CA . SER B 1 171 ? 5.492 -7.066 13.031 1 88.12 171 SER B CA 1
ATOM 3015 C C . SER B 1 171 ? 4.395 -6.918 14.078 1 88.12 171 SER B C 1
ATOM 3017 O O . SER B 1 171 ? 4.676 -6.875 15.281 1 88.12 171 SER B O 1
ATOM 3019 N N . ASP B 1 172 ? 3.107 -6.902 13.641 1 82.69 172 ASP B N 1
ATOM 3020 C CA . ASP B 1 172 ? 2.02 -6.559 14.547 1 82.69 172 ASP B CA 1
ATOM 3021 C C . ASP B 1 172 ? 1.478 -7.801 15.25 1 82.69 172 ASP B C 1
ATOM 3023 O O . ASP B 1 172 ? 1.015 -7.723 16.391 1 82.69 172 ASP B O 1
ATOM 3027 N N . SER B 1 173 ? 1.404 -8.906 14.617 1 81.56 173 SER B N 1
ATOM 3028 C CA . SER B 1 173 ? 0.662 -10.055 15.133 1 81.56 173 SER B CA 1
ATOM 3029 C C . SER B 1 173 ? 1.595 -11.211 15.453 1 81.56 173 SER B C 1
ATOM 3031 O O . SER B 1 173 ? 1.204 -12.156 16.141 1 81.56 173 SER B O 1
ATOM 3033 N N . ASN B 1 174 ? 2.848 -11.219 14.953 1 85.31 174 ASN B N 1
ATOM 3034 C CA . ASN B 1 174 ? 3.766 -12.344 15.07 1 85.31 174 ASN B CA 1
ATOM 3035 C C . ASN B 1 174 ? 3.154 -13.625 14.5 1 85.31 174 ASN B C 1
ATOM 3037 O O . ASN B 1 174 ? 3.369 -14.711 15.039 1 85.31 174 ASN B O 1
ATOM 3041 N N . LYS B 1 175 ? 2.271 -13.539 13.594 1 90.75 175 LYS B N 1
ATOM 3042 C CA . LYS B 1 175 ? 1.643 -14.688 12.938 1 90.75 175 LYS B CA 1
ATOM 3043 C C . LYS B 1 175 ? 2.66 -15.484 12.125 1 90.75 175 LYS B C 1
ATOM 3045 O O . LYS B 1 175 ? 2.43 -16.656 11.812 1 90.75 175 LYS B O 1
ATOM 3050 N N . MET B 1 176 ? 3.672 -14.781 11.789 1 93.81 176 MET B N 1
ATOM 3051 C CA . MET B 1 176 ? 4.688 -15.398 10.938 1 93.81 176 MET B CA 1
ATOM 3052 C C . MET B 1 176 ? 6.074 -14.859 11.273 1 93.81 176 MET B C 1
ATOM 3054 O O . MET B 1 176 ? 6.234 -13.664 11.539 1 93.81 176 MET B O 1
ATOM 3058 N N . GLN B 1 177 ? 7.023 -15.727 11.227 1 95.62 177 GLN B N 1
ATOM 3059 C CA . GLN B 1 177 ? 8.406 -15.273 11.344 1 95.62 177 GLN B CA 1
ATOM 3060 C C . GLN B 1 177 ? 8.875 -14.602 10.055 1 95.62 177 GLN B C 1
ATOM 3062 O O . GLN B 1 177 ? 8.391 -14.93 8.969 1 95.62 177 GLN B O 1
ATOM 3067 N N . LEU B 1 178 ? 9.828 -13.688 10.234 1 96.19 178 LEU B N 1
ATOM 3068 C CA . LEU B 1 178 ? 10.297 -12.89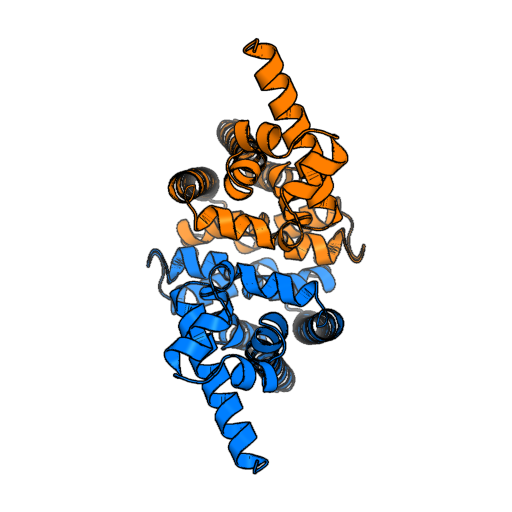8 9.102 1 96.19 178 LEU B CA 1
ATOM 3069 C C . LEU B 1 178 ? 10.82 -13.805 7.988 1 96.19 178 LEU B C 1
ATOM 3071 O O . LEU B 1 178 ? 10.5 -13.602 6.816 1 96.19 178 LEU B O 1
ATOM 3075 N N . ASP B 1 179 ? 11.625 -14.828 8.312 1 96.12 179 ASP B N 1
ATOM 3076 C CA . ASP B 1 179 ? 12.188 -15.727 7.312 1 96.12 179 ASP B CA 1
ATOM 3077 C C . ASP B 1 179 ? 11.086 -16.469 6.555 1 96.12 179 ASP B C 1
ATOM 3079 O O . ASP B 1 179 ? 11.195 -16.672 5.344 1 96.12 179 ASP B O 1
ATOM 3083 N N . GLU B 1 180 ? 10.109 -16.891 7.266 1 96.19 180 GLU B N 1
ATOM 3084 C CA . GLU B 1 180 ? 8.977 -17.578 6.645 1 96.19 180 GLU B CA 1
ATOM 3085 C C . GLU B 1 180 ? 8.203 -16.625 5.727 1 96.19 180 GLU B C 1
ATOM 3087 O O . GLU B 1 180 ? 7.766 -17.031 4.645 1 96.19 180 GLU B O 1
ATOM 3092 N N . PHE B 1 181 ? 8.008 -15.406 6.141 1 97.19 181 PHE B N 1
ATOM 3093 C CA . PHE B 1 181 ? 7.352 -14.391 5.332 1 97.19 181 PHE B CA 1
ATOM 3094 C C . PHE B 1 181 ? 8.094 -14.172 4.02 1 97.19 181 PHE B C 1
ATOM 3096 O O . PHE B 1 181 ? 7.48 -14.164 2.947 1 97.19 181 PHE B O 1
ATOM 3103 N N . ILE B 1 182 ? 9.383 -14.039 4.129 1 97.5 182 ILE B N 1
ATOM 3104 C CA . ILE B 1 182 ? 10.219 -13.836 2.949 1 97.5 182 ILE B CA 1
ATOM 3105 C C . ILE B 1 182 ? 10.109 -15.055 2.029 1 97.5 182 ILE B C 1
ATOM 3107 O O . ILE B 1 182 ? 9.945 -14.906 0.816 1 97.5 182 ILE B O 1
ATOM 3111 N N . HIS B 1 183 ? 10.172 -16.203 2.621 1 97.12 183 HIS B N 1
ATOM 3112 C CA . HIS B 1 183 ? 10.109 -17.438 1.856 1 97.12 183 HIS B CA 1
ATOM 3113 C C . HIS B 1 183 ? 8.781 -17.562 1.109 1 97.12 183 HIS B C 1
ATOM 3115 O O . HIS B 1 183 ? 8.766 -17.781 -0.104 1 97.12 183 HIS B O 1
ATOM 3121 N N . GLN B 1 184 ? 7.668 -17.375 1.775 1 96.75 184 GLN B N 1
ATOM 3122 C CA . GLN B 1 184 ? 6.363 -17.547 1.146 1 96.75 184 GLN B CA 1
ATOM 3123 C C . GLN B 1 184 ? 6.09 -16.453 0.129 1 96.75 184 GLN B C 1
ATOM 3125 O O . GLN B 1 184 ? 5.441 -16.688 -0.892 1 96.75 184 GLN B O 1
ATOM 3130 N N . THR B 1 185 ? 6.562 -15.211 0.422 1 97.69 185 THR B N 1
ATOM 3131 C CA . THR B 1 185 ? 6.449 -14.125 -0.539 1 97.69 185 THR B CA 1
ATOM 3132 C C . THR B 1 185 ? 7.188 -14.461 -1.83 1 97.69 185 THR B C 1
ATOM 3134 O O . THR B 1 185 ? 6.645 -14.297 -2.924 1 97.69 185 THR B O 1
ATOM 3137 N N . SER B 1 186 ? 8.414 -14.953 -1.677 1 97.62 186 SER B N 1
ATOM 3138 C CA . SER B 1 186 ? 9.195 -15.344 -2.842 1 97.62 186 SER B CA 1
ATOM 3139 C C . SER B 1 186 ? 8.531 -16.484 -3.596 1 97.62 186 SER B C 1
ATOM 3141 O O . SER B 1 186 ? 8.414 -16.453 -4.824 1 97.62 186 SER B O 1
ATOM 3143 N N . LEU B 1 187 ? 8.078 -17.469 -2.869 1 96.81 187 LEU B N 1
ATOM 3144 C CA . LEU B 1 187 ? 7.543 -18.703 -3.453 1 96.81 187 LEU B CA 1
ATOM 3145 C C . LEU B 1 187 ? 6.262 -18.422 -4.23 1 96.81 187 LEU B C 1
ATOM 3147 O O . LEU B 1 187 ? 6.094 -18.891 -5.355 1 96.81 187 LEU B O 1
ATOM 3151 N N . ILE B 1 188 ? 5.355 -17.656 -3.68 1 96.69 188 ILE B N 1
ATOM 3152 C CA . ILE B 1 188 ? 4.066 -17.422 -4.332 1 96.69 188 ILE B CA 1
ATOM 3153 C C . ILE B 1 188 ? 4.273 -16.656 -5.629 1 96.69 188 ILE B C 1
ATOM 3155 O O . ILE B 1 188 ? 3.586 -16.906 -6.625 1 96.69 188 ILE B O 1
ATOM 3159 N N . LEU B 1 189 ? 5.199 -15.68 -5.633 1 97.5 189 LEU B N 1
ATOM 3160 C CA . LEU B 1 189 ? 5.469 -14.906 -6.84 1 97.5 189 LEU B CA 1
ATOM 3161 C C . LEU B 1 189 ? 6.156 -15.766 -7.895 1 97.5 189 LEU B C 1
ATOM 3163 O O . LEU B 1 189 ? 5.781 -15.734 -9.07 1 97.5 189 LEU B O 1
ATOM 3167 N N . LEU B 1 190 ? 7.125 -16.531 -7.461 1 97.38 190 LEU B N 1
ATOM 3168 C CA . LEU B 1 190 ? 7.828 -17.406 -8.398 1 97.38 190 LEU B CA 1
ATOM 3169 C C . LEU B 1 190 ? 6.871 -18.422 -9.016 1 97.38 190 LEU B C 1
ATOM 3171 O O . LEU B 1 190 ? 6.836 -18.562 -10.242 1 97.38 190 LEU B O 1
ATOM 3175 N N . LYS B 1 191 ? 6.105 -19.047 -8.219 1 95.88 191 LYS B N 1
ATOM 3176 C CA . LYS B 1 191 ? 5.129 -20 -8.727 1 95.88 191 LYS B CA 1
ATOM 3177 C C . LYS B 1 191 ? 4.094 -19.312 -9.617 1 95.88 191 LYS B C 1
ATOM 3179 O O . LYS B 1 191 ? 3.678 -19.875 -10.641 1 95.88 191 LYS B O 1
ATOM 3184 N N . GLY B 1 192 ? 3.664 -18.141 -9.172 1 96.44 192 GLY B N 1
ATOM 3185 C CA . GLY B 1 192 ? 2.729 -17.375 -9.984 1 96.44 192 GLY B CA 1
ATOM 3186 C C . GLY B 1 192 ? 3.254 -17.062 -11.367 1 96.44 192 GLY B C 1
ATOM 3187 O O . GLY B 1 192 ? 2.48 -16.969 -12.328 1 96.44 192 GLY B O 1
ATOM 3188 N N . MET B 1 193 ? 4.535 -16.922 -11.453 1 96.31 193 MET B N 1
ATOM 3189 C CA . MET B 1 193 ? 5.164 -16.594 -12.734 1 96.31 193 MET B CA 1
ATOM 3190 C C . MET B 1 193 ? 5.473 -17.859 -13.523 1 96.31 193 MET B C 1
ATOM 3192 O O . MET B 1 193 ? 5.969 -17.781 -14.656 1 96.31 193 MET B O 1
ATOM 3196 N N . GLY B 1 194 ? 5.18 -18.984 -12.977 1 92.38 194 GLY B N 1
ATOM 3197 C CA . GLY B 1 194 ? 5.383 -20.25 -13.68 1 92.38 194 GLY B CA 1
ATOM 3198 C C . GLY B 1 194 ? 6.754 -20.844 -13.438 1 92.38 194 GLY B C 1
ATOM 3199 O O . GLY B 1 194 ? 7.246 -21.625 -14.258 1 92.38 194 GLY B O 1
ATOM 3200 N N . VAL B 1 195 ? 7.367 -20.406 -12.438 1 91.25 195 VAL B N 1
ATOM 3201 C CA . VAL B 1 195 ? 8.703 -20.891 -12.117 1 91.25 195 VAL B CA 1
ATOM 3202 C C . VAL B 1 195 ? 8.602 -22.062 -11.141 1 91.25 195 VAL B C 1
ATOM 3204 O O . VAL B 1 195 ? 7.828 -22.016 -10.18 1 91.25 195 VAL B O 1
#

Sequence (390 aa):
MNSEKFQDRNNNILLTAEKIINEKGYFKFRMEDVSDTLQIAKGTLYNHYKSKELLLFDLVYPKLNNLLDELININSLPICFEQKFQTTIETMIYSQYHQFLLFSYSDVATLFQDENQILMVNIQNQLINEFNKLIQSGFEEGKISDEFSEDFLSHQLLSVLNPLLHSLLVSDSNKMQLDEFIHQTSLILLKGMGVMNSEKFQDRNNNILLTAEKIINEKGYFKFRMEDVSDTLQIAKGTLYNHYKSKELLLFDLVYPKLNNLLDELININSLPICFEQKFQTTIETMIYSQYHQFLLFSYSDVATLFQDENQILMVNIQNQLINEFNKLIQSGFEEGKISDEFSEDFLSHQLLSVLNPLLHSLLVSDSNKMQLDEFIHQTSLILLKGMGV

InterPro domains:
  IPR001647 DNA-binding HTH domain, TetR-type [PF00440] (13-57)
  IPR001647 DNA-binding HTH domain, TetR-type [PR00455] (13-26)
  IPR001647 DNA-binding HTH domain, TetR-type [PR00455] (34-57)
  IPR001647 DNA-binding HTH domain, TetR-type [PS50977] (7-67)
  IPR009057 Homedomain-like superfamily [SSF46689] (5-73)
  IPR036271 Tetracyclin repressor-like, C-terminal domain superfamily [SSF48498] (97-193)

Foldseek 3Di:
DPPVVLVVVLVLLLVQQLVVCLVPADVPDDLVSSCVVVVHDSVVSCVNPVDVLVSVCVNQVVQLVVLLVVLVVLLVDPDALLVSLLVNLVSLCPGPNLVSCLRHVVNVVVCCVDPNVVVVVVSVVSQLVSLLSSVVRCVVVVQFDPPDDSSVLSVVSVCSSNNVVVCVCPVPPNVDDPVVVSVVSSVVSSVVRVD/DDPVVLVVVLVLLLVQQLVVCLVPADVPDDLVSSCVVVVHDSVVSCVNPVDVLVSVCVNQVVQLVVLLVVLVVLLPDPDALLVSLLVNLVSLCPGPNLVSCLRHVVNVVVCCVDPNVVVVVVSVVSQLVSLLSSVVRCVVVVQFDPPDDSSVLSVVSVCSSNNVVVCVCPVPPNVDDPVVVSVVSSVVSSVVRVD

Nearest PDB structures (foldseek):
  3bti-assembly2_D  TM=7.766E-01  e=2.167E-06  Staphylococcus aureus subsp. aureus Mu50
  1rpw-assembly2_D  TM=7.821E-01  e=4.457E-06  Staphylococcus aureus
  3br5-assembly2_E  TM=7.826E-01  e=7.208E-06  Staphylococcus aureus
  3bt9-assembly2_E  TM=7.817E-01  e=8.736E-06  Staphylococcus aureus subsp. aureus Mu50
  2gfn-assembly1_A  TM=7.237E-01  e=5.454E-04  Rhodococcus jostii RHA1